Protein AF-A0A9E0N7Y4-F1 (afdb_monomer_lite)

Secondary structure (DSSP, 8-state):
----------------PPPP-----PPP-------PPP-----TT-PPPHHHHHHHHHHHHHT-EE-HHHHHHHHHHHHHHHHHHS---TTTHHHHHHHHHHHHHHHTT-SEEHHHHHHHHHHHHTTTTEEEEETT--S-TTS--PPPPP--SS-SEEEEEEETTEEEEEE-EES-TT-GGGGGHHHHHHTTTT-SEEEEEETT-EES--HHHHHHHHHHH-SS----EEEEE--TTHHHHHHHHHHH-TTT---HHHHHTTBPPTTS----PPPPPPSS-EEEEE-TT--THHHHHHHHHHHHS--EEEE---TT-TTTS--EEEEE-TTT-EEEEEE--EEEEPHHHHHHH--HHHHHHHHTT---TT--TT---S-PPP-HHHHHHHHHHHHHHH-TT-SPPGGGS--SPPS-TTSEE-GGGGSTTT-SSPEEEEEE-SS-HHHHHHHHTTSSS--EEEEEETTEEEEE-SSPPPHHHHHHHHTSTT-SEEEEEE------------

Sequence (510 aa):
MFVVGVAACAAWQPRRRGPSAAQLAPLPTIAIEAGPLGPLALEPGLALAPAEVSRSRNALLEGRYLDQARIDADLAVFEAVIATYLPAQPGDLQRHEQARAAVRDLHRLAPYSIASVTSGLRSAAADLDVCVMFAGTVAPCWGERPARPRASAASPFAVGQAGPGIGLLVVRDLRRADDPAWRDFATAAAALATAPGLVIDLREAIGADPRPLLSWVATLAGPGALAPLRAIERPAGADVDVAAYRAHFTDRGRDEAVWRGLVATASADLAVPAPPRPTRPIHVVVGPGCESACELVTRVLEAYAGALVTGGVGRLGRLGRDEPALRIAPHSQAGFYVFATRYLLDQAIEAATGPSDAWHVARAGDPDPRWPDGSDGDEAPADPHLAFAVRDVQQRIATPAGWPRCDQLSSVVPADEGRVRGTNFLAPGVCSDPTRTLVHADVPLSALRRFLSTCTVPVEVYPYGAGVFLVHAPRAPSAGLVAQIGASALIDRVEVECTHERGLDHTIGR

Radius of gyration: 30.34 Å; chains: 1; bounding box: 81×63×110 Å

pLDDT: mean 73.66, std 20.52, range [25.53, 97.88]

Structure (mmCIF, N/CA/C/O backbone):
data_AF-A0A9E0N7Y4-F1
#
_entry.id   AF-A0A9E0N7Y4-F1
#
loop_
_atom_site.group_PDB
_atom_site.id
_atom_site.type_symbol
_atom_site.label_atom_id
_atom_site.label_alt_id
_atom_site.label_comp_id
_atom_site.label_asym_id
_atom_site.label_entity_id
_atom_site.label_seq_id
_atom_site.pdbx_PDB_ins_code
_atom_site.Cartn_x
_atom_site.Cartn_y
_atom_site.Cartn_z
_atom_site.occupancy
_atom_site.B_iso_or_equiv
_atom_site.auth_seq_id
_atom_site.auth_comp_id
_atom_site.auth_asym_id
_atom_site.auth_atom_id
_atom_site.pdbx_PDB_model_num
ATOM 1 N N . MET A 1 1 ? 31.814 -32.611 -79.035 1.00 35.50 1 MET A N 1
ATOM 2 C CA . MET A 1 1 ? 31.213 -31.531 -79.851 1.00 35.50 1 MET A CA 1
ATOM 3 C C . MET A 1 1 ? 31.755 -30.223 -79.301 1.00 35.50 1 MET A C 1
ATOM 5 O O . MET A 1 1 ? 31.456 -29.915 -78.160 1.00 35.50 1 MET A O 1
ATOM 9 N N . PHE A 1 2 ? 32.864 -29.720 -79.857 1.00 25.53 2 PHE A N 1
ATOM 10 C CA . PHE A 1 2 ? 32.918 -28.658 -80.887 1.00 25.53 2 PHE A CA 1
ATOM 11 C C . PHE A 1 2 ? 32.149 -27.393 -80.436 1.00 25.53 2 PHE A C 1
ATOM 13 O O . PHE A 1 2 ? 30.938 -27.477 -80.299 1.00 25.53 2 PHE A O 1
ATOM 20 N N . VAL A 1 3 ? 32.774 -26.291 -79.982 1.00 26.45 3 VAL A N 1
ATOM 21 C CA . VAL A 1 3 ? 33.735 -25.336 -80.610 1.00 26.45 3 VAL A CA 1
ATOM 22 C C . VAL A 1 3 ? 33.024 -24.020 -80.999 1.00 26.45 3 VAL A C 1
ATOM 24 O O . VAL A 1 3 ? 32.214 -24.008 -81.911 1.00 26.45 3 VAL A O 1
ATOM 27 N N . VAL A 1 4 ? 33.429 -22.943 -80.298 1.00 26.08 4 VAL A N 1
ATOM 28 C CA . VAL A 1 4 ? 33.801 -21.583 -80.779 1.00 26.08 4 VAL A CA 1
ATOM 29 C C . VAL A 1 4 ? 32.744 -20.541 -81.203 1.00 26.08 4 VAL A C 1
ATOM 31 O O . VAL A 1 4 ? 31.865 -20.802 -82.012 1.00 26.08 4 VAL A O 1
ATOM 34 N N . GLY A 1 5 ? 33.000 -19.296 -80.749 1.00 26.98 5 GLY A N 1
ATOM 35 C CA . GLY A 1 5 ? 32.758 -18.027 -81.474 1.00 26.98 5 GLY A CA 1
ATOM 36 C C . GLY A 1 5 ? 32.220 -16.902 -80.568 1.00 26.98 5 GLY A C 1
ATOM 37 O O . GLY A 1 5 ? 31.030 -16.896 -80.302 1.00 26.98 5 GLY A O 1
ATOM 38 N N . VAL A 1 6 ? 33.005 -16.067 -79.865 1.00 27.34 6 VAL A N 1
ATOM 39 C CA . VAL A 1 6 ? 33.948 -14.982 -80.258 1.00 27.34 6 VAL A CA 1
ATOM 40 C C . VAL A 1 6 ? 33.283 -13.635 -80.635 1.00 27.34 6 VAL A C 1
ATOM 42 O O . VAL A 1 6 ? 32.517 -13.557 -81.583 1.00 27.34 6 VAL A O 1
ATOM 45 N N . ALA A 1 7 ? 33.746 -12.592 -79.920 1.00 28.20 7 ALA A N 1
ATOM 46 C CA . ALA A 1 7 ? 33.925 -11.166 -80.275 1.00 28.20 7 ALA A CA 1
ATOM 47 C C . ALA A 1 7 ? 32.776 -10.133 -80.154 1.00 28.20 7 ALA A C 1
ATOM 49 O O . ALA A 1 7 ? 31.946 -9.962 -81.034 1.00 28.20 7 ALA A O 1
ATOM 50 N N . ALA A 1 8 ? 32.858 -9.366 -79.056 1.00 28.19 8 ALA A N 1
ATOM 51 C CA . ALA A 1 8 ? 33.232 -7.939 -78.973 1.00 28.19 8 ALA A CA 1
ATOM 52 C C . ALA A 1 8 ? 32.686 -6.912 -79.993 1.00 28.19 8 ALA A C 1
ATOM 54 O O . ALA A 1 8 ? 32.990 -6.993 -81.176 1.00 28.19 8 ALA A O 1
ATOM 55 N N . CYS A 1 9 ? 32.110 -5.811 -79.479 1.00 26.73 9 CYS A N 1
ATOM 56 C CA . CYS A 1 9 ? 32.674 -4.461 -79.647 1.00 26.73 9 CYS A CA 1
ATOM 57 C C . CYS A 1 9 ? 32.045 -3.438 -78.678 1.00 26.73 9 CYS A C 1
ATOM 59 O O . CYS A 1 9 ? 31.015 -3.682 -78.058 1.00 26.73 9 CYS A O 1
ATOM 61 N N . ALA A 1 10 ? 32.756 -2.328 -78.505 1.00 27.34 10 ALA A N 1
ATOM 62 C CA . ALA A 1 10 ? 32.778 -1.444 -77.348 1.00 27.34 10 ALA A CA 1
ATOM 63 C C . ALA A 1 10 ? 31.827 -0.226 -77.390 1.00 27.34 10 ALA A C 1
ATOM 65 O O . ALA A 1 10 ? 31.310 0.147 -78.436 1.00 27.34 10 ALA A O 1
ATOM 66 N N . ALA A 1 11 ? 31.811 0.453 -76.232 1.00 28.23 11 ALA A N 1
ATOM 67 C CA . ALA A 1 11 ? 31.608 1.889 -75.996 1.00 28.23 11 ALA A CA 1
ATOM 68 C C . ALA A 1 11 ? 30.162 2.402 -75.864 1.00 28.23 11 ALA A C 1
ATOM 70 O O . ALA A 1 11 ? 29.445 2.533 -76.843 1.00 28.23 11 ALA A O 1
ATOM 71 N N . TRP A 1 12 ? 29.773 2.821 -74.650 1.00 26.08 12 TRP A N 1
ATOM 72 C CA . TRP A 1 12 ? 29.861 4.228 -74.210 1.00 26.08 12 TRP A CA 1
ATOM 73 C C . TRP A 1 12 ? 29.394 4.363 -72.742 1.00 26.08 12 TRP A C 1
ATOM 75 O O . TRP A 1 12 ? 28.307 3.919 -72.382 1.00 26.08 12 TRP A O 1
ATOM 85 N N . GLN A 1 13 ? 30.221 4.962 -71.877 1.00 33.50 13 GLN A N 1
ATOM 86 C CA . GLN A 1 13 ? 29.820 5.427 -70.539 1.00 33.50 13 GLN A CA 1
ATOM 87 C C . GLN A 1 13 ? 29.198 6.826 -70.650 1.00 33.50 13 GLN A C 1
ATOM 89 O O . GLN A 1 13 ? 29.687 7.646 -71.428 1.00 33.50 13 GLN A O 1
ATOM 94 N N . PRO A 1 14 ? 28.275 7.174 -69.738 1.00 35.16 14 PRO A N 1
ATOM 95 C CA . PRO A 1 14 ? 28.639 8.262 -68.839 1.00 35.16 14 PRO A CA 1
ATOM 96 C C . PRO A 1 14 ? 28.375 7.951 -67.362 1.00 35.16 14 PRO A C 1
ATOM 98 O O . PRO A 1 14 ? 27.324 7.478 -66.940 1.00 35.16 14 PRO A O 1
ATOM 101 N N . ARG A 1 15 ? 29.392 8.308 -66.575 1.00 32.78 15 ARG A N 1
ATOM 102 C CA . ARG A 1 15 ? 29.422 8.458 -65.119 1.00 32.78 15 ARG A CA 1
ATOM 103 C C . ARG A 1 15 ? 28.167 9.154 -64.572 1.00 32.78 15 ARG A C 1
ATOM 105 O O . ARG A 1 15 ? 27.934 10.304 -64.934 1.00 32.78 15 ARG A O 1
ATOM 112 N N . ARG A 1 16 ? 27.525 8.577 -63.549 1.00 32.50 16 ARG A N 1
ATOM 113 C CA . ARG A 1 16 ? 27.079 9.323 -62.355 1.00 32.50 16 ARG A CA 1
ATOM 114 C C . ARG A 1 16 ? 27.287 8.479 -61.098 1.00 32.50 16 ARG A C 1
ATOM 116 O O . ARG A 1 16 ? 27.072 7.276 -61.085 1.00 32.50 16 ARG A O 1
ATOM 123 N N . ARG A 1 17 ? 27.842 9.159 -60.100 1.00 32.22 17 ARG A N 1
ATOM 124 C CA . ARG A 1 17 ? 28.455 8.665 -58.867 1.00 32.22 17 ARG A CA 1
ATOM 125 C C . ARG A 1 17 ? 27.430 7.957 -57.977 1.00 32.22 17 ARG A C 1
ATOM 127 O O . ARG A 1 17 ? 26.432 8.568 -57.614 1.00 32.22 17 ARG A O 1
ATOM 134 N N . GLY A 1 18 ? 27.721 6.718 -57.586 1.00 33.94 18 GLY A N 1
ATOM 135 C CA . GLY A 1 18 ? 27.181 6.148 -56.353 1.00 33.94 18 GLY A CA 1
ATOM 136 C C . GLY A 1 18 ? 27.912 6.738 -55.137 1.00 33.94 18 GLY A C 1
ATOM 137 O O . GLY A 1 18 ? 29.070 7.149 -55.276 1.00 33.94 18 GLY A O 1
ATOM 138 N N . PRO A 1 19 ? 27.269 6.826 -53.962 1.00 32.56 19 PRO A N 1
ATOM 139 C CA . PRO A 1 19 ? 27.952 7.209 -52.733 1.00 32.56 19 PRO A CA 1
ATOM 140 C C . PRO A 1 19 ? 28.961 6.123 -52.329 1.00 32.56 19 PRO A C 1
ATOM 142 O O . PRO A 1 19 ? 28.652 4.933 -52.307 1.00 32.56 19 PRO A O 1
ATOM 145 N N . SER A 1 20 ? 30.197 6.545 -52.063 1.00 34.03 20 SER A N 1
ATOM 146 C CA . SER A 1 20 ? 31.327 5.690 -51.701 1.00 34.03 20 SER A CA 1
ATOM 147 C C . SER A 1 20 ? 31.263 5.223 -50.248 1.00 34.03 20 SER A C 1
ATOM 149 O O . SER A 1 20 ? 31.035 6.024 -49.342 1.00 34.03 20 SER A O 1
ATOM 151 N N . ALA A 1 21 ? 31.584 3.947 -50.040 1.00 40.38 21 ALA A N 1
ATOM 152 C CA . ALA A 1 21 ? 31.795 3.276 -48.761 1.00 40.38 21 ALA A CA 1
ATOM 153 C C . ALA A 1 21 ? 33.065 3.757 -48.021 1.00 40.38 21 ALA A C 1
ATOM 155 O O . ALA A 1 21 ? 34.011 2.997 -47.826 1.00 40.38 21 ALA A O 1
ATOM 156 N N . ALA A 1 22 ? 33.100 5.020 -47.597 1.00 34.03 22 ALA A N 1
ATOM 157 C CA . ALA A 1 22 ? 34.195 5.560 -46.796 1.00 34.03 22 ALA A CA 1
ATOM 158 C C . ALA A 1 22 ? 33.675 6.541 -45.740 1.00 34.03 22 ALA A C 1
ATOM 160 O O . ALA A 1 22 ? 33.643 7.741 -45.978 1.00 34.03 22 ALA A O 1
ATOM 161 N N . GLN A 1 23 ? 33.259 5.999 -44.591 1.00 35.47 23 GLN A N 1
ATOM 162 C CA . GLN A 1 23 ? 33.531 6.523 -43.240 1.00 35.47 23 GLN A CA 1
ATOM 163 C C . GLN A 1 23 ? 32.937 5.566 -42.189 1.00 35.47 23 GLN A C 1
ATOM 165 O O . GLN A 1 23 ? 32.120 5.916 -41.345 1.00 35.47 23 GLN A O 1
ATOM 170 N N . LEU A 1 24 ? 33.376 4.307 -42.261 1.00 35.53 24 LEU A N 1
ATOM 171 C CA . LEU A 1 24 ? 33.408 3.407 -41.114 1.00 35.53 24 LEU A CA 1
ATOM 172 C C . LEU A 1 24 ? 34.630 3.805 -40.282 1.00 35.53 24 LEU A C 1
ATOM 174 O O . LEU A 1 24 ? 35.739 3.352 -40.551 1.00 35.53 24 LEU A O 1
ATOM 178 N N . ALA A 1 25 ? 34.438 4.686 -39.308 1.00 30.95 25 ALA A N 1
ATOM 179 C CA . ALA A 1 25 ? 35.345 4.775 -38.174 1.00 30.95 25 ALA A CA 1
ATOM 180 C C . ALA A 1 25 ? 34.608 4.177 -36.967 1.00 30.95 25 ALA A C 1
ATOM 182 O O . ALA A 1 25 ? 33.477 4.598 -36.701 1.00 30.95 25 ALA A O 1
ATOM 183 N N . PRO A 1 26 ? 35.181 3.200 -36.239 1.00 34.59 26 PRO A N 1
ATOM 184 C CA . PRO A 1 26 ? 34.676 2.885 -34.912 1.00 34.59 26 PRO A CA 1
ATOM 185 C C . PRO A 1 26 ? 34.747 4.160 -34.064 1.00 34.59 26 PRO A C 1
ATOM 187 O O . PRO A 1 26 ? 35.722 4.911 -34.133 1.00 34.59 26 PRO A O 1
ATOM 190 N N . LEU A 1 27 ? 33.684 4.433 -33.307 1.00 32.78 27 LEU A N 1
ATOM 191 C CA . LEU A 1 27 ? 33.663 5.552 -32.370 1.00 32.78 27 LEU A CA 1
ATOM 192 C C . LEU A 1 27 ? 34.850 5.411 -31.403 1.00 32.78 27 LEU A C 1
ATOM 194 O O . LEU A 1 27 ? 35.105 4.296 -30.938 1.00 32.78 27 LEU A O 1
ATOM 198 N N . PRO A 1 28 ? 35.575 6.498 -31.083 1.00 28.34 28 PRO A N 1
ATOM 199 C CA . PRO A 1 28 ? 36.620 6.426 -30.079 1.00 28.34 28 PRO A CA 1
ATOM 200 C C . PRO A 1 28 ? 35.999 6.027 -28.738 1.00 28.34 28 PRO A C 1
ATOM 202 O O . PRO A 1 28 ? 35.043 6.650 -28.270 1.00 28.34 28 PRO A O 1
ATOM 205 N N . THR A 1 29 ? 36.560 4.998 -28.109 1.00 30.91 29 THR A N 1
ATOM 206 C CA . THR A 1 29 ? 36.339 4.719 -26.692 1.00 30.91 29 THR A CA 1
ATOM 207 C C . THR A 1 29 ? 36.895 5.906 -25.915 1.00 30.91 29 THR A C 1
ATOM 209 O O . THR A 1 29 ? 38.110 6.084 -25.842 1.00 30.91 29 THR A O 1
ATOM 212 N N . ILE A 1 30 ? 36.027 6.756 -25.367 1.00 33.28 30 ILE A N 1
ATOM 213 C CA . ILE A 1 30 ? 36.472 7.811 -24.457 1.00 33.28 30 ILE A CA 1
ATOM 214 C C . ILE A 1 30 ? 36.779 7.129 -23.124 1.00 33.28 30 ILE A C 1
ATOM 216 O O . ILE A 1 30 ? 35.874 6.801 -22.358 1.00 33.28 30 ILE A O 1
ATOM 220 N N . ALA A 1 31 ? 38.065 6.888 -22.873 1.00 27.14 31 ALA A N 1
ATOM 221 C CA . ALA A 1 31 ? 38.561 6.695 -21.523 1.00 27.14 31 ALA A CA 1
ATOM 222 C C . ALA A 1 31 ? 38.296 7.993 -20.751 1.00 27.14 31 ALA A C 1
ATOM 224 O O . ALA A 1 31 ? 38.681 9.076 -21.195 1.00 27.14 31 ALA A O 1
ATOM 225 N N . ILE A 1 32 ? 37.598 7.896 -19.620 1.00 35.19 32 ILE A N 1
ATOM 226 C CA . ILE A 1 32 ? 37.464 9.016 -18.689 1.00 35.19 32 ILE A CA 1
ATOM 227 C C . ILE A 1 32 ? 38.818 9.151 -17.986 1.00 35.19 32 ILE A C 1
ATOM 229 O O . ILE A 1 32 ? 39.021 8.614 -16.902 1.00 35.19 32 ILE A O 1
ATOM 233 N N . GLU A 1 33 ? 39.765 9.831 -18.625 1.00 27.16 33 GLU A N 1
ATOM 234 C CA . GLU A 1 33 ? 40.902 10.410 -17.922 1.00 27.16 33 GLU A CA 1
ATOM 235 C C . GLU A 1 33 ? 40.485 11.790 -17.418 1.00 27.16 33 GLU A C 1
ATOM 237 O O . GLU A 1 33 ? 40.140 12.690 -18.186 1.00 27.16 33 GLU A O 1
ATOM 242 N N . ALA A 1 34 ? 40.475 11.939 -16.095 1.00 40.66 34 ALA A N 1
ATOM 243 C CA . ALA A 1 34 ? 40.331 13.226 -15.439 1.00 40.66 34 ALA A CA 1
ATOM 244 C C . ALA A 1 34 ? 41.571 14.083 -15.758 1.00 40.66 34 ALA A C 1
ATOM 246 O O . ALA A 1 34 ? 42.614 13.941 -15.125 1.00 40.66 34 ALA A O 1
ATOM 247 N N . GLY A 1 35 ? 41.453 14.954 -16.761 1.00 26.30 35 GLY A N 1
ATOM 248 C CA . GLY A 1 35 ? 42.440 15.972 -17.130 1.00 26.30 35 GLY A CA 1
ATOM 249 C C . GLY A 1 35 ? 41.811 17.372 -17.152 1.00 26.30 35 GLY A C 1
ATOM 250 O O . GLY A 1 35 ? 40.608 17.491 -17.389 1.00 26.30 35 GLY A O 1
ATOM 251 N N . PRO A 1 36 ? 42.580 18.436 -16.855 1.00 32.22 36 PRO A N 1
ATOM 252 C CA . PRO A 1 36 ? 42.058 19.672 -16.287 1.00 32.22 36 PRO A CA 1
ATOM 253 C C . PRO A 1 36 ? 41.394 20.564 -17.340 1.00 32.22 36 PRO A C 1
ATOM 255 O O . PRO A 1 36 ? 41.983 20.896 -18.369 1.00 32.22 36 PRO A O 1
ATOM 258 N N . LEU A 1 37 ? 40.172 21.000 -17.043 1.00 32.84 37 LEU A N 1
ATOM 259 C CA . LEU A 1 37 ? 39.511 22.090 -17.754 1.00 32.84 37 LEU A CA 1
ATOM 260 C C . LEU A 1 37 ? 40.264 23.401 -17.471 1.00 32.84 37 LEU A C 1
ATOM 262 O O . LEU A 1 37 ? 40.497 23.758 -16.316 1.00 32.84 37 LEU A O 1
ATOM 266 N N . GLY A 1 38 ? 40.653 24.102 -18.538 1.00 26.34 38 GLY A N 1
ATOM 267 C CA . GLY A 1 38 ? 41.211 25.455 -18.477 1.00 26.34 38 GLY A CA 1
ATOM 268 C C . GLY A 1 38 ? 40.191 26.495 -17.981 1.00 26.34 38 GLY A C 1
ATOM 269 O O . GLY A 1 38 ? 38.988 26.226 -17.958 1.00 26.34 38 GLY A O 1
ATOM 270 N N . PRO A 1 39 ? 40.658 27.683 -17.560 1.00 31.70 39 PRO A N 1
ATOM 271 C CA . PRO A 1 39 ? 39.990 28.487 -16.552 1.00 31.70 39 PRO A CA 1
ATOM 272 C C . PRO A 1 39 ? 38.896 29.364 -17.164 1.00 31.70 39 PRO A C 1
ATOM 274 O O . PRO A 1 39 ? 39.163 30.425 -17.723 1.00 31.70 39 PRO A O 1
ATOM 277 N N . LEU A 1 40 ? 37.645 28.960 -16.977 1.00 27.66 40 LEU A N 1
ATOM 278 C CA . LEU A 1 40 ? 36.585 29.919 -16.698 1.00 27.66 40 LEU A CA 1
ATOM 279 C C . LEU A 1 40 ? 36.317 29.814 -15.203 1.00 27.66 40 LEU A C 1
ATOM 281 O O . LEU A 1 40 ? 35.935 28.758 -14.703 1.00 27.66 40 LEU A O 1
ATOM 285 N N . ALA A 1 41 ? 36.645 30.891 -14.494 1.00 33.00 41 ALA A N 1
ATOM 286 C CA . ALA A 1 41 ? 36.535 30.992 -13.051 1.00 33.00 41 ALA A CA 1
ATOM 287 C C . ALA A 1 41 ? 35.103 30.668 -12.602 1.00 33.00 41 ALA A C 1
ATOM 289 O O . ALA A 1 41 ? 34.182 31.452 -12.816 1.00 33.00 41 ALA A O 1
ATOM 290 N N . LEU A 1 42 ? 34.938 29.506 -11.976 1.00 28.64 42 LEU A N 1
ATOM 291 C CA . LEU A 1 42 ? 33.825 29.222 -11.085 1.00 28.64 42 LEU A CA 1
ATOM 292 C C . LEU A 1 42 ? 34.367 29.376 -9.669 1.00 28.64 42 LEU A C 1
ATOM 294 O O . LEU A 1 42 ? 35.339 28.720 -9.290 1.00 28.64 42 LEU A O 1
ATOM 298 N N . GLU A 1 43 ? 33.769 30.293 -8.916 1.00 26.27 43 GLU A N 1
ATOM 299 C CA . GLU A 1 43 ? 34.053 30.458 -7.498 1.00 26.27 43 GLU A CA 1
ATOM 300 C C . GLU A 1 43 ? 33.833 29.141 -6.729 1.00 26.27 43 GLU A C 1
ATOM 302 O O . GLU A 1 43 ? 32.941 28.353 -7.073 1.00 26.27 43 GLU A O 1
ATOM 307 N N . PRO A 1 44 ? 34.610 28.885 -5.662 1.00 25.77 44 PRO A N 1
ATOM 308 C CA . PRO A 1 44 ? 34.401 27.728 -4.806 1.00 25.77 44 PRO A CA 1
ATOM 309 C C . PRO A 1 44 ? 33.116 27.931 -3.990 1.00 25.77 44 PRO A C 1
ATOM 311 O O . PRO A 1 44 ? 33.115 28.621 -2.976 1.00 25.77 44 PRO A O 1
ATOM 314 N N . GLY A 1 45 ? 32.009 27.337 -4.442 1.00 28.61 45 GLY A N 1
ATOM 315 C CA . GLY A 1 45 ? 30.738 27.386 -3.708 1.00 28.61 45 GLY A CA 1
ATOM 316 C C . GLY A 1 45 ? 29.467 27.095 -4.507 1.00 28.61 45 GLY A C 1
ATOM 317 O O . GLY A 1 45 ? 28.422 26.868 -3.903 1.00 28.61 45 GLY A O 1
ATOM 318 N N . LEU A 1 46 ? 29.517 27.044 -5.840 1.00 26.11 46 LEU A N 1
ATOM 319 C CA . LEU A 1 46 ? 28.333 26.767 -6.661 1.00 26.11 46 LEU A CA 1
ATOM 320 C C . LEU A 1 46 ? 28.243 25.282 -7.028 1.00 26.11 46 LEU A C 1
ATOM 322 O O . LEU A 1 46 ? 28.876 24.804 -7.968 1.00 26.11 46 LEU A O 1
ATOM 326 N N . ALA A 1 47 ? 27.414 24.545 -6.289 1.00 32.41 47 ALA A N 1
ATOM 327 C CA . ALA A 1 47 ? 26.873 23.285 -6.777 1.00 32.41 47 ALA A CA 1
ATOM 328 C C . ALA A 1 47 ? 26.059 23.576 -8.049 1.00 32.41 47 ALA A C 1
ATOM 330 O O . ALA A 1 47 ? 25.060 24.293 -7.994 1.00 32.41 47 ALA A O 1
ATOM 331 N N . LEU A 1 48 ? 26.494 23.039 -9.193 1.00 31.42 48 LEU A N 1
ATOM 332 C CA . LEU A 1 48 ? 25.757 23.140 -10.453 1.00 31.42 48 LEU A CA 1
ATOM 333 C C . LEU A 1 48 ? 24.333 22.615 -10.245 1.00 31.42 48 LEU A C 1
ATOM 335 O O . LEU A 1 48 ? 24.123 21.438 -9.935 1.00 31.42 48 LEU A O 1
ATOM 339 N N . ALA A 1 49 ? 23.348 23.496 -10.406 1.00 38.91 49 ALA A N 1
ATOM 340 C CA . ALA A 1 49 ? 21.949 23.129 -10.296 1.00 38.91 49 ALA A CA 1
ATOM 341 C C . ALA A 1 49 ? 21.581 22.096 -11.391 1.00 38.91 49 ALA A C 1
ATOM 343 O O . ALA A 1 49 ? 22.072 22.191 -12.524 1.00 38.91 49 ALA A O 1
ATOM 344 N N . PRO A 1 50 ? 20.662 21.144 -11.125 1.00 50.03 50 PRO A N 1
ATOM 345 C CA . PRO A 1 50 ? 20.269 20.083 -12.070 1.00 50.03 50 PRO A CA 1
ATOM 346 C C . PRO A 1 50 ? 19.833 20.573 -13.468 1.00 50.03 50 PRO A C 1
ATOM 348 O O . PRO A 1 50 ? 19.914 19.839 -14.460 1.00 50.03 50 PRO A O 1
ATOM 351 N N . ALA A 1 51 ? 19.384 21.827 -13.562 1.00 40.38 51 ALA A N 1
ATOM 352 C CA . ALA A 1 51 ? 18.934 22.459 -14.797 1.00 40.38 51 ALA A CA 1
ATOM 353 C C . ALA A 1 51 ? 20.073 22.820 -15.777 1.00 40.38 51 ALA A C 1
ATOM 355 O O . ALA A 1 51 ? 19.838 22.851 -16.986 1.00 40.38 51 ALA A O 1
ATOM 356 N N . GLU A 1 52 ? 21.302 23.064 -15.308 1.00 35.91 52 GLU A N 1
ATOM 357 C CA . GLU A 1 52 ? 22.447 23.384 -16.182 1.00 35.91 52 GLU A CA 1
ATOM 358 C C . GLU A 1 52 ? 23.116 22.128 -16.752 1.00 35.91 52 GLU A C 1
ATOM 360 O O . GLU A 1 52 ? 23.538 22.125 -17.911 1.00 35.91 52 GLU A O 1
ATOM 365 N N . VAL A 1 53 ? 23.086 21.016 -16.006 1.00 47.47 53 VAL A N 1
ATOM 366 C CA . VAL A 1 53 ? 23.466 19.683 -16.509 1.00 47.47 53 VAL A CA 1
ATOM 367 C C . VAL A 1 53 ? 22.468 19.202 -17.566 1.00 47.47 53 VAL A C 1
ATOM 369 O O . VAL A 1 53 ? 22.874 18.664 -18.593 1.00 47.47 53 VAL A O 1
ATOM 372 N N . SER A 1 54 ? 21.167 19.454 -17.373 1.00 45.03 54 SER A N 1
ATOM 373 C CA . SER A 1 54 ? 20.137 19.118 -18.370 1.00 45.03 54 SER A CA 1
ATOM 374 C C . SER A 1 54 ? 20.245 19.970 -19.638 1.00 45.03 54 SER A C 1
ATOM 376 O O . SER A 1 54 ? 20.140 19.427 -20.735 1.00 45.03 54 SER A O 1
ATOM 378 N N . ARG A 1 55 ? 20.530 21.277 -19.524 1.00 41.97 55 ARG A N 1
ATOM 379 C CA . ARG A 1 55 ? 20.759 22.145 -20.696 1.00 41.97 55 ARG A CA 1
ATOM 380 C C . ARG A 1 55 ? 22.040 21.787 -21.451 1.00 41.97 55 ARG A C 1
ATOM 382 O O . ARG A 1 55 ? 22.001 21.681 -22.672 1.00 41.97 55 ARG A O 1
ATOM 389 N N . SER A 1 56 ? 23.134 21.505 -20.746 1.00 49.06 56 SER A N 1
ATOM 390 C CA . SER A 1 56 ? 24.400 21.081 -21.367 1.00 49.06 56 SER A CA 1
ATOM 391 C C . SER A 1 56 ? 24.290 19.703 -22.031 1.00 49.06 56 SER A C 1
ATOM 393 O O . SER A 1 56 ? 24.828 19.488 -23.116 1.00 49.06 56 SER A O 1
ATOM 395 N N . ARG A 1 57 ? 23.540 18.771 -21.425 1.00 50.59 57 ARG A N 1
ATOM 396 C CA . ARG A 1 57 ? 23.261 17.448 -22.001 1.00 50.59 57 ARG A CA 1
ATOM 397 C C . ARG A 1 57 ? 22.354 17.533 -23.229 1.00 50.59 57 ARG A C 1
ATOM 399 O O . ARG A 1 57 ? 22.642 16.863 -24.216 1.00 50.59 57 ARG A O 1
ATOM 406 N N . ASN A 1 58 ? 21.304 18.354 -23.194 1.00 44.94 58 ASN A N 1
ATOM 407 C CA . ASN A 1 58 ? 20.432 18.569 -24.350 1.00 44.94 58 ASN A CA 1
ATOM 408 C C . ASN A 1 58 ? 21.206 19.217 -25.509 1.00 44.94 58 ASN A C 1
ATOM 410 O O . ASN A 1 58 ? 21.157 18.689 -26.614 1.00 44.94 58 ASN A O 1
ATOM 414 N N . ALA A 1 59 ? 22.042 20.227 -25.245 1.00 44.22 59 ALA A N 1
ATOM 415 C CA . ALA A 1 59 ? 22.906 20.840 -26.260 1.00 44.22 59 ALA A CA 1
ATOM 416 C C . ALA A 1 59 ? 23.924 19.850 -26.880 1.00 44.22 59 ALA A C 1
ATOM 418 O O . ALA A 1 59 ? 24.187 19.890 -28.080 1.00 44.22 59 ALA A O 1
ATOM 419 N N . LEU A 1 60 ? 24.468 18.911 -26.091 1.00 50.59 60 LEU A N 1
ATOM 420 C CA . LEU A 1 60 ? 25.359 17.838 -26.575 1.00 50.59 60 LEU A CA 1
ATOM 421 C C . LEU A 1 60 ? 24.637 16.756 -27.403 1.00 50.59 60 LEU A C 1
ATOM 423 O O . LEU A 1 60 ? 25.271 16.091 -28.227 1.00 50.59 60 LEU A O 1
ATOM 427 N N . LEU A 1 61 ? 23.335 16.553 -27.180 1.00 53.41 61 LEU A N 1
ATOM 428 C CA . LEU A 1 61 ? 22.508 15.567 -27.888 1.00 53.41 61 LEU A CA 1
ATOM 429 C C . LEU A 1 61 ? 21.826 16.154 -29.134 1.00 53.41 61 LEU A C 1
ATOM 431 O O . LEU A 1 61 ? 21.619 15.424 -30.101 1.00 53.41 61 LEU A O 1
ATOM 435 N N . GLU A 1 62 ? 21.548 17.459 -29.153 1.00 52.38 62 GLU A N 1
ATOM 436 C CA . GLU A 1 62 ? 20.992 18.197 -30.300 1.00 52.38 62 GLU A CA 1
ATOM 437 C C . GLU A 1 62 ? 21.937 18.218 -31.519 1.00 52.38 62 GLU A C 1
ATOM 439 O O . GLU A 1 62 ? 21.484 18.348 -32.654 1.00 52.38 62 GLU A O 1
ATOM 444 N N . GLY A 1 63 ? 23.243 17.998 -31.317 1.00 52.03 63 GLY A N 1
ATOM 445 C CA . GLY A 1 63 ? 24.227 17.839 -32.396 1.00 52.03 63 GLY A CA 1
ATOM 446 C C . GLY A 1 63 ? 24.380 16.411 -32.941 1.00 52.03 63 GLY A C 1
ATOM 447 O O . GLY A 1 63 ? 25.125 16.203 -33.900 1.00 52.03 63 GLY A O 1
ATOM 448 N N . ARG A 1 64 ? 23.720 15.409 -32.340 1.00 68.50 64 ARG A N 1
ATOM 449 C CA . ARG A 1 64 ? 23.843 13.995 -32.732 1.00 68.50 64 ARG A CA 1
ATOM 450 C C . ARG A 1 64 ? 22.571 13.532 -33.432 1.00 68.50 64 ARG A C 1
ATOM 452 O O . ARG A 1 64 ? 21.511 13.443 -32.817 1.00 68.50 64 ARG A O 1
ATOM 459 N N . TYR A 1 65 ? 22.706 13.200 -34.711 1.00 77.69 65 TYR A N 1
ATOM 460 C CA . TYR A 1 65 ? 21.611 12.738 -35.558 1.00 77.69 65 TYR A CA 1
ATOM 461 C C . TYR A 1 65 ? 21.692 11.231 -35.787 1.00 77.69 65 TYR A C 1
ATOM 463 O O . TYR A 1 65 ? 22.785 10.661 -35.889 1.00 77.69 65 TYR A O 1
ATOM 471 N N . LEU A 1 66 ? 20.527 10.594 -35.872 1.00 77.25 66 LEU A N 1
ATOM 472 C CA . LEU A 1 66 ? 20.393 9.208 -36.300 1.00 77.25 66 LEU A CA 1
ATOM 473 C C . LEU A 1 66 ? 19.944 9.178 -37.763 1.00 77.25 66 LEU A C 1
ATOM 475 O O . LEU A 1 66 ? 19.009 9.881 -38.153 1.00 77.25 66 LEU A O 1
ATOM 479 N N . ASP A 1 67 ? 20.639 8.378 -38.570 1.00 83.12 67 ASP A N 1
ATOM 480 C CA . ASP A 1 67 ? 20.162 7.998 -39.896 1.00 83.12 67 ASP A CA 1
ATOM 481 C C . ASP A 1 67 ? 19.015 6.978 -39.785 1.00 83.12 67 ASP A C 1
ATOM 483 O O . ASP A 1 67 ? 18.722 6.460 -38.704 1.00 83.12 67 ASP A O 1
ATOM 487 N N . GLN A 1 68 ? 18.365 6.689 -40.914 1.00 82.81 68 GLN A N 1
ATOM 488 C CA . GLN A 1 68 ? 17.222 5.779 -40.955 1.00 82.81 68 GLN A CA 1
ATOM 489 C C . GLN A 1 68 ? 17.553 4.391 -40.388 1.00 82.81 68 GLN A C 1
ATOM 491 O O . GLN A 1 68 ? 16.786 3.870 -39.591 1.00 82.81 68 GLN A O 1
ATOM 496 N N . ALA A 1 69 ? 18.710 3.819 -40.734 1.00 86.56 69 ALA A N 1
ATOM 497 C CA . ALA A 1 69 ? 19.079 2.473 -40.297 1.00 86.56 69 ALA A CA 1
ATOM 498 C C . ALA A 1 69 ? 19.259 2.389 -38.771 1.00 86.56 69 ALA A C 1
ATOM 500 O O . ALA A 1 69 ? 18.891 1.395 -38.147 1.00 86.56 69 ALA A O 1
ATOM 501 N N . ARG A 1 70 ? 19.799 3.446 -38.154 1.00 86.62 70 ARG A N 1
ATOM 502 C CA . ARG A 1 70 ? 19.930 3.542 -36.693 1.00 86.62 70 ARG A CA 1
ATOM 503 C C . ARG A 1 70 ? 18.589 3.749 -36.000 1.00 86.62 70 ARG A C 1
ATOM 505 O O . ARG A 1 70 ? 18.382 3.195 -34.924 1.00 86.62 70 ARG A O 1
ATOM 512 N N . ILE A 1 71 ? 17.692 4.529 -36.606 1.00 83.00 71 ILE A N 1
ATOM 513 C CA . ILE A 1 71 ? 16.314 4.680 -36.123 1.00 83.00 71 ILE A CA 1
ATOM 514 C C . ILE A 1 71 ? 15.610 3.318 -36.165 1.00 83.00 71 ILE A C 1
ATOM 516 O O . ILE A 1 71 ? 15.052 2.906 -35.155 1.00 83.00 71 ILE A O 1
ATOM 520 N N . ASP A 1 72 ? 15.715 2.582 -37.273 1.00 85.88 72 ASP A N 1
ATOM 521 C CA . ASP A 1 72 ? 15.108 1.254 -37.425 1.00 85.88 72 ASP A CA 1
ATOM 522 C C . ASP A 1 72 ? 15.614 0.271 -36.354 1.00 85.88 72 ASP A C 1
ATOM 524 O O . ASP A 1 72 ? 14.829 -0.471 -35.766 1.00 85.88 72 ASP A O 1
ATOM 528 N N . ALA A 1 73 ? 16.915 0.297 -36.045 1.00 89.56 73 ALA A N 1
ATOM 529 C CA . ALA A 1 73 ? 17.501 -0.542 -35.001 1.00 89.56 73 ALA A CA 1
ATOM 530 C C . ALA A 1 73 ? 16.987 -0.195 -33.590 1.00 89.56 73 ALA A C 1
ATOM 532 O O . ALA A 1 73 ? 16.690 -1.097 -32.807 1.00 89.56 73 ALA A O 1
ATOM 533 N N . ASP A 1 74 ? 16.841 1.089 -33.259 1.00 89.06 74 ASP A N 1
ATOM 534 C CA . ASP A 1 74 ? 16.286 1.517 -31.969 1.00 89.06 74 ASP A CA 1
ATOM 535 C C . ASP A 1 74 ? 14.784 1.201 -31.852 1.00 89.06 74 ASP A C 1
ATOM 537 O O . ASP A 1 74 ? 14.312 0.787 -30.790 1.00 89.06 74 ASP A O 1
ATOM 541 N N . LEU A 1 75 ? 14.028 1.348 -32.944 1.00 87.12 75 LEU A N 1
ATOM 542 C CA . LEU A 1 75 ? 12.607 1.000 -32.997 1.00 87.12 75 LEU A CA 1
ATOM 543 C C . LEU A 1 75 ? 12.391 -0.511 -32.872 1.00 87.12 75 LEU A C 1
ATOM 545 O O . LEU A 1 75 ? 11.494 -0.931 -32.145 1.00 87.12 75 LEU A O 1
ATOM 549 N N . ALA A 1 76 ? 13.259 -1.332 -33.470 1.00 89.75 76 ALA A N 1
ATOM 550 C CA . ALA A 1 76 ? 13.232 -2.781 -33.281 1.00 89.75 76 ALA A CA 1
ATOM 551 C C . ALA A 1 76 ? 13.417 -3.177 -31.804 1.00 89.75 76 ALA A C 1
ATOM 553 O O . ALA A 1 76 ? 12.777 -4.117 -31.328 1.00 89.75 76 ALA A O 1
ATOM 554 N N . VAL A 1 77 ? 14.242 -2.442 -31.044 1.00 90.69 77 VAL A N 1
ATOM 555 C CA . VAL A 1 77 ? 14.366 -2.645 -29.590 1.00 90.69 77 VAL A CA 1
ATOM 556 C C . VAL A 1 77 ? 13.056 -2.312 -28.878 1.00 90.69 77 VAL A C 1
ATOM 558 O O . VAL A 1 77 ? 12.615 -3.102 -28.042 1.00 90.69 77 VAL A O 1
ATOM 561 N N . PHE A 1 78 ? 12.421 -1.186 -29.211 1.00 88.56 78 PHE A N 1
ATOM 562 C CA . PHE A 1 78 ? 11.134 -0.795 -28.630 1.00 88.56 78 PHE A CA 1
ATOM 563 C C . PHE A 1 78 ? 10.031 -1.823 -28.921 1.00 88.56 78 PHE A C 1
ATOM 565 O O . PHE A 1 78 ? 9.335 -2.261 -28.006 1.00 88.56 78 PHE A O 1
ATOM 572 N N . GLU A 1 79 ? 9.912 -2.281 -30.168 1.00 87.00 79 GLU A N 1
ATOM 573 C CA . GLU A 1 79 ? 8.949 -3.319 -30.549 1.00 87.00 79 GLU A CA 1
ATOM 574 C C . GLU A 1 79 ? 9.211 -4.643 -29.824 1.00 87.00 79 GLU A C 1
ATOM 576 O O . GLU A 1 79 ? 8.265 -5.290 -29.370 1.00 87.00 79 GLU A O 1
ATOM 581 N N . ALA A 1 80 ? 10.480 -5.025 -29.650 1.00 88.69 80 ALA A N 1
ATOM 582 C CA . ALA A 1 80 ? 10.847 -6.204 -28.874 1.00 88.69 80 ALA A CA 1
ATOM 583 C C . ALA A 1 80 ? 10.476 -6.057 -27.389 1.00 88.69 80 ALA A C 1
ATOM 585 O O . ALA A 1 80 ? 10.030 -7.025 -26.780 1.00 88.69 80 ALA A O 1
ATOM 586 N N . VAL A 1 81 ? 10.622 -4.864 -26.799 1.00 88.56 81 VAL A N 1
ATOM 587 C CA . VAL A 1 81 ? 10.171 -4.590 -25.423 1.00 88.56 81 VAL A CA 1
ATOM 588 C C . VAL A 1 81 ? 8.657 -4.778 -25.311 1.00 88.56 81 VAL A C 1
ATOM 590 O O . VAL A 1 81 ? 8.201 -5.514 -24.437 1.00 88.56 81 VAL A O 1
ATOM 593 N N . ILE A 1 82 ? 7.878 -4.191 -26.223 1.00 85.25 82 ILE A N 1
ATOM 594 C CA . ILE A 1 82 ? 6.419 -4.363 -26.242 1.00 85.25 82 ILE A CA 1
ATOM 595 C C . ILE A 1 82 ? 6.057 -5.847 -26.370 1.00 85.25 82 ILE A C 1
ATOM 597 O O . ILE A 1 82 ? 5.264 -6.355 -25.586 1.00 85.25 82 ILE A O 1
ATOM 601 N N . ALA A 1 83 ? 6.657 -6.561 -27.325 1.00 84.31 83 ALA A N 1
ATOM 602 C CA . ALA A 1 83 ? 6.337 -7.962 -27.578 1.00 84.31 83 ALA A CA 1
ATOM 603 C C . ALA A 1 83 ? 6.667 -8.887 -26.391 1.00 84.31 83 ALA A C 1
ATOM 605 O O . ALA A 1 83 ? 5.932 -9.841 -26.145 1.00 84.31 83 ALA A O 1
ATOM 606 N N . THR A 1 84 ? 7.759 -8.622 -25.665 1.00 85.62 84 THR A N 1
ATOM 607 C CA . THR A 1 84 ? 8.191 -9.447 -24.525 1.00 85.62 84 THR A CA 1
ATOM 608 C C . THR A 1 84 ? 7.378 -9.175 -23.260 1.00 85.62 84 THR A C 1
ATOM 610 O O . THR A 1 84 ? 7.006 -10.120 -22.567 1.00 85.62 84 THR A O 1
ATOM 613 N N . TYR A 1 85 ? 7.131 -7.904 -22.937 1.00 82.38 85 TYR A N 1
ATOM 614 C CA . TYR A 1 85 ? 6.617 -7.505 -21.620 1.00 82.38 85 TYR A CA 1
ATOM 615 C C . TYR A 1 85 ? 5.132 -7.165 -21.613 1.00 82.38 85 TYR A C 1
ATOM 617 O O . TYR A 1 85 ? 4.491 -7.251 -20.571 1.00 82.38 85 TYR A O 1
ATOM 625 N N . LEU A 1 86 ? 4.580 -6.821 -22.773 1.00 77.06 86 LEU A N 1
ATOM 626 C CA . LEU A 1 86 ? 3.184 -6.447 -22.945 1.00 77.06 86 LEU A CA 1
ATOM 627 C C . LEU A 1 86 ? 2.555 -7.368 -24.003 1.00 77.06 86 LEU A C 1
ATOM 629 O O . LEU A 1 86 ? 2.257 -6.938 -25.113 1.00 77.06 86 LEU A O 1
ATOM 633 N N . PRO A 1 87 ? 2.396 -8.677 -23.746 1.00 68.25 87 PRO A N 1
ATOM 634 C CA . PRO A 1 87 ? 1.722 -9.540 -24.708 1.00 68.25 87 PRO A CA 1
ATOM 635 C C . PRO A 1 87 ? 0.294 -9.025 -24.922 1.00 68.25 87 PRO A C 1
ATOM 637 O O . PRO A 1 87 ? -0.450 -8.850 -23.960 1.00 68.25 87 PRO A O 1
ATOM 640 N N . ALA A 1 88 ? -0.074 -8.769 -26.181 1.00 64.06 88 ALA A N 1
ATOM 641 C CA . ALA A 1 88 ? -1.328 -8.108 -26.527 1.00 64.06 88 ALA A CA 1
ATOM 642 C C . ALA A 1 88 ? -2.539 -8.874 -25.971 1.00 64.06 88 ALA A C 1
ATOM 644 O O . ALA A 1 88 ? -2.896 -9.944 -26.466 1.00 64.06 88 ALA A O 1
ATOM 645 N N . GLN A 1 89 ? -3.176 -8.309 -24.947 1.00 73.06 89 GLN A N 1
ATOM 646 C CA . GLN A 1 89 ? -4.477 -8.758 -24.467 1.00 73.06 89 GLN A CA 1
ATOM 647 C C . GLN A 1 89 ? -5.581 -8.078 -25.288 1.00 73.06 89 GLN A C 1
ATOM 649 O O . GLN A 1 89 ? -5.360 -6.985 -25.815 1.00 73.06 89 GLN A O 1
ATOM 654 N N . PRO A 1 90 ? -6.793 -8.658 -25.381 1.00 69.81 90 PRO A N 1
ATOM 655 C CA . PRO A 1 90 ? -7.901 -8.052 -26.123 1.00 69.81 90 PRO A CA 1
ATOM 656 C C . PRO A 1 90 ? -8.198 -6.591 -25.737 1.00 69.81 90 PRO A C 1
ATOM 658 O O . PRO A 1 90 ? -8.573 -5.804 -26.600 1.00 69.81 90 PRO A O 1
ATOM 661 N N . GLY A 1 91 ? -7.983 -6.212 -24.470 1.00 63.66 91 GLY A N 1
ATOM 662 C CA . GLY A 1 91 ? -8.156 -4.836 -23.978 1.00 63.66 91 GLY A CA 1
ATOM 663 C C . GLY A 1 91 ? -7.027 -3.860 -24.339 1.00 63.66 91 GLY A C 1
ATOM 664 O O . GLY A 1 91 ? -7.205 -2.652 -24.202 1.00 63.66 91 GLY A O 1
ATOM 665 N N . ASP A 1 92 ? -5.892 -4.356 -24.836 1.00 70.38 92 ASP A N 1
ATOM 666 C CA . ASP A 1 92 ? -4.671 -3.567 -25.055 1.00 70.38 92 ASP A CA 1
ATOM 667 C C . ASP A 1 92 ? -4.341 -3.371 -26.537 1.00 70.38 92 ASP A C 1
ATOM 669 O O . ASP A 1 92 ? -3.476 -2.566 -26.882 1.00 70.38 92 ASP A O 1
ATOM 673 N N . LEU A 1 93 ? -5.057 -4.059 -27.434 1.00 75.50 93 LEU A N 1
ATOM 674 C CA . LEU A 1 93 ? -4.821 -4.016 -28.881 1.00 75.50 93 LEU A CA 1
ATOM 675 C C . LEU A 1 93 ? -4.824 -2.587 -29.434 1.00 75.50 93 LEU A C 1
ATOM 677 O O . LEU A 1 93 ? -3.917 -2.218 -30.175 1.00 75.50 93 LEU A O 1
ATOM 681 N N . GLN A 1 94 ? -5.782 -1.759 -29.011 1.00 79.62 94 GLN A N 1
ATOM 682 C CA . GLN A 1 94 ? -5.873 -0.365 -29.445 1.00 79.62 94 GLN A CA 1
ATOM 683 C C . GLN A 1 94 ? -4.649 0.459 -29.009 1.00 79.62 94 GLN A C 1
ATOM 685 O O . GLN A 1 94 ? -4.110 1.225 -29.807 1.00 79.62 94 GLN A O 1
ATOM 690 N N . ARG A 1 95 ? -4.168 0.268 -27.772 1.00 76.88 95 ARG A N 1
ATOM 691 C CA . ARG A 1 95 ? -2.980 0.960 -27.239 1.00 76.88 95 ARG A CA 1
ATOM 692 C C . ARG A 1 95 ? -1.715 0.535 -27.986 1.00 76.88 95 ARG A C 1
ATOM 694 O O . ARG A 1 95 ? -0.895 1.363 -28.373 1.00 76.88 95 ARG A O 1
ATOM 701 N N . HIS A 1 96 ? -1.599 -0.759 -28.279 1.00 75.88 96 HIS A N 1
ATOM 702 C CA . HIS A 1 96 ? -0.512 -1.320 -29.082 1.00 75.88 96 HIS A CA 1
ATOM 703 C C . HIS A 1 96 ? -0.512 -0.788 -30.522 1.00 75.88 96 HIS A C 1
ATOM 705 O O . HIS A 1 96 ? 0.546 -0.499 -31.083 1.00 75.88 96 HIS A O 1
ATOM 711 N N . GLU A 1 97 ? -1.686 -0.653 -31.139 1.00 80.38 97 GLU A N 1
ATOM 712 C CA . GLU A 1 97 ? -1.834 -0.093 -32.483 1.00 80.38 97 GLU A CA 1
ATOM 713 C C . GLU A 1 97 ? -1.476 1.394 -32.538 1.00 80.38 97 GLU A C 1
ATOM 715 O O . GLU A 1 97 ? -0.778 1.808 -33.468 1.00 80.38 97 GLU A O 1
ATOM 720 N N . GLN A 1 98 ? -1.893 2.175 -31.537 1.00 80.81 98 GLN A N 1
ATOM 721 C CA . GLN A 1 98 ? -1.540 3.590 -31.394 1.00 80.81 98 GLN A CA 1
ATOM 722 C C . GLN A 1 98 ? -0.030 3.778 -31.226 1.00 80.81 98 GLN A C 1
ATOM 724 O O . GLN A 1 98 ? 0.573 4.554 -31.971 1.00 80.81 98 GLN A O 1
ATOM 729 N N . ALA A 1 99 ? 0.604 3.004 -30.340 1.00 78.25 99 ALA A N 1
ATOM 730 C CA . ALA A 1 99 ? 2.054 3.030 -30.155 1.00 78.25 99 ALA A CA 1
ATOM 731 C C . ALA A 1 99 ? 2.798 2.708 -31.462 1.00 78.25 99 ALA A C 1
ATOM 733 O O . ALA A 1 99 ? 3.713 3.428 -31.865 1.00 78.25 99 ALA A O 1
ATOM 734 N N . ARG A 1 100 ? 2.360 1.672 -32.192 1.00 78.00 100 ARG A N 1
ATOM 735 C CA . ARG A 1 100 ? 2.923 1.320 -33.508 1.00 78.00 100 ARG A CA 1
ATOM 736 C C . ARG A 1 100 ? 2.688 2.402 -34.562 1.00 78.00 100 ARG A C 1
ATOM 738 O O . ARG A 1 100 ? 3.536 2.595 -35.428 1.00 78.00 100 ARG A O 1
ATOM 745 N N . ALA A 1 101 ? 1.550 3.094 -34.537 1.00 79.75 101 ALA A N 1
ATOM 746 C CA . ALA A 1 101 ? 1.286 4.207 -35.446 1.00 79.75 101 ALA A CA 1
ATOM 747 C C . ALA A 1 101 ? 2.241 5.380 -35.186 1.00 79.75 101 ALA A C 1
ATOM 749 O O . ALA A 1 101 ? 2.880 5.843 -36.128 1.00 79.75 101 ALA A O 1
ATOM 750 N N . ALA A 1 102 ? 2.429 5.765 -33.921 1.00 75.50 102 ALA A N 1
ATOM 751 C CA . ALA A 1 102 ? 3.387 6.798 -33.529 1.00 75.50 102 ALA A CA 1
ATOM 752 C C . ALA A 1 102 ? 4.830 6.438 -33.936 1.00 75.50 102 ALA A C 1
ATOM 754 O O . ALA A 1 102 ? 5.565 7.278 -34.454 1.00 75.50 102 ALA A O 1
ATOM 755 N N . VAL A 1 103 ? 5.219 5.165 -33.786 1.00 72.19 103 VAL A N 1
ATOM 756 C CA . VAL A 1 103 ? 6.507 4.640 -34.273 1.00 72.19 103 VAL A CA 1
ATOM 757 C C . VAL A 1 103 ? 6.640 4.764 -35.796 1.00 72.19 103 VAL A C 1
ATOM 759 O O . VAL A 1 103 ? 7.672 5.216 -36.293 1.00 72.19 103 VAL A O 1
ATOM 762 N N . ARG A 1 104 ? 5.595 4.421 -36.561 1.00 74.69 104 ARG A N 1
ATOM 763 C CA . ARG A 1 104 ? 5.590 4.573 -38.029 1.00 74.69 104 ARG A CA 1
ATOM 764 C C . ARG A 1 104 ? 5.711 6.025 -38.480 1.00 74.69 104 ARG A C 1
ATOM 766 O O . ARG A 1 104 ? 6.325 6.276 -39.514 1.00 74.69 104 ARG A O 1
ATOM 773 N N . ASP A 1 105 ? 5.158 6.967 -37.729 1.00 73.56 105 ASP A N 1
ATOM 774 C CA . ASP A 1 105 ? 5.286 8.387 -38.052 1.00 73.56 105 ASP A CA 1
ATOM 775 C C . ASP A 1 105 ? 6.717 8.899 -37.813 1.00 73.56 105 ASP A C 1
ATOM 777 O O . ASP A 1 105 ? 7.218 9.685 -38.619 1.00 73.56 105 ASP A O 1
ATOM 781 N N . LEU A 1 106 ? 7.437 8.366 -36.813 1.00 67.69 106 LEU A N 1
ATOM 782 C CA . LEU A 1 106 ? 8.870 8.646 -36.621 1.00 67.69 106 LEU A CA 1
ATOM 783 C C . LEU A 1 106 ? 9.728 8.175 -37.806 1.00 67.69 106 LEU A C 1
ATOM 785 O O . LEU A 1 106 ? 10.665 8.876 -38.189 1.00 67.69 106 LEU A O 1
ATOM 789 N N . HIS A 1 107 ? 9.393 7.039 -38.431 1.00 66.56 107 HIS A N 1
ATOM 790 C CA . HIS A 1 107 ? 10.100 6.551 -39.626 1.00 66.56 107 HIS A CA 1
ATOM 791 C C . HIS A 1 107 ? 9.992 7.502 -40.827 1.00 66.56 107 HIS A C 1
ATOM 793 O O . HIS A 1 107 ? 10.887 7.534 -41.666 1.00 66.56 107 HIS A O 1
ATOM 799 N N . ARG A 1 108 ? 8.898 8.261 -40.955 1.00 67.50 108 ARG A N 1
ATOM 800 C CA . ARG A 1 108 ? 8.614 9.059 -42.165 1.00 67.50 108 ARG A CA 1
ATOM 801 C C . ARG A 1 108 ? 9.360 10.387 -42.227 1.00 67.50 108 ARG A C 1
ATOM 803 O O . ARG A 1 108 ? 9.261 11.084 -43.233 1.00 67.50 108 ARG A O 1
ATOM 810 N N . LEU A 1 109 ? 10.063 10.751 -41.162 1.00 55.19 109 LEU A N 1
ATOM 811 C CA . LEU A 1 109 ? 10.531 12.115 -40.950 1.00 55.19 109 LEU A CA 1
ATOM 812 C C . LEU A 1 109 ? 12.034 12.196 -40.597 1.00 55.19 109 LEU A C 1
ATOM 814 O O . LEU A 1 109 ? 12.512 13.249 -40.181 1.00 55.19 109 LEU A O 1
ATOM 818 N N . ALA A 1 110 ? 12.795 11.111 -40.792 1.00 57.31 110 ALA A N 1
ATOM 819 C CA . ALA A 1 110 ? 14.251 11.109 -40.633 1.00 57.31 110 ALA A CA 1
ATOM 820 C C . ALA A 1 110 ? 14.952 12.072 -41.622 1.00 57.31 110 ALA A C 1
ATOM 822 O O . ALA A 1 110 ? 14.492 12.222 -42.760 1.00 57.31 110 ALA A O 1
ATOM 823 N N . PRO A 1 111 ? 16.102 12.677 -41.252 1.00 61.88 111 PRO A N 1
ATOM 824 C CA . PRO A 1 111 ? 16.887 12.457 -40.029 1.00 61.88 111 PRO A CA 1
ATOM 825 C C . PRO A 1 111 ? 16.385 13.242 -38.804 1.00 61.88 111 PRO A C 1
ATOM 827 O O . PRO A 1 111 ? 15.951 14.386 -38.915 1.00 61.88 111 PRO A O 1
ATOM 830 N N . TYR A 1 112 ? 16.549 12.652 -37.616 1.00 70.62 112 TYR A N 1
ATOM 831 C CA . TYR A 1 112 ? 16.199 13.262 -36.329 1.00 70.62 112 TYR A CA 1
ATOM 832 C C . TYR A 1 112 ? 17.379 13.304 -35.364 1.00 70.62 112 TYR A C 1
ATOM 834 O O . TYR A 1 112 ? 18.260 12.442 -35.392 1.00 70.62 112 TYR A O 1
ATOM 842 N N . SER A 1 113 ? 17.367 14.292 -34.467 1.00 78.31 113 SER A N 1
ATOM 843 C CA . SER A 1 113 ? 18.268 14.291 -33.317 1.00 78.31 113 SER A CA 1
ATOM 844 C C . SER A 1 113 ? 17.932 13.122 -32.384 1.00 78.31 113 SER A C 1
ATOM 846 O O . SER A 1 113 ? 16.780 12.682 -32.296 1.00 78.31 113 SER A O 1
ATOM 848 N N . ILE A 1 114 ? 18.922 12.642 -31.629 1.00 78.62 114 ILE A N 1
ATOM 849 C CA . ILE A 1 114 ? 18.717 11.625 -30.584 1.00 78.62 114 ILE A CA 1
ATOM 850 C C . ILE A 1 114 ? 17.608 12.047 -29.597 1.00 78.62 114 ILE A C 1
ATOM 852 O O . ILE A 1 114 ? 16.823 11.210 -29.142 1.00 78.62 114 ILE A O 1
ATOM 856 N N . ALA A 1 115 ? 17.506 13.345 -29.292 1.00 75.75 115 ALA A N 1
ATOM 857 C CA . ALA A 1 115 ? 16.471 13.883 -28.417 1.00 75.75 115 ALA A CA 1
ATOM 858 C C . ALA A 1 115 ? 15.064 13.756 -29.019 1.00 75.75 115 ALA A C 1
ATOM 860 O O . ALA A 1 115 ? 14.145 13.320 -28.324 1.00 75.75 115 ALA A O 1
ATOM 861 N N . SER A 1 116 ? 14.901 14.061 -30.309 1.00 77.75 116 SER A N 1
ATOM 862 C CA . SER A 1 116 ? 13.626 13.901 -31.016 1.00 77.75 116 SER A CA 1
ATOM 863 C C . SER A 1 116 ? 13.186 12.438 -31.066 1.00 77.75 116 SER A C 1
ATOM 865 O O . SER A 1 116 ? 12.031 12.151 -30.765 1.00 77.75 116 SER A O 1
ATOM 867 N N . VAL A 1 117 ? 14.104 11.505 -31.351 1.00 78.12 117 VAL A N 1
ATOM 868 C CA . VAL A 1 117 ? 13.803 10.060 -31.354 1.00 78.12 117 VAL A CA 1
ATOM 869 C C . VAL A 1 117 ? 13.398 9.576 -29.960 1.00 78.12 117 VAL A C 1
ATOM 871 O O . VAL A 1 117 ? 12.379 8.907 -29.813 1.00 78.12 117 VAL A O 1
ATOM 874 N N . THR A 1 118 ? 14.132 9.974 -28.917 1.00 81.81 118 THR A N 1
ATOM 875 C CA . THR A 1 118 ? 13.808 9.608 -27.525 1.00 81.81 118 THR A CA 1
ATOM 876 C C . THR A 1 118 ? 12.455 10.185 -27.091 1.00 81.81 118 THR A C 1
ATOM 878 O O . THR A 1 118 ? 11.683 9.508 -26.415 1.00 81.81 118 THR A O 1
ATOM 881 N N . SER A 1 119 ? 12.139 11.419 -27.497 1.00 79.94 119 SER A N 1
ATOM 882 C CA . SER A 1 119 ? 10.842 12.059 -27.235 1.00 79.94 119 SER A CA 1
ATOM 883 C C . SER A 1 119 ? 9.697 11.364 -27.979 1.00 79.94 119 SER A C 1
ATOM 885 O O . SER A 1 119 ? 8.629 11.135 -27.411 1.00 79.94 119 SER A O 1
ATOM 887 N N . GLY A 1 120 ? 9.932 10.970 -29.232 1.00 79.19 120 GLY A N 1
ATOM 888 C CA . GLY A 1 120 ? 8.991 10.192 -30.029 1.00 79.19 120 GLY A CA 1
ATOM 889 C C . GLY A 1 120 ? 8.691 8.833 -29.406 1.00 79.19 120 GLY A C 1
ATOM 890 O O . GLY A 1 120 ? 7.529 8.492 -29.213 1.00 79.19 120 GLY A O 1
ATOM 891 N N . LEU A 1 121 ? 9.734 8.097 -29.012 1.00 84.56 121 LEU A N 1
ATOM 892 C CA . LEU A 1 121 ? 9.609 6.827 -28.296 1.00 84.56 121 LEU A CA 1
ATOM 893 C C . LEU A 1 121 ? 8.857 6.989 -26.972 1.00 84.56 121 LEU A C 1
ATOM 895 O O . LEU A 1 121 ? 7.987 6.183 -26.662 1.00 84.56 121 LEU A O 1
ATOM 899 N N . ARG A 1 122 ? 9.142 8.050 -26.208 1.00 83.81 122 ARG A N 1
ATOM 900 C CA . ARG A 1 122 ? 8.393 8.370 -24.986 1.00 83.81 122 ARG A CA 1
ATOM 901 C C . ARG A 1 122 ? 6.917 8.622 -25.273 1.00 83.81 122 ARG A C 1
ATOM 903 O O . ARG A 1 122 ? 6.079 8.138 -24.528 1.00 83.81 122 ARG A O 1
ATOM 910 N N . SER A 1 123 ? 6.609 9.355 -26.338 1.00 79.56 123 SER A N 1
ATOM 911 C CA . SER A 1 123 ? 5.226 9.644 -26.730 1.00 79.56 123 SER A CA 1
ATOM 912 C C . SER A 1 123 ? 4.497 8.371 -27.166 1.00 79.56 123 SER A C 1
ATOM 914 O O . SER A 1 123 ? 3.373 8.142 -26.744 1.00 79.56 123 SER A O 1
ATOM 916 N N . ALA A 1 124 ? 5.160 7.501 -27.935 1.00 81.69 124 ALA A N 1
ATOM 917 C CA . ALA A 1 124 ? 4.622 6.200 -28.335 1.00 81.69 124 ALA A CA 1
ATOM 918 C C . ALA A 1 124 ? 4.408 5.251 -27.143 1.00 81.69 124 ALA A C 1
ATOM 920 O O . ALA A 1 124 ? 3.548 4.377 -27.193 1.00 81.69 124 ALA A O 1
ATOM 921 N N . ALA A 1 125 ? 5.200 5.414 -26.085 1.00 82.12 125 ALA A N 1
ATOM 922 C CA . ALA A 1 125 ? 5.126 4.616 -24.873 1.00 82.12 125 ALA A CA 1
ATOM 923 C C . ALA A 1 125 ? 4.177 5.186 -23.807 1.00 82.12 125 ALA A C 1
ATOM 925 O O . ALA A 1 125 ? 3.925 4.493 -22.836 1.00 82.12 125 ALA A O 1
ATOM 926 N N . ALA A 1 126 ? 3.656 6.410 -23.959 1.00 73.44 126 ALA A N 1
ATOM 927 C CA . ALA A 1 126 ? 2.925 7.112 -22.898 1.00 73.44 126 ALA A CA 1
ATOM 928 C C . ALA A 1 126 ? 1.660 6.376 -22.420 1.00 73.44 126 ALA A C 1
ATOM 930 O O . ALA A 1 126 ? 1.336 6.425 -21.236 1.00 73.44 126 ALA A O 1
ATOM 931 N N . ASP A 1 127 ? 0.987 5.671 -23.331 1.00 69.06 127 ASP A N 1
ATOM 932 C CA . ASP A 1 127 ? -0.218 4.883 -23.037 1.00 69.06 127 ASP A CA 1
ATOM 933 C C . ASP A 1 127 ? 0.092 3.408 -22.717 1.00 69.06 127 ASP A C 1
ATOM 935 O O . ASP A 1 127 ? -0.808 2.603 -22.446 1.00 69.06 127 ASP A O 1
ATOM 939 N N . LEU A 1 128 ? 1.374 3.043 -22.762 1.00 72.88 128 LEU A N 1
ATOM 940 C CA . LEU A 1 128 ? 1.892 1.737 -22.389 1.00 72.88 128 LEU A CA 1
ATOM 941 C C . LEU A 1 128 ? 2.545 1.844 -21.006 1.00 72.88 128 LEU A C 1
ATOM 943 O O . LEU A 1 128 ? 3.102 2.876 -20.645 1.00 72.88 128 LEU A O 1
ATOM 947 N N . ASP A 1 129 ? 2.579 0.756 -20.240 1.00 73.50 129 ASP A N 1
ATOM 948 C CA . ASP A 1 129 ? 3.340 0.698 -18.981 1.00 73.50 129 ASP A CA 1
ATOM 949 C C . ASP A 1 129 ? 4.871 0.604 -19.235 1.00 73.50 129 ASP A C 1
ATOM 951 O O . ASP A 1 129 ? 5.597 -0.144 -18.578 1.00 73.50 129 ASP A O 1
ATOM 955 N N . VAL A 1 130 ? 5.383 1.353 -20.221 1.00 80.88 130 VAL A N 1
ATOM 956 C CA . VAL A 1 130 ? 6.795 1.437 -20.616 1.00 80.88 130 VAL A CA 1
ATOM 957 C C . VAL A 1 130 ? 7.282 2.861 -20.403 1.00 80.88 130 VAL A C 1
ATOM 959 O O . VAL A 1 130 ? 6.825 3.796 -21.053 1.00 80.88 130 VAL A O 1
ATOM 962 N N . CYS A 1 131 ? 8.286 3.041 -19.552 1.00 83.12 131 CYS A N 1
ATOM 963 C CA . CYS A 1 131 ? 8.933 4.339 -19.431 1.00 83.12 131 CYS A CA 1
ATOM 964 C C . CYS A 1 131 ? 10.143 4.445 -20.362 1.00 83.12 131 CYS A C 1
ATOM 966 O O . CYS A 1 131 ? 11.011 3.571 -20.376 1.00 83.12 131 CYS A O 1
ATOM 968 N N . VAL A 1 132 ? 10.245 5.564 -21.086 1.00 83.62 132 VAL A N 1
ATOM 969 C CA . VAL A 1 132 ? 11.381 5.867 -21.967 1.00 83.62 132 VAL A CA 1
ATOM 970 C C . VAL A 1 132 ? 12.115 7.119 -21.502 1.00 83.62 132 VAL A C 1
ATOM 972 O O . VAL A 1 132 ? 11.570 8.233 -21.475 1.00 83.62 132 VAL A O 1
ATOM 975 N N . MET A 1 133 ? 13.398 6.959 -21.184 1.00 80.62 133 MET A N 1
ATOM 976 C CA . MET A 1 133 ? 14.287 8.066 -20.823 1.00 80.62 133 MET A CA 1
ATOM 977 C C . MET A 1 133 ? 15.672 7.874 -21.416 1.00 80.62 133 MET A C 1
ATOM 979 O O . MET A 1 133 ? 15.983 6.817 -21.941 1.00 80.62 133 MET A O 1
ATOM 983 N N . PHE A 1 134 ? 16.543 8.873 -21.315 1.00 75.31 134 PHE A N 1
ATOM 984 C CA . PHE A 1 134 ? 17.940 8.654 -21.672 1.00 75.31 134 PHE A CA 1
ATOM 985 C C . PHE A 1 134 ? 18.605 7.702 -20.670 1.00 75.31 134 PHE A C 1
ATOM 987 O O . PHE A 1 134 ? 18.378 7.809 -19.459 1.00 75.31 134 PHE A O 1
ATOM 994 N N . ALA A 1 135 ? 19.476 6.816 -21.149 1.00 63.44 135 ALA A N 1
ATOM 995 C CA . ALA A 1 135 ? 20.280 5.953 -20.292 1.00 63.44 135 ALA A CA 1
ATOM 996 C C . ALA A 1 135 ? 21.026 6.784 -19.228 1.00 63.44 135 ALA A C 1
ATOM 998 O O . ALA A 1 135 ? 21.504 7.898 -19.489 1.00 63.44 135 ALA A O 1
ATOM 999 N N . GLY A 1 136 ? 21.058 6.281 -17.993 1.00 57.38 136 GLY A N 1
ATOM 1000 C CA . GLY A 1 136 ? 21.656 6.976 -16.850 1.00 57.38 136 GLY A CA 1
ATOM 1001 C C . GLY A 1 136 ? 20.795 8.075 -16.220 1.00 57.38 136 GLY A C 1
ATOM 1002 O O . GLY A 1 136 ? 21.215 8.673 -15.234 1.00 57.38 136 GLY A O 1
ATOM 1003 N N . THR A 1 137 ? 19.598 8.365 -16.743 1.00 60.53 137 THR A N 1
ATOM 1004 C CA . THR A 1 137 ? 18.610 9.180 -16.013 1.00 60.53 137 THR A CA 1
ATOM 1005 C C . THR A 1 137 ? 17.606 8.275 -15.329 1.00 60.53 137 THR A C 1
ATOM 1007 O O . THR A 1 137 ? 17.180 7.285 -15.914 1.00 60.53 137 THR A O 1
ATOM 1010 N N . VAL A 1 138 ? 17.221 8.628 -14.098 1.00 52.94 138 VAL A N 1
ATOM 1011 C CA . VAL A 1 138 ? 16.022 8.096 -13.435 1.00 52.94 138 VAL A CA 1
ATOM 1012 C C . VAL A 1 138 ? 15.185 9.240 -12.897 1.00 52.94 138 VAL A C 1
ATOM 1014 O O . VAL A 1 138 ? 14.997 9.368 -11.684 1.00 52.94 138 VAL A O 1
ATOM 1017 N N . ALA A 1 139 ? 14.704 10.093 -13.804 1.00 54.09 139 ALA A N 1
ATOM 1018 C CA . ALA A 1 139 ? 13.514 10.876 -13.494 1.00 54.09 139 ALA A CA 1
ATOM 1019 C C . ALA A 1 139 ? 12.371 9.894 -13.138 1.00 54.09 139 ALA A C 1
ATOM 1021 O O . ALA A 1 139 ? 12.479 8.702 -13.453 1.00 54.09 139 ALA A O 1
ATOM 1022 N N . PRO A 1 140 ? 11.334 10.313 -12.395 1.00 54.62 140 PRO A N 1
ATOM 1023 C CA . PRO A 1 140 ? 10.286 9.402 -11.953 1.00 54.62 140 PRO A CA 1
ATOM 1024 C C . PRO A 1 140 ? 9.508 8.897 -13.171 1.00 54.62 140 PRO A C 1
ATOM 1026 O O . PRO A 1 140 ? 8.565 9.528 -13.632 1.00 54.62 140 PRO A O 1
ATOM 1029 N N . CYS A 1 141 ? 9.933 7.740 -13.675 1.00 54.81 141 CYS A N 1
ATOM 1030 C CA . CYS A 1 141 ? 9.377 7.034 -14.824 1.00 54.81 141 CYS A CA 1
ATOM 1031 C C . CYS A 1 141 ? 7.884 6.712 -14.710 1.00 54.81 141 CYS A C 1
ATOM 1033 O O . CYS A 1 141 ? 7.274 6.311 -15.689 1.00 54.81 141 CYS A O 1
ATOM 1035 N N . TRP A 1 142 ? 7.310 6.905 -13.527 1.00 59.16 142 TRP A N 1
ATOM 1036 C CA . TRP A 1 142 ? 5.934 6.576 -13.198 1.00 59.16 142 TRP A CA 1
ATOM 1037 C C . TRP A 1 142 ? 5.333 7.596 -12.225 1.00 59.16 142 TRP A C 1
ATOM 1039 O O . TRP A 1 142 ? 4.597 7.226 -11.331 1.00 59.16 142 TRP A O 1
ATOM 1049 N N . GLY A 1 143 ? 5.690 8.882 -12.336 1.00 47.94 143 GLY A N 1
ATOM 1050 C CA . GLY A 1 143 ? 4.907 9.973 -11.732 1.00 47.94 143 GLY A CA 1
ATOM 1051 C C . GLY A 1 143 ? 4.694 9.983 -10.208 1.00 47.94 143 GLY A C 1
ATOM 1052 O O . GLY A 1 143 ? 3.985 10.855 -9.738 1.00 47.94 143 GLY A O 1
ATOM 1053 N N . GLU A 1 144 ? 5.291 9.093 -9.416 1.00 42.44 144 GLU A N 1
ATOM 1054 C CA . GLU A 1 144 ? 5.096 9.059 -7.960 1.00 42.44 144 GLU A CA 1
ATOM 1055 C C . GLU A 1 144 ? 6.408 8.693 -7.268 1.00 42.44 144 GLU A C 1
ATOM 1057 O O . GLU A 1 144 ? 6.627 7.583 -6.794 1.00 42.44 144 GLU A O 1
ATOM 1062 N N . ARG A 1 145 ? 7.339 9.643 -7.212 1.00 45.69 145 ARG A N 1
ATOM 1063 C CA . ARG A 1 145 ? 8.287 9.639 -6.100 1.00 45.69 145 ARG A CA 1
ATOM 1064 C C . ARG A 1 145 ? 7.856 10.761 -5.175 1.00 45.69 145 ARG A C 1
ATOM 1066 O O . ARG A 1 145 ? 8.195 11.903 -5.490 1.00 45.69 145 ARG A O 1
ATOM 1073 N N . PRO A 1 146 ? 7.168 10.486 -4.048 1.00 41.59 146 PRO A N 1
ATOM 1074 C CA . PRO A 1 146 ? 7.332 11.382 -2.911 1.00 41.59 146 PRO A CA 1
ATOM 1075 C C . PRO A 1 146 ? 8.839 11.605 -2.753 1.00 41.59 146 PRO A C 1
ATOM 1077 O O . PRO A 1 146 ? 9.629 10.659 -2.918 1.00 41.59 146 PRO A O 1
ATOM 1080 N N . ALA A 1 147 ? 9.264 12.861 -2.586 1.00 40.50 147 ALA A N 1
ATOM 1081 C CA . ALA A 1 147 ? 10.690 13.117 -2.489 1.00 40.50 147 ALA A CA 1
ATOM 1082 C C . ALA A 1 147 ? 11.224 12.241 -1.357 1.00 40.50 147 ALA A C 1
ATOM 1084 O O . ALA A 1 147 ? 10.598 12.110 -0.305 1.00 40.50 147 ALA A O 1
ATOM 1085 N N . ARG A 1 148 ? 12.335 11.547 -1.626 1.00 44.41 148 ARG A N 1
ATOM 1086 C CA . ARG A 1 148 ? 12.940 10.653 -0.641 1.00 44.41 148 ARG A CA 1
ATOM 1087 C C . ARG A 1 148 ? 13.068 11.457 0.653 1.00 44.41 148 ARG A C 1
ATOM 1089 O O . ARG A 1 148 ? 13.723 12.505 0.596 1.00 44.41 148 ARG A O 1
ATOM 1096 N N . PRO A 1 149 ? 12.502 11.000 1.785 1.00 42.72 149 PRO A N 1
ATOM 1097 C CA . PRO A 1 149 ? 12.933 11.523 3.066 1.00 42.72 149 PRO A CA 1
ATOM 1098 C C . PRO A 1 149 ? 14.456 11.457 3.035 1.00 42.72 149 PRO A C 1
ATOM 1100 O O . PRO A 1 149 ? 15.023 10.428 2.637 1.00 42.72 149 PRO A O 1
ATOM 1103 N N . ARG A 1 150 ? 15.132 12.579 3.317 1.00 44.00 150 ARG A N 1
ATOM 1104 C CA . ARG A 1 150 ? 16.590 12.555 3.468 1.00 44.00 150 ARG A CA 1
ATOM 1105 C C . ARG A 1 150 ? 16.877 11.389 4.400 1.00 44.00 150 ARG A C 1
ATOM 1107 O O . ARG A 1 150 ? 16.245 11.320 5.450 1.00 44.00 150 ARG A O 1
ATOM 1114 N N . ALA A 1 151 ? 17.750 10.467 3.984 1.00 43.62 151 ALA A N 1
ATOM 1115 C CA . ALA A 1 151 ? 18.224 9.411 4.864 1.00 43.62 151 ALA A CA 1
ATOM 1116 C C . ALA A 1 151 ? 18.723 10.119 6.122 1.00 43.62 151 ALA A C 1
ATOM 1118 O O . ALA A 1 151 ? 19.751 10.799 6.085 1.00 43.62 151 ALA A O 1
ATOM 1119 N N . SER A 1 152 ? 17.917 10.100 7.179 1.00 47.06 152 SER A N 1
ATOM 1120 C CA . SER A 1 152 ? 18.324 10.699 8.428 1.00 47.06 152 SER A CA 1
ATOM 1121 C C . SER A 1 152 ? 19.441 9.808 8.948 1.00 47.06 152 SER A C 1
ATOM 1123 O O . SER A 1 152 ? 19.455 8.602 8.702 1.00 47.06 152 SER A O 1
ATOM 1125 N N . ALA A 1 153 ? 20.396 10.378 9.671 1.00 52.75 153 ALA A N 1
ATOM 1126 C CA . ALA A 1 153 ? 21.410 9.604 10.383 1.00 52.75 153 ALA A CA 1
ATOM 1127 C C . ALA A 1 153 ? 20.807 8.712 11.502 1.00 52.75 153 ALA A C 1
ATOM 1129 O O . ALA A 1 153 ? 21.522 8.292 12.407 1.00 52.75 153 ALA A O 1
ATOM 1130 N N . ALA A 1 154 ? 19.490 8.474 11.487 1.00 64.25 154 ALA A N 1
ATOM 1131 C CA . ALA A 1 154 ? 18.769 7.680 12.458 1.00 64.25 154 ALA A CA 1
ATOM 1132 C C . ALA A 1 154 ? 18.853 6.188 12.117 1.00 64.25 154 ALA A C 1
ATOM 1134 O O . ALA A 1 154 ? 18.929 5.788 10.957 1.00 64.25 154 ALA A O 1
ATOM 1135 N N . SER A 1 155 ? 18.793 5.374 13.168 1.00 84.06 155 SER A N 1
ATOM 1136 C CA . SER A 1 155 ? 18.680 3.917 13.099 1.00 84.06 155 SER A CA 1
ATOM 1137 C C . SER A 1 155 ? 17.580 3.466 12.109 1.00 84.06 155 SER A C 1
ATOM 1139 O O . SER A 1 155 ? 16.525 4.111 12.049 1.00 84.06 155 SER A O 1
ATOM 1141 N N . PRO A 1 156 ? 17.766 2.347 11.372 1.00 90.25 156 PRO A N 1
ATOM 1142 C CA . PRO A 1 156 ? 16.785 1.818 10.414 1.00 90.25 156 PRO A CA 1
ATOM 1143 C C . PRO A 1 156 ? 15.444 1.435 11.056 1.00 90.25 156 PRO A C 1
ATOM 1145 O O . PRO A 1 156 ? 14.431 1.334 10.361 1.00 90.25 156 PRO A O 1
ATOM 1148 N N . PHE A 1 157 ? 15.420 1.258 12.378 1.00 93.50 157 PHE A N 1
ATOM 1149 C CA . PHE A 1 157 ? 14.209 1.098 13.174 1.00 93.50 157 PHE A CA 1
ATOM 1150 C C . PHE A 1 157 ? 14.358 1.740 14.562 1.00 93.50 157 PHE A C 1
ATOM 1152 O O . PHE A 1 157 ? 15.466 2.012 15.033 1.00 93.50 157 PHE A O 1
ATOM 1159 N N . ALA A 1 158 ? 13.232 1.944 15.241 1.00 93.44 158 ALA A N 1
ATOM 1160 C CA . ALA A 1 158 ? 13.168 2.323 16.648 1.00 93.44 158 ALA A CA 1
ATOM 1161 C C . ALA A 1 158 ? 12.037 1.568 17.356 1.00 93.44 158 ALA A C 1
ATOM 1163 O O . ALA A 1 158 ? 10.995 1.296 16.761 1.00 93.44 158 ALA A O 1
ATOM 1164 N N . VAL A 1 159 ? 12.235 1.252 18.635 1.00 95.00 159 VAL A N 1
ATOM 1165 C CA . VAL A 1 159 ? 11.237 0.602 19.492 1.00 95.00 159 VAL A CA 1
ATOM 1166 C C . VAL A 1 159 ? 10.924 1.512 20.675 1.00 95.00 159 VAL A C 1
ATOM 1168 O O . VAL A 1 159 ? 11.830 2.114 21.248 1.00 95.00 159 VAL A O 1
ATOM 1171 N N . GLY A 1 160 ? 9.652 1.612 21.052 1.00 95.06 160 GLY A N 1
ATOM 1172 C CA . GLY A 1 160 ? 9.217 2.436 22.176 1.00 95.06 160 GLY A CA 1
ATOM 1173 C C . GLY A 1 160 ? 7.796 2.124 22.634 1.00 95.06 160 GLY A C 1
ATOM 1174 O O . GLY A 1 160 ? 7.290 1.017 22.441 1.00 95.06 160 GLY A O 1
ATOM 1175 N N . GLN A 1 161 ? 7.147 3.119 23.236 1.00 94.75 161 GLN A N 1
ATOM 1176 C CA . GLN A 1 161 ? 5.738 3.071 23.622 1.00 94.75 161 GLN A CA 1
ATOM 1177 C C . GLN A 1 161 ? 4.972 4.188 22.914 1.00 94.75 161 GLN A C 1
ATOM 1179 O O . GLN A 1 161 ? 5.417 5.333 22.920 1.00 94.75 161 GLN A O 1
ATOM 1184 N N . ALA A 1 162 ? 3.821 3.859 22.326 1.00 92.69 162 ALA A N 1
ATOM 1185 C CA . ALA A 1 162 ? 2.916 4.848 21.727 1.00 92.69 162 ALA A CA 1
ATOM 1186 C C . ALA A 1 162 ? 1.832 5.324 22.713 1.00 92.69 162 ALA A C 1
ATOM 1188 O O . ALA A 1 162 ? 1.165 6.326 22.483 1.00 92.69 162 ALA A O 1
ATOM 1189 N N . GLY A 1 163 ? 1.654 4.598 23.819 1.00 91.00 163 GLY A N 1
ATOM 1190 C CA . GLY A 1 163 ? 0.713 4.906 24.889 1.00 91.00 163 GLY A CA 1
ATOM 1191 C C . GLY A 1 163 ? 0.769 3.844 25.994 1.00 91.00 163 GLY A C 1
ATOM 1192 O O . GLY A 1 163 ? 1.515 2.866 25.866 1.00 91.00 163 GLY A O 1
ATOM 1193 N N . PRO A 1 164 ? -0.011 3.996 27.079 1.00 90.69 164 PRO A N 1
ATOM 1194 C CA . PRO A 1 164 ? -0.036 3.028 28.173 1.00 90.69 164 PRO A CA 1
ATOM 1195 C C . PRO A 1 164 ? -0.378 1.618 27.672 1.00 90.69 164 PRO A C 1
ATOM 1197 O O . PRO A 1 164 ? -1.453 1.393 27.123 1.00 90.69 164 PRO A O 1
ATOM 1200 N N . GLY A 1 165 ? 0.550 0.669 27.837 1.00 92.44 165 GLY A N 1
ATOM 1201 C CA . GLY A 1 165 ? 0.372 -0.717 27.385 1.00 92.44 165 GLY A CA 1
ATOM 1202 C C . GLY A 1 165 ? 0.420 -0.922 25.863 1.00 92.44 165 GLY A C 1
ATOM 1203 O O . GLY A 1 165 ? 0.073 -2.002 25.387 1.00 92.44 165 GLY A O 1
ATOM 1204 N N . ILE A 1 166 ? 0.849 0.081 25.089 1.00 97.38 166 ILE A N 1
ATOM 1205 C CA . ILE A 1 166 ? 0.935 -0.008 23.627 1.00 97.38 166 ILE A CA 1
ATOM 1206 C C . ILE A 1 166 ? 2.387 0.127 23.197 1.00 97.38 166 ILE A C 1
ATOM 1208 O O . ILE A 1 166 ? 2.991 1.198 23.298 1.00 97.38 166 ILE A O 1
ATOM 1212 N N . GLY A 1 167 ? 2.934 -0.976 22.696 1.00 97.50 167 GLY A N 1
ATOM 1213 C CA . GLY A 1 167 ? 4.259 -0.998 22.097 1.00 97.50 167 GLY A CA 1
ATOM 1214 C C . GLY A 1 167 ? 4.264 -0.285 20.746 1.00 97.50 167 GLY A C 1
ATOM 1215 O O . GLY A 1 167 ? 3.284 -0.350 20.004 1.00 97.50 167 GLY A O 1
ATOM 1216 N N . LEU A 1 168 ? 5.373 0.375 20.426 1.00 97.25 168 LEU A N 1
ATOM 1217 C CA . LEU A 1 168 ? 5.602 1.047 19.150 1.00 97.25 168 LEU A CA 1
ATOM 1218 C C . LEU A 1 168 ? 6.829 0.457 18.461 1.00 97.25 168 LEU A C 1
ATOM 1220 O O . LEU A 1 168 ? 7.914 0.458 19.042 1.00 97.25 168 LEU A O 1
ATOM 1224 N N . LEU A 1 169 ? 6.668 0.017 17.216 1.00 97.06 169 LEU A N 1
ATOM 1225 C CA . LEU A 1 169 ? 7.772 -0.232 16.293 1.00 97.06 169 LEU A CA 1
ATOM 1226 C C . LEU A 1 169 ? 7.723 0.812 15.178 1.00 97.06 169 LEU A C 1
ATOM 1228 O O . LEU A 1 169 ? 6.734 0.873 14.461 1.00 97.06 169 LEU A O 1
ATOM 1232 N N . VAL A 1 170 ? 8.788 1.586 14.997 1.00 94.94 170 VAL A N 1
ATOM 1233 C CA . VAL A 1 170 ? 8.965 2.463 13.832 1.00 94.94 170 VAL A CA 1
ATOM 1234 C C . VAL A 1 170 ? 10.006 1.835 12.919 1.00 94.94 170 VAL A C 1
ATOM 1236 O O . VAL A 1 170 ? 11.125 1.584 13.363 1.00 94.94 170 VAL A O 1
ATOM 1239 N N . VAL A 1 171 ? 9.671 1.606 11.652 1.00 93.81 171 VAL A N 1
ATOM 1240 C CA . VAL A 1 171 ? 10.609 1.122 10.630 1.00 93.81 171 VAL A CA 1
ATOM 1241 C C . VAL A 1 171 ? 10.831 2.219 9.601 1.00 93.81 171 VAL A C 1
ATOM 1243 O O . VAL A 1 171 ? 9.881 2.802 9.083 1.00 93.81 171 VAL A O 1
ATOM 1246 N N . ARG A 1 172 ? 12.099 2.485 9.292 1.00 88.44 172 ARG A N 1
ATOM 1247 C CA . ARG A 1 172 ? 12.518 3.541 8.366 1.00 88.44 172 ARG A CA 1
ATOM 1248 C C . ARG A 1 172 ? 13.259 2.989 7.151 1.00 88.44 172 ARG A C 1
ATOM 1250 O O . ARG A 1 172 ? 13.088 3.513 6.059 1.00 88.44 172 ARG A O 1
ATOM 1257 N N . ASP A 1 173 ? 14.054 1.925 7.295 1.00 87.38 173 ASP A N 1
ATOM 1258 C CA . ASP A 1 173 ? 14.938 1.486 6.204 1.00 87.38 173 ASP A CA 1
ATOM 1259 C C . ASP A 1 173 ? 15.077 -0.037 6.051 1.00 87.38 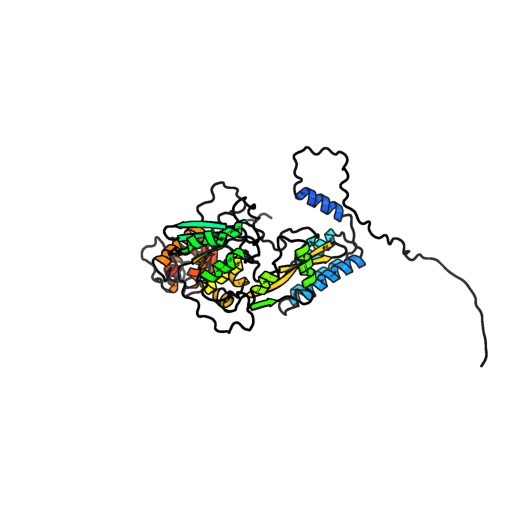173 ASP A C 1
ATOM 1261 O O . ASP A 1 173 ? 15.766 -0.703 6.813 1.00 87.38 173 ASP A O 1
ATOM 1265 N N . LEU A 1 174 ? 14.482 -0.568 4.985 1.00 87.81 174 LEU A N 1
ATOM 1266 C CA . LEU A 1 174 ? 14.509 -1.958 4.521 1.00 87.81 174 LEU A CA 1
ATOM 1267 C C . LEU A 1 174 ? 15.366 -2.134 3.250 1.00 87.81 174 LEU A C 1
ATOM 1269 O O . LEU A 1 174 ? 15.115 -3.026 2.436 1.00 87.81 174 LEU A O 1
ATOM 1273 N N . ARG A 1 175 ? 16.338 -1.248 2.989 1.00 83.19 175 ARG A N 1
ATOM 1274 C CA . ARG A 1 175 ? 17.207 -1.351 1.800 1.00 83.19 175 ARG A CA 1
ATOM 1275 C C . ARG A 1 175 ? 18.325 -2.376 1.961 1.00 83.19 175 ARG A C 1
ATOM 1277 O O . ARG A 1 175 ? 18.758 -2.939 0.960 1.00 83.19 175 ARG A O 1
ATOM 1284 N N . ARG A 1 176 ? 18.822 -2.574 3.185 1.00 80.69 176 ARG A N 1
ATOM 1285 C CA . ARG A 1 176 ? 19.999 -3.405 3.487 1.00 80.69 176 ARG A CA 1
ATOM 1286 C C . ARG A 1 176 ? 19.761 -4.243 4.733 1.00 80.69 176 ARG A C 1
ATOM 1288 O O . ARG A 1 176 ? 19.861 -3.733 5.845 1.00 80.69 176 ARG A O 1
ATOM 1295 N N . ALA A 1 177 ? 19.449 -5.525 4.562 1.00 83.19 177 ALA A N 1
ATOM 1296 C CA . ALA A 1 177 ? 19.275 -6.417 5.709 1.00 83.19 177 ALA A CA 1
ATOM 1297 C C . ALA A 1 177 ? 20.577 -6.749 6.447 1.00 83.19 177 ALA A C 1
ATOM 1299 O O . ALA A 1 177 ? 20.540 -7.192 7.590 1.00 83.19 177 ALA A O 1
ATOM 1300 N N . ASP A 1 178 ? 21.718 -6.554 5.791 1.00 82.94 178 ASP A N 1
ATOM 1301 C CA . ASP A 1 178 ? 23.057 -6.744 6.336 1.00 82.94 178 ASP A CA 1
ATOM 1302 C C . ASP A 1 178 ? 23.587 -5.516 7.090 1.00 82.94 178 ASP A C 1
ATOM 1304 O O . ASP A 1 178 ? 24.689 -5.577 7.643 1.00 82.94 178 ASP A O 1
ATOM 1308 N N . ASP A 1 179 ? 22.814 -4.421 7.152 1.00 85.81 179 ASP A N 1
ATOM 1309 C CA . ASP A 1 179 ? 23.159 -3.267 7.978 1.00 85.81 179 ASP A CA 1
ATOM 1310 C C . ASP A 1 179 ? 23.367 -3.729 9.436 1.00 85.81 179 ASP A C 1
ATOM 1312 O O . ASP A 1 179 ? 22.459 -4.328 10.026 1.00 85.81 179 ASP A O 1
ATOM 1316 N N . PRO A 1 180 ? 24.544 -3.480 10.044 1.00 87.62 180 PRO A N 1
ATOM 1317 C CA . PRO A 1 180 ? 24.822 -3.876 11.419 1.00 87.62 180 PRO A CA 1
ATOM 1318 C C . PRO A 1 180 ? 23.779 -3.391 12.426 1.00 87.62 180 PRO A C 1
ATOM 1320 O O . PRO A 1 180 ? 23.594 -4.055 13.444 1.00 87.62 180 PRO A O 1
ATOM 1323 N N . ALA A 1 181 ? 23.076 -2.291 12.144 1.00 86.50 181 ALA A N 1
ATOM 1324 C CA . ALA A 1 181 ? 22.015 -1.789 13.003 1.00 86.50 181 ALA A CA 1
ATOM 1325 C C . ALA A 1 181 ? 20.836 -2.772 13.141 1.00 86.50 181 ALA A C 1
ATOM 1327 O O . ALA A 1 181 ? 20.186 -2.792 14.182 1.00 86.50 181 ALA A O 1
ATOM 1328 N N . TRP A 1 182 ? 20.596 -3.652 12.159 1.00 91.56 182 TRP A N 1
ATOM 1329 C CA . TRP A 1 182 ? 19.568 -4.699 12.240 1.00 91.56 182 TRP A CA 1
ATOM 1330 C C . TRP A 1 182 ? 19.925 -5.858 13.182 1.00 91.56 182 TRP A C 1
ATOM 1332 O O . TRP A 1 182 ? 19.036 -6.626 13.552 1.00 91.56 182 TRP A O 1
ATOM 1342 N N . ARG A 1 183 ? 21.185 -5.987 13.630 1.00 89.00 183 ARG A N 1
ATOM 1343 C CA . ARG A 1 183 ? 21.611 -7.080 14.531 1.00 89.00 183 ARG A CA 1
ATOM 1344 C C . ARG A 1 183 ? 20.878 -7.064 15.869 1.00 89.00 183 ARG A C 1
ATOM 1346 O O . ARG A 1 183 ? 20.548 -8.125 16.392 1.00 89.00 183 ARG A O 1
ATOM 1353 N N . ASP A 1 184 ? 20.575 -5.875 16.380 1.00 87.50 184 ASP A N 1
ATOM 1354 C CA . ASP A 1 184 ? 19.930 -5.705 17.684 1.00 87.50 184 ASP A CA 1
ATOM 1355 C C . ASP A 1 184 ? 18.396 -5.714 17.600 1.00 87.50 184 ASP A C 1
ATOM 1357 O O . ASP A 1 184 ? 17.715 -5.608 18.623 1.00 87.50 184 ASP A O 1
ATOM 1361 N N . PHE A 1 185 ? 17.825 -5.878 16.399 1.00 93.06 185 PHE A N 1
ATOM 1362 C CA . PHE A 1 185 ? 16.379 -5.822 16.190 1.00 93.06 185 PHE A CA 1
ATOM 1363 C C . PHE A 1 185 ? 15.621 -6.861 17.010 1.00 93.06 185 PHE A C 1
ATOM 1365 O O . PHE A 1 185 ? 14.641 -6.513 17.660 1.00 93.06 185 PHE A O 1
ATOM 1372 N N . ALA A 1 186 ? 16.079 -8.116 17.036 1.00 89.56 186 ALA A N 1
ATOM 1373 C CA . ALA A 1 186 ? 15.410 -9.170 17.799 1.00 89.56 186 ALA A CA 1
ATOM 1374 C C . ALA A 1 186 ? 15.344 -8.832 19.300 1.00 89.56 186 ALA A C 1
ATOM 1376 O O . ALA A 1 186 ? 14.296 -8.988 19.927 1.00 89.56 186 ALA A O 1
ATOM 1377 N N . THR A 1 187 ? 16.439 -8.307 19.856 1.00 89.69 187 THR A N 1
ATOM 1378 C CA . THR A 1 187 ? 16.518 -7.870 21.256 1.00 89.69 187 THR A CA 1
ATOM 1379 C C . THR A 1 187 ? 15.605 -6.675 21.516 1.00 89.69 187 THR A C 1
ATOM 1381 O O . THR A 1 187 ? 14.843 -6.683 22.481 1.00 89.69 187 THR A O 1
ATOM 1384 N N . ALA A 1 188 ? 15.624 -5.666 20.642 1.00 90.19 188 ALA A N 1
ATOM 1385 C CA . ALA A 1 188 ? 14.761 -4.496 20.768 1.00 90.19 188 ALA A CA 1
ATOM 1386 C C . ALA A 1 188 ? 13.273 -4.875 20.660 1.00 90.19 188 ALA A C 1
ATOM 1388 O O . ALA A 1 188 ? 12.455 -4.460 21.478 1.00 90.19 188 ALA A O 1
ATOM 1389 N N . ALA A 1 189 ? 12.918 -5.718 19.691 1.00 91.25 189 ALA A N 1
ATOM 1390 C CA . ALA A 1 189 ? 11.553 -6.161 19.444 1.00 91.25 189 ALA A CA 1
ATOM 1391 C C . ALA A 1 189 ? 11.024 -7.119 20.527 1.00 91.25 189 ALA A C 1
ATOM 1393 O O . ALA A 1 189 ? 9.808 -7.208 20.713 1.00 91.25 189 ALA A O 1
ATOM 1394 N N . ALA A 1 190 ? 11.895 -7.791 21.289 1.00 89.06 190 ALA A N 1
ATOM 1395 C CA . ALA A 1 190 ? 11.486 -8.607 22.434 1.00 89.06 190 ALA A CA 1
ATOM 1396 C C . ALA A 1 190 ? 10.773 -7.773 23.514 1.00 89.06 190 ALA A C 1
ATOM 1398 O O . ALA A 1 190 ? 9.826 -8.259 24.133 1.00 89.06 190 ALA A O 1
ATOM 1399 N N . ALA A 1 191 ? 11.140 -6.496 23.679 1.00 88.31 191 ALA A N 1
ATOM 1400 C CA . ALA A 1 191 ? 10.451 -5.581 24.592 1.00 88.31 191 ALA A CA 1
ATOM 1401 C C . ALA A 1 191 ? 8.985 -5.328 24.190 1.00 88.31 191 ALA A C 1
ATOM 1403 O O . ALA A 1 191 ? 8.153 -5.008 25.035 1.00 88.31 191 ALA A O 1
ATOM 1404 N N . LEU A 1 192 ? 8.648 -5.509 22.909 1.00 92.69 192 LEU A N 1
ATOM 1405 C CA . LEU A 1 192 ? 7.283 -5.365 22.410 1.00 92.69 192 LEU A CA 1
ATOM 1406 C C . LEU A 1 192 ? 6.430 -6.601 22.683 1.00 92.69 192 LEU A C 1
ATOM 1408 O O . LEU A 1 192 ? 5.212 -6.499 22.609 1.00 92.69 192 LEU A O 1
ATOM 1412 N N . ALA A 1 193 ? 7.014 -7.768 22.969 1.00 86.31 193 ALA A N 1
ATOM 1413 C CA . ALA A 1 193 ? 6.274 -9.026 23.102 1.00 86.31 193 ALA A CA 1
ATOM 1414 C C . ALA A 1 193 ? 5.256 -9.012 24.256 1.00 86.31 193 ALA A C 1
ATOM 1416 O O . ALA A 1 193 ? 4.212 -9.650 24.157 1.00 86.31 193 ALA A O 1
ATOM 1417 N N . THR A 1 194 ? 5.526 -8.249 25.316 1.00 87.50 194 THR A N 1
ATOM 1418 C CA . THR A 1 194 ? 4.669 -8.159 26.508 1.00 87.50 194 THR A CA 1
ATOM 1419 C C . THR A 1 194 ? 3.588 -7.085 26.409 1.00 87.50 194 THR A C 1
ATOM 1421 O O . THR A 1 194 ? 2.722 -7.020 27.279 1.00 87.50 194 THR A O 1
ATOM 1424 N N . ALA A 1 195 ? 3.613 -6.239 25.373 1.00 93.62 195 ALA A N 1
ATOM 1425 C CA . ALA A 1 195 ? 2.647 -5.159 25.225 1.00 93.62 195 ALA A CA 1
ATOM 1426 C C . ALA A 1 195 ? 1.240 -5.706 24.890 1.00 93.62 195 ALA A C 1
ATOM 1428 O O . ALA A 1 195 ? 1.111 -6.458 23.911 1.00 93.62 195 ALA A O 1
ATOM 1429 N N . PRO A 1 196 ? 0.193 -5.305 25.648 1.00 94.94 196 PRO A N 1
ATOM 1430 C CA . PRO A 1 196 ? -1.206 -5.631 25.357 1.00 94.94 196 PRO A CA 1
ATOM 1431 C C . PRO A 1 196 ? -1.677 -5.262 23.950 1.00 94.94 196 PRO A C 1
ATOM 1433 O O . PRO A 1 196 ? -2.569 -5.915 23.421 1.00 94.94 196 PRO A O 1
ATOM 1436 N N . GLY A 1 197 ? -1.091 -4.232 23.342 1.00 96.50 197 GLY A N 1
ATOM 1437 C CA . GLY A 1 197 ? -1.345 -3.848 21.958 1.00 96.50 197 GLY A CA 1
ATOM 1438 C C . GLY A 1 197 ? -0.084 -3.342 21.270 1.00 96.50 197 GLY A C 1
ATOM 1439 O O . GLY A 1 197 ? 0.919 -3.034 21.919 1.00 96.50 197 GLY A O 1
ATOM 1440 N N . LEU A 1 198 ? -0.132 -3.273 19.943 1.00 97.50 198 LEU A N 1
ATOM 1441 C CA . LEU A 1 198 ? 1.021 -2.927 19.122 1.00 97.50 198 LEU A CA 1
ATOM 1442 C C . LEU A 1 198 ? 0.642 -1.946 18.014 1.00 97.50 198 LEU A C 1
ATOM 1444 O O . LEU A 1 198 ? -0.314 -2.174 17.273 1.00 97.50 198 LEU A O 1
ATOM 1448 N N . VAL A 1 199 ? 1.450 -0.902 17.865 1.00 97.88 199 VAL A N 1
ATOM 1449 C CA . VAL A 1 199 ? 1.448 -0.018 16.700 1.00 97.88 199 VAL A CA 1
ATOM 1450 C C . VAL A 1 199 ? 2.757 -0.202 15.936 1.00 97.88 199 VAL A C 1
ATOM 1452 O O . VAL A 1 199 ? 3.837 -0.218 16.530 1.00 97.88 199 VAL A O 1
ATOM 1455 N N . ILE A 1 200 ? 2.659 -0.361 14.620 1.00 97.62 200 ILE A N 1
ATOM 1456 C CA . ILE A 1 200 ? 3.789 -0.502 13.702 1.00 97.62 200 ILE A CA 1
ATOM 1457 C C . ILE A 1 200 ? 3.727 0.659 12.712 1.00 97.62 200 ILE A C 1
ATOM 1459 O O . ILE A 1 200 ? 2.859 0.689 11.847 1.00 97.62 200 ILE A O 1
ATOM 1463 N N . ASP A 1 201 ? 4.633 1.618 12.836 1.00 95.25 201 ASP A N 1
ATOM 1464 C CA . ASP A 1 201 ? 4.756 2.751 11.925 1.00 95.25 201 ASP A CA 1
ATOM 1465 C C . ASP A 1 201 ? 5.753 2.413 10.809 1.00 95.25 201 ASP A C 1
ATOM 1467 O O . ASP A 1 201 ? 6.960 2.311 11.036 1.00 95.25 201 ASP A O 1
ATOM 1471 N N . LEU A 1 202 ? 5.232 2.214 9.600 1.00 93.69 202 LEU A N 1
ATOM 1472 C CA . LEU A 1 202 ? 5.988 1.930 8.381 1.00 93.69 202 LEU A CA 1
ATOM 1473 C C . LEU A 1 202 ? 5.947 3.102 7.396 1.00 93.69 202 LEU A C 1
ATOM 1475 O O . LEU A 1 202 ? 6.262 2.937 6.217 1.00 93.69 202 LEU A O 1
ATOM 1479 N N . ARG A 1 203 ? 5.530 4.294 7.823 1.00 88.69 203 ARG A N 1
ATOM 1480 C CA . ARG A 1 203 ? 5.256 5.377 6.872 1.00 88.69 203 ARG A CA 1
ATOM 1481 C C . ARG A 1 203 ? 6.486 5.931 6.183 1.00 88.69 203 ARG A C 1
ATOM 1483 O O . ARG A 1 203 ? 6.389 6.465 5.084 1.00 88.69 203 ARG A O 1
ATOM 1490 N N . GLU A 1 204 ? 7.629 5.821 6.843 1.00 83.69 204 GLU A N 1
ATOM 1491 C CA . GLU A 1 204 ? 8.929 6.178 6.280 1.00 83.69 204 GLU A CA 1
ATOM 1492 C C . GLU A 1 204 ? 9.691 4.964 5.749 1.00 83.69 204 GLU A C 1
ATOM 1494 O O . GLU A 1 204 ? 10.792 5.136 5.235 1.00 83.69 204 GLU A O 1
ATOM 1499 N N . ALA A 1 205 ? 9.140 3.750 5.873 1.00 86.88 205 ALA A N 1
ATOM 1500 C CA . ALA A 1 205 ? 9.841 2.533 5.503 1.00 86.88 205 ALA A CA 1
ATOM 1501 C C . ALA A 1 205 ? 10.101 2.501 3.993 1.00 86.88 205 ALA A C 1
ATOM 1503 O O . ALA A 1 205 ? 9.178 2.386 3.188 1.00 86.88 205 ALA A O 1
ATOM 1504 N N . ILE A 1 206 ? 11.377 2.553 3.614 1.00 82.12 206 ILE A N 1
ATOM 1505 C CA . ILE A 1 206 ? 11.826 2.434 2.224 1.00 82.12 206 ILE A CA 1
ATOM 1506 C C . ILE A 1 206 ? 12.635 1.160 2.020 1.00 82.12 206 ILE A C 1
ATOM 1508 O O . ILE A 1 206 ? 13.406 0.771 2.884 1.00 82.12 206 ILE A O 1
ATOM 1512 N N . GLY A 1 207 ? 12.535 0.538 0.848 1.00 80.81 207 GLY A N 1
ATOM 1513 C CA . GLY A 1 207 ? 13.383 -0.597 0.474 1.00 80.81 207 GLY A CA 1
ATOM 1514 C C . GLY A 1 207 ? 12.606 -1.846 0.080 1.00 80.81 207 GLY A C 1
ATOM 1515 O O . GLY A 1 207 ? 11.376 -1.882 0.080 1.00 80.81 207 GLY A O 1
ATOM 1516 N N . ALA A 1 208 ? 13.350 -2.865 -0.336 1.00 83.75 208 ALA A N 1
ATOM 1517 C CA . ALA A 1 208 ? 12.801 -4.068 -0.953 1.00 83.75 208 ALA A CA 1
ATOM 1518 C C . ALA A 1 208 ? 13.281 -5.363 -0.284 1.00 83.75 208 ALA A C 1
ATOM 1520 O O . ALA A 1 208 ? 12.997 -6.441 -0.801 1.00 83.75 208 ALA A O 1
ATOM 1521 N N . ASP A 1 209 ? 13.988 -5.278 0.845 1.00 88.25 209 ASP A N 1
ATOM 1522 C CA . ASP A 1 209 ? 14.483 -6.439 1.575 1.00 88.25 209 ASP A CA 1
ATOM 1523 C C . ASP A 1 209 ? 13.646 -6.690 2.841 1.00 88.25 209 ASP A C 1
ATOM 1525 O O . ASP A 1 209 ? 13.782 -5.965 3.828 1.00 88.25 209 ASP A O 1
ATOM 1529 N N . PRO A 1 210 ? 12.755 -7.698 2.844 1.00 90.88 210 PRO A N 1
ATOM 1530 C CA . PRO A 1 210 ? 11.903 -7.971 3.995 1.00 90.88 210 PRO A CA 1
ATOM 1531 C C . PRO A 1 210 ? 12.635 -8.711 5.123 1.00 90.88 210 PRO A C 1
ATOM 1533 O O . PRO A 1 210 ? 12.097 -8.775 6.231 1.00 90.88 210 PRO A O 1
ATOM 1536 N N . ARG A 1 211 ? 13.838 -9.270 4.878 1.00 91.19 211 ARG A N 1
ATOM 1537 C CA . ARG A 1 211 ? 14.549 -10.155 5.822 1.00 91.19 211 ARG A CA 1
ATOM 1538 C C . ARG A 1 211 ? 14.607 -9.645 7.260 1.00 91.19 211 ARG A C 1
ATOM 1540 O O . ARG A 1 211 ? 14.373 -10.473 8.142 1.00 91.19 211 ARG A O 1
ATOM 1547 N N . PRO A 1 212 ? 14.867 -8.350 7.532 1.00 91.50 212 PRO A N 1
ATOM 1548 C CA . PRO A 1 212 ? 15.014 -7.895 8.909 1.00 91.50 212 PRO A CA 1
ATOM 1549 C C . PRO A 1 212 ? 13.751 -8.071 9.750 1.00 91.50 212 PRO A C 1
ATOM 1551 O O . PRO A 1 212 ? 13.837 -8.220 10.964 1.00 91.50 212 PRO A O 1
ATOM 1554 N N . LEU A 1 213 ? 12.578 -8.095 9.109 1.00 92.50 213 LEU A N 1
ATOM 1555 C CA . LEU A 1 213 ? 11.291 -8.196 9.789 1.00 92.50 213 LEU A CA 1
ATOM 1556 C C . LEU A 1 213 ? 10.697 -9.609 9.756 1.00 92.50 213 LEU A C 1
ATOM 1558 O O . LEU A 1 213 ? 9.849 -9.908 10.592 1.00 92.50 213 LEU A O 1
ATOM 1562 N N . LEU A 1 214 ? 11.113 -10.484 8.830 1.00 88.88 214 LEU A N 1
ATOM 1563 C CA . LEU A 1 214 ? 10.431 -11.763 8.569 1.00 88.88 214 LEU A CA 1
ATOM 1564 C C . LEU A 1 214 ? 10.274 -12.649 9.811 1.00 88.88 214 LEU A C 1
ATOM 1566 O O . LEU A 1 214 ? 9.189 -13.172 10.047 1.00 88.88 214 LEU A O 1
ATOM 1570 N N . SER A 1 215 ? 11.327 -12.814 10.614 1.00 86.62 215 SER A N 1
ATOM 1571 C CA . SER A 1 215 ? 11.286 -13.673 11.810 1.00 86.62 215 SER A CA 1
ATOM 1572 C C . SER A 1 215 ? 10.315 -13.145 12.870 1.00 86.62 215 SER A C 1
ATOM 1574 O O . SER A 1 215 ? 9.567 -13.902 13.494 1.00 86.62 215 SER A O 1
ATOM 1576 N N . TRP A 1 216 ? 10.282 -11.828 13.048 1.00 90.12 216 TRP A N 1
ATOM 1577 C CA . TRP A 1 216 ? 9.369 -11.177 13.975 1.00 90.12 216 TRP A CA 1
ATOM 1578 C C . TRP A 1 216 ? 7.927 -11.189 13.458 1.00 90.12 216 TRP A C 1
ATOM 1580 O O . TRP A 1 216 ? 7.015 -11.530 14.207 1.00 90.12 216 TRP A O 1
ATOM 1590 N N . VAL A 1 217 ? 7.715 -10.928 12.164 1.00 90.75 217 VAL A N 1
ATOM 1591 C CA . VAL A 1 217 ? 6.398 -11.051 11.519 1.00 90.75 217 VAL A CA 1
ATOM 1592 C C . VAL A 1 217 ? 5.871 -12.480 11.638 1.00 90.75 217 VAL A C 1
ATOM 1594 O O . VAL A 1 217 ? 4.698 -12.649 11.947 1.00 90.75 217 VAL A O 1
ATOM 1597 N N . ALA A 1 218 ? 6.721 -13.503 11.492 1.00 86.94 218 ALA A N 1
ATOM 1598 C CA . ALA A 1 218 ? 6.321 -14.901 11.682 1.00 86.94 218 ALA A CA 1
ATOM 1599 C C . ALA A 1 218 ? 5.824 -15.153 13.111 1.00 86.94 218 ALA A C 1
ATOM 1601 O O . ALA A 1 218 ? 4.831 -15.841 13.320 1.00 86.94 218 ALA A O 1
ATOM 1602 N N . THR A 1 219 ? 6.459 -14.520 14.099 1.00 86.69 219 THR A N 1
ATOM 1603 C CA . THR A 1 219 ? 6.043 -14.625 15.504 1.00 86.69 219 THR A CA 1
ATOM 1604 C C . THR A 1 219 ? 4.663 -13.997 15.737 1.00 86.69 219 THR A C 1
ATOM 1606 O O . THR A 1 219 ? 3.879 -14.513 16.529 1.00 86.69 219 THR A O 1
ATOM 1609 N N . LEU A 1 220 ? 4.343 -12.900 15.041 1.00 88.56 220 LEU A N 1
ATOM 1610 C CA . LEU A 1 220 ? 3.035 -12.235 15.127 1.00 88.56 220 LEU A CA 1
ATOM 1611 C C . LEU A 1 220 ? 1.939 -12.958 14.336 1.00 88.56 220 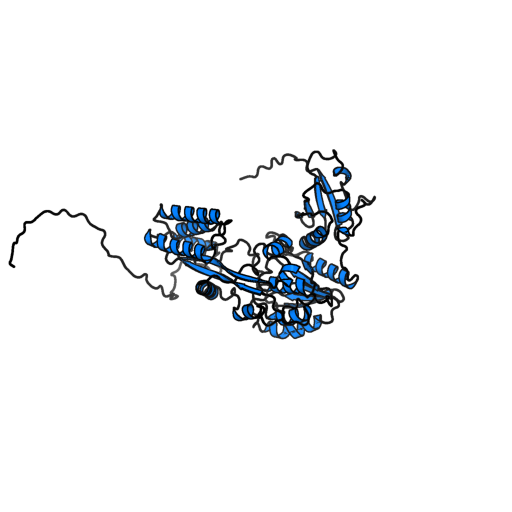LEU A C 1
ATOM 1613 O O . LEU A 1 220 ? 0.793 -12.991 14.775 1.00 88.56 220 LEU A O 1
ATOM 1617 N N . ALA A 1 221 ? 2.289 -13.506 13.173 1.00 83.19 221 ALA A N 1
ATOM 1618 C CA . ALA A 1 221 ? 1.379 -14.192 12.261 1.00 83.19 221 ALA A CA 1
ATOM 1619 C C . ALA A 1 221 ? 1.018 -15.618 12.715 1.00 83.19 221 ALA A C 1
ATOM 1621 O O . ALA A 1 221 ? 0.057 -16.184 12.206 1.00 83.19 221 ALA A O 1
ATOM 1622 N N . GLY A 1 222 ? 1.751 -16.191 13.676 1.00 74.56 222 GLY A N 1
ATOM 1623 C CA . GLY A 1 222 ? 1.448 -17.487 14.286 1.00 74.56 222 GLY A CA 1
ATOM 1624 C C . GLY A 1 222 ? 2.357 -18.638 13.828 1.00 74.56 222 GLY A C 1
ATOM 1625 O O . GLY A 1 222 ? 3.251 -18.451 13.004 1.00 74.56 222 GLY A O 1
ATOM 1626 N N . PRO A 1 223 ? 2.170 -19.847 14.397 1.00 54.53 223 PRO A N 1
ATOM 1627 C CA . PRO A 1 223 ? 3.031 -20.999 14.147 1.00 54.53 223 PRO A CA 1
ATOM 1628 C C . PRO A 1 223 ? 2.824 -21.532 12.723 1.00 54.53 223 PRO A C 1
ATOM 1630 O O . PRO A 1 223 ? 1.939 -22.340 12.462 1.00 54.53 223 PRO A O 1
ATOM 1633 N N . GLY A 1 224 ? 3.654 -21.070 11.795 1.00 63.59 224 GLY A N 1
ATOM 1634 C CA . GLY A 1 224 ? 3.700 -21.53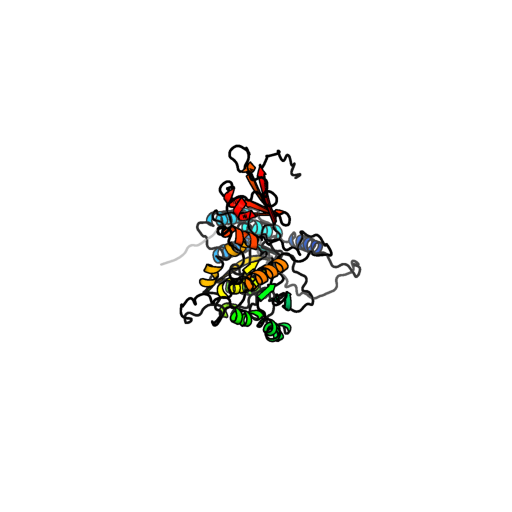4 10.415 1.00 63.59 224 GLY A CA 1
ATOM 1635 C C . GLY A 1 224 ? 4.901 -20.930 9.698 1.00 63.59 224 GLY A C 1
ATOM 1636 O O . GLY A 1 224 ? 5.350 -19.833 10.033 1.00 63.59 224 GLY A O 1
ATOM 1637 N N . ALA A 1 225 ? 5.454 -21.645 8.719 1.00 64.06 225 ALA A N 1
ATOM 1638 C CA . ALA A 1 225 ? 6.436 -21.043 7.829 1.00 64.06 225 ALA A CA 1
ATOM 1639 C C . ALA A 1 225 ? 5.736 -19.945 7.013 1.00 64.06 225 ALA A C 1
ATOM 1641 O O . ALA A 1 225 ? 4.750 -20.215 6.328 1.00 64.06 225 ALA A O 1
ATOM 1642 N N . LEU A 1 226 ? 6.228 -18.706 7.093 1.00 74.25 226 LEU A N 1
ATOM 1643 C CA . LEU A 1 226 ? 5.722 -17.621 6.256 1.00 74.25 226 LEU A CA 1
ATOM 1644 C C . LEU A 1 226 ? 6.094 -17.892 4.795 1.00 74.25 226 LEU A C 1
ATOM 1646 O O . LEU A 1 226 ? 7.235 -17.675 4.393 1.00 74.25 226 LEU A O 1
ATOM 1650 N N . ALA A 1 227 ? 5.110 -18.306 4.004 1.00 84.69 227 ALA A N 1
ATOM 1651 C CA . ALA A 1 227 ? 5.195 -18.388 2.551 1.00 84.69 227 ALA A CA 1
ATOM 1652 C C . ALA A 1 227 ? 4.215 -17.379 1.930 1.00 84.69 227 ALA A C 1
ATOM 1654 O O . ALA A 1 227 ? 3.124 -17.750 1.504 1.00 84.69 227 ALA A O 1
ATOM 1655 N N . PRO A 1 228 ? 4.534 -16.073 1.952 1.00 88.38 228 PRO A N 1
ATOM 1656 C CA . PRO A 1 228 ? 3.577 -15.038 1.577 1.00 88.38 228 PRO A CA 1
ATOM 1657 C C . PRO A 1 228 ? 3.375 -14.902 0.061 1.00 88.38 228 PRO A C 1
ATOM 1659 O O . PRO A 1 228 ? 2.549 -14.094 -0.363 1.00 88.38 228 PRO A O 1
ATOM 1662 N N . LEU A 1 229 ? 4.120 -15.653 -0.756 1.00 90.50 229 LEU A N 1
ATOM 1663 C CA . LEU A 1 229 ? 4.000 -15.666 -2.211 1.00 90.50 229 LEU A CA 1
ATOM 1664 C C . LEU A 1 229 ? 3.623 -17.063 -2.704 1.00 90.50 229 LEU A C 1
ATOM 1666 O O . LEU A 1 229 ? 4.201 -18.057 -2.273 1.00 90.50 229 LEU A O 1
ATOM 1670 N N . ARG A 1 230 ? 2.716 -17.140 -3.679 1.00 89.75 230 ARG A N 1
ATOM 1671 C CA . ARG A 1 230 ? 2.406 -18.393 -4.387 1.00 89.75 230 ARG A CA 1
ATOM 1672 C C . ARG A 1 230 ? 3.296 -18.616 -5.606 1.00 89.75 230 ARG A C 1
ATOM 1674 O O . ARG A 1 230 ? 3.557 -19.753 -5.976 1.00 89.75 230 ARG A O 1
ATOM 1681 N N . ALA A 1 231 ? 3.737 -17.534 -6.248 1.00 88.94 231 ALA A N 1
ATOM 1682 C CA . ALA A 1 231 ? 4.576 -17.596 -7.437 1.00 88.94 231 ALA A CA 1
ATOM 1683 C C . ALA A 1 231 ? 5.305 -16.271 -7.684 1.00 88.94 231 ALA A C 1
ATOM 1685 O O . ALA A 1 231 ? 4.850 -15.197 -7.282 1.00 88.94 231 ALA A O 1
ATOM 1686 N N . ILE A 1 232 ? 6.422 -16.365 -8.401 1.00 88.25 232 ILE A N 1
ATOM 1687 C CA . ILE A 1 232 ? 7.104 -15.231 -9.019 1.00 88.25 232 ILE A CA 1
ATOM 1688 C C . ILE A 1 232 ? 7.128 -15.516 -10.517 1.00 88.25 232 ILE A C 1
ATOM 1690 O O . ILE A 1 232 ? 7.773 -16.468 -10.954 1.00 88.25 232 ILE A O 1
ATOM 1694 N N . GLU A 1 233 ? 6.401 -14.717 -11.289 1.00 87.31 233 GLU A N 1
ATOM 1695 C CA . GLU A 1 233 ? 6.263 -14.893 -12.732 1.00 87.31 233 GLU A CA 1
ATOM 1696 C C . GLU A 1 233 ? 7.115 -13.871 -13.476 1.00 87.31 233 GLU A C 1
ATOM 1698 O O . GLU A 1 233 ? 7.139 -12.687 -13.132 1.00 87.31 233 GLU A O 1
ATOM 1703 N N . ARG A 1 234 ? 7.804 -14.332 -14.518 1.00 85.56 234 ARG A N 1
ATOM 1704 C CA . ARG A 1 234 ? 8.676 -13.513 -15.358 1.00 85.56 234 ARG A CA 1
ATOM 1705 C C . ARG A 1 234 ? 8.580 -13.989 -16.814 1.00 85.56 234 ARG A C 1
ATOM 1707 O O . ARG A 1 234 ? 8.630 -15.202 -17.035 1.00 85.56 234 ARG A O 1
ATOM 1714 N N . PRO A 1 235 ? 8.460 -13.087 -17.807 1.00 84.56 235 PRO A N 1
ATOM 1715 C CA . PRO A 1 235 ? 8.511 -13.461 -19.216 1.00 84.56 235 PRO A CA 1
ATOM 1716 C C . PRO A 1 235 ? 9.841 -14.125 -19.590 1.00 84.56 235 PRO A C 1
ATOM 1718 O O . PRO A 1 235 ? 10.903 -13.769 -19.072 1.00 84.56 235 PRO A O 1
ATOM 1721 N N . ALA A 1 236 ? 9.803 -15.064 -20.537 1.00 83.06 236 ALA A N 1
ATOM 1722 C CA . ALA A 1 236 ? 11.014 -15.692 -21.055 1.00 83.06 236 ALA A CA 1
ATOM 1723 C C . ALA A 1 236 ? 11.959 -14.639 -21.667 1.00 83.06 236 ALA A C 1
ATOM 1725 O O . ALA A 1 236 ? 11.536 -13.796 -22.457 1.00 83.06 236 ALA A O 1
ATOM 1726 N N . GLY A 1 237 ? 13.244 -14.694 -21.303 1.00 79.69 237 GLY A N 1
ATOM 1727 C CA . GLY A 1 237 ? 14.267 -13.759 -21.788 1.00 79.69 237 GLY A CA 1
ATOM 1728 C C . GLY A 1 237 ? 14.398 -12.456 -20.990 1.00 79.69 237 GLY A C 1
ATOM 1729 O O . GLY A 1 237 ? 15.325 -11.692 -21.251 1.00 79.69 237 GLY A O 1
ATOM 1730 N N . ALA A 1 238 ? 13.545 -12.217 -19.987 1.00 86.75 238 ALA A N 1
ATOM 1731 C CA . ALA A 1 238 ? 13.619 -11.002 -19.176 1.00 86.75 238 ALA A CA 1
ATOM 1732 C C . ALA A 1 238 ? 14.809 -10.960 -18.200 1.00 86.75 238 ALA A C 1
ATOM 1734 O O . ALA A 1 238 ? 15.183 -9.883 -17.743 1.00 86.75 238 ALA A O 1
ATOM 1735 N N . ASP A 1 239 ? 15.435 -12.103 -17.895 1.00 85.44 239 ASP A N 1
ATOM 1736 C CA . ASP A 1 239 ? 16.556 -12.185 -16.945 1.00 85.44 239 ASP A CA 1
ATOM 1737 C C . ASP A 1 239 ? 17.723 -11.267 -17.323 1.00 85.44 239 ASP A C 1
ATOM 1739 O O . ASP A 1 239 ? 18.326 -10.642 -16.451 1.00 85.44 239 ASP A O 1
ATOM 1743 N N . VAL A 1 240 ? 18.014 -11.141 -18.623 1.00 85.75 240 VAL A N 1
ATOM 1744 C CA . VAL A 1 240 ? 19.094 -10.276 -19.121 1.00 85.75 240 VAL A CA 1
ATOM 1745 C C . VAL A 1 240 ? 18.777 -8.804 -18.859 1.00 85.75 240 VAL A C 1
ATOM 1747 O O . VAL A 1 240 ? 19.641 -8.070 -18.381 1.00 85.75 240 VAL A O 1
ATOM 1750 N N . ASP A 1 241 ? 17.541 -8.371 -19.109 1.00 87.81 241 ASP A N 1
ATOM 1751 C CA . ASP A 1 241 ? 17.145 -6.975 -18.904 1.00 87.81 241 ASP A CA 1
ATOM 1752 C C . ASP A 1 241 ? 16.963 -6.646 -17.407 1.00 87.81 241 ASP A C 1
ATOM 1754 O O . ASP A 1 241 ? 17.250 -5.529 -16.970 1.00 87.81 241 ASP A O 1
ATOM 1758 N N . VAL A 1 242 ? 16.529 -7.613 -16.589 1.00 84.44 242 VAL A N 1
ATOM 1759 C CA . VAL A 1 242 ? 16.488 -7.489 -15.120 1.00 84.44 242 VAL A CA 1
ATOM 1760 C C . VAL A 1 242 ? 17.902 -7.371 -14.550 1.00 84.44 242 VAL A C 1
ATOM 1762 O O . VAL A 1 242 ? 18.171 -6.495 -13.724 1.00 84.44 242 VAL A O 1
ATOM 1765 N N . ALA A 1 243 ? 18.836 -8.208 -15.008 1.00 83.06 243 ALA A N 1
ATOM 1766 C CA . ALA A 1 243 ? 20.240 -8.112 -14.623 1.00 83.06 243 ALA A CA 1
ATOM 1767 C C . ALA A 1 243 ? 20.850 -6.770 -15.057 1.00 83.06 243 ALA A C 1
ATOM 1769 O O . ALA A 1 243 ? 21.564 -6.145 -14.271 1.00 83.06 243 ALA A O 1
ATOM 1770 N N . ALA A 1 244 ? 20.513 -6.284 -16.257 1.00 83.44 244 ALA A N 1
ATOM 1771 C CA . ALA A 1 244 ? 20.920 -4.965 -16.731 1.00 83.44 244 ALA A CA 1
ATOM 1772 C C . ALA A 1 244 ? 20.382 -3.842 -15.828 1.00 83.44 244 ALA A C 1
ATOM 1774 O O . ALA A 1 244 ? 21.139 -2.943 -15.458 1.00 83.44 244 ALA A O 1
ATOM 1775 N N . TYR A 1 245 ? 19.115 -3.915 -15.402 1.00 81.25 245 TYR A N 1
ATOM 1776 C CA . TYR A 1 245 ? 18.562 -2.957 -14.443 1.00 81.25 245 TYR A CA 1
ATOM 1777 C C . TYR A 1 245 ? 19.305 -3.009 -13.104 1.00 81.25 245 TYR A C 1
ATOM 1779 O O . TYR A 1 245 ? 19.714 -1.968 -12.594 1.00 81.25 245 TYR A O 1
ATOM 1787 N N . ARG A 1 246 ? 19.521 -4.202 -12.534 1.00 77.31 246 ARG A N 1
ATOM 1788 C CA . ARG A 1 246 ? 20.238 -4.379 -11.256 1.00 77.31 246 ARG A CA 1
ATOM 1789 C C . ARG A 1 246 ? 21.665 -3.841 -11.314 1.00 77.31 246 ARG A C 1
ATOM 1791 O O . ARG A 1 246 ? 22.083 -3.151 -10.390 1.00 77.31 246 ARG A O 1
ATOM 1798 N N . ALA A 1 247 ? 22.393 -4.117 -12.396 1.00 77.81 247 ALA A N 1
ATOM 1799 C CA . ALA A 1 247 ? 23.743 -3.600 -12.605 1.00 77.81 247 ALA A CA 1
ATOM 1800 C C . ALA A 1 247 ? 23.763 -2.065 -12.671 1.00 77.81 247 ALA A C 1
ATOM 1802 O O . ALA A 1 247 ? 24.701 -1.435 -12.190 1.00 77.81 247 ALA A O 1
ATOM 1803 N N . HIS A 1 248 ? 22.711 -1.463 -13.231 1.00 71.44 248 HIS A N 1
ATOM 1804 C CA . HIS A 1 248 ? 22.583 -0.014 -13.350 1.00 71.44 248 HIS A CA 1
ATOM 1805 C C . HIS A 1 248 ? 22.056 0.657 -12.061 1.00 71.44 248 HIS A C 1
ATOM 1807 O O . HIS A 1 248 ? 22.386 1.811 -11.792 1.00 71.44 248 HIS A O 1
ATOM 1813 N N . PHE A 1 249 ? 21.263 -0.053 -11.245 1.00 69.56 249 PHE A N 1
ATOM 1814 C CA . PHE A 1 249 ? 20.606 0.449 -10.026 1.00 69.56 249 PHE A CA 1
ATOM 1815 C C . PHE A 1 249 ? 20.733 -0.524 -8.851 1.00 69.56 249 PHE A C 1
ATOM 1817 O O . PHE A 1 249 ? 19.738 -1.034 -8.323 1.00 69.56 249 PHE A O 1
ATOM 1824 N N . THR A 1 250 ? 21.969 -0.763 -8.426 1.00 60.91 250 THR A N 1
ATOM 1825 C CA . THR A 1 250 ? 22.314 -1.738 -7.382 1.00 60.91 250 THR A CA 1
ATOM 1826 C C . THR A 1 250 ? 21.601 -1.498 -6.046 1.00 60.91 250 THR A C 1
ATOM 1828 O O . THR A 1 250 ? 21.354 -2.451 -5.316 1.00 60.91 250 THR A O 1
ATOM 1831 N N . ASP A 1 251 ? 21.187 -0.262 -5.739 1.00 57.50 251 ASP A N 1
ATOM 1832 C CA . ASP A 1 251 ? 20.452 0.109 -4.520 1.00 57.50 251 ASP A CA 1
ATOM 1833 C C . ASP A 1 251 ? 18.929 -0.138 -4.586 1.00 57.50 251 ASP A C 1
ATOM 1835 O O . ASP A 1 251 ? 18.220 0.179 -3.629 1.00 57.50 251 ASP A O 1
ATOM 1839 N N . ARG A 1 252 ? 18.398 -0.642 -5.713 1.00 62.66 252 ARG A N 1
ATOM 1840 C CA . ARG A 1 252 ? 16.940 -0.681 -5.988 1.00 62.66 252 ARG A CA 1
ATOM 1841 C C . ARG A 1 252 ? 16.391 -2.047 -6.384 1.00 62.66 252 ARG A C 1
ATOM 1843 O O . ARG A 1 252 ? 15.170 -2.176 -6.513 1.00 62.66 252 ARG A O 1
ATOM 1850 N N . GLY A 1 253 ? 17.272 -3.009 -6.645 1.00 63.81 253 GLY A N 1
ATOM 1851 C CA . GLY A 1 253 ? 16.908 -4.372 -7.022 1.00 63.81 253 GLY A CA 1
ATOM 1852 C C . GLY A 1 253 ? 16.417 -5.192 -5.830 1.00 63.81 253 GLY A C 1
ATOM 1853 O O . GLY A 1 253 ? 16.743 -4.897 -4.682 1.00 63.81 253 GLY A O 1
ATOM 1854 N N . ARG A 1 254 ? 15.630 -6.232 -6.109 1.00 77.81 254 ARG A N 1
ATOM 1855 C CA . ARG A 1 254 ? 15.278 -7.257 -5.121 1.00 77.81 254 ARG A CA 1
ATOM 1856 C C . ARG A 1 254 ? 16.359 -8.329 -5.135 1.00 77.81 254 ARG A C 1
ATOM 1858 O O . ARG A 1 254 ? 16.809 -8.720 -6.211 1.00 77.81 254 ARG A O 1
ATOM 1865 N N . ASP A 1 255 ? 16.747 -8.827 -3.967 1.00 80.44 255 ASP A N 1
ATOM 1866 C CA . ASP A 1 255 ? 17.581 -10.027 -3.889 1.00 80.44 255 ASP A CA 1
ATOM 1867 C C . ASP A 1 255 ? 16.744 -11.246 -4.318 1.00 80.44 255 ASP A C 1
ATOM 1869 O O . ASP A 1 255 ? 15.778 -11.634 -3.658 1.00 80.44 255 ASP A O 1
ATOM 1873 N N . GLU A 1 256 ? 17.094 -11.833 -5.460 1.00 80.38 256 GLU A N 1
ATOM 1874 C CA . GLU A 1 256 ? 16.367 -12.949 -6.065 1.00 80.38 256 GLU A CA 1
ATOM 1875 C C . GLU A 1 256 ? 16.245 -14.155 -5.134 1.00 80.38 256 GLU A C 1
ATOM 1877 O O . GLU A 1 256 ? 15.188 -14.783 -5.076 1.00 80.38 256 GLU A O 1
ATOM 1882 N N . ALA A 1 257 ? 17.315 -14.473 -4.399 1.00 85.06 257 ALA A N 1
ATOM 1883 C CA . ALA A 1 257 ? 17.349 -15.631 -3.518 1.00 85.06 257 ALA A CA 1
ATOM 1884 C C . ALA A 1 257 ? 16.404 -15.432 -2.330 1.00 85.06 257 ALA A C 1
ATOM 1886 O O . ALA A 1 257 ? 15.657 -16.343 -1.974 1.00 85.06 257 ALA A O 1
ATOM 1887 N N . VAL A 1 258 ? 16.382 -14.217 -1.773 1.00 86.75 258 VAL A N 1
ATOM 1888 C CA . VAL A 1 258 ? 15.473 -13.842 -0.682 1.00 86.75 258 VAL A CA 1
ATOM 1889 C C . VAL A 1 258 ? 14.026 -13.990 -1.117 1.00 86.75 258 VAL A C 1
ATOM 1891 O O . VAL A 1 258 ? 13.253 -14.675 -0.457 1.00 86.75 258 VAL A O 1
ATOM 1894 N N . TRP A 1 259 ? 13.656 -13.379 -2.241 1.00 87.81 259 TRP A N 1
ATOM 1895 C CA . TRP A 1 259 ? 12.266 -13.363 -2.684 1.00 87.81 259 TRP A CA 1
ATOM 1896 C C . TRP A 1 259 ? 11.786 -14.733 -3.172 1.00 87.81 259 TRP A C 1
ATOM 1898 O O . TRP A 1 259 ? 10.649 -15.103 -2.888 1.00 87.81 259 TRP A O 1
ATOM 1908 N N . ARG A 1 260 ? 12.639 -15.531 -3.830 1.00 88.06 260 ARG A N 1
ATOM 1909 C CA . ARG A 1 260 ? 12.311 -16.932 -4.151 1.00 88.06 260 ARG A CA 1
ATOM 1910 C C . ARG A 1 260 ? 12.083 -17.777 -2.901 1.00 88.06 260 ARG A C 1
ATOM 1912 O O . ARG A 1 260 ? 11.210 -18.636 -2.922 1.00 88.06 260 ARG A O 1
ATOM 1919 N N . GLY A 1 261 ? 12.813 -17.510 -1.818 1.00 88.00 261 GLY A N 1
ATOM 1920 C CA . GLY A 1 261 ? 12.613 -18.176 -0.529 1.00 88.00 261 GLY A CA 1
ATOM 1921 C C . GLY A 1 261 ? 11.258 -17.889 0.130 1.00 88.00 261 GLY A C 1
ATOM 1922 O O . GLY A 1 261 ? 10.877 -18.606 1.047 1.00 88.00 261 GLY A O 1
ATOM 1923 N N . LEU A 1 262 ? 10.523 -16.873 -0.337 1.00 89.31 262 LEU A N 1
ATOM 1924 C CA . LEU A 1 262 ? 9.182 -16.519 0.148 1.00 89.31 262 LEU A CA 1
ATOM 1925 C C . LEU A 1 262 ? 8.052 -17.214 -0.627 1.00 89.31 262 LEU A C 1
ATOM 1927 O O . LEU A 1 262 ? 6.882 -17.032 -0.285 1.00 89.31 262 LEU A O 1
ATOM 1931 N N . VAL A 1 263 ? 8.385 -17.974 -1.676 1.00 89.81 263 VAL A N 1
ATOM 1932 C CA . VAL A 1 263 ? 7.414 -18.724 -2.477 1.00 89.81 263 VAL A CA 1
ATOM 1933 C C . VAL A 1 263 ? 7.072 -20.039 -1.782 1.00 89.81 263 VAL A C 1
ATOM 1935 O O . VAL A 1 263 ? 7.968 -20.794 -1.401 1.00 89.81 263 VAL A O 1
ATOM 1938 N N . ALA A 1 264 ? 5.779 -20.332 -1.639 1.00 78.75 264 ALA A N 1
ATOM 1939 C CA . ALA A 1 264 ? 5.302 -21.601 -1.108 1.00 78.75 264 ALA A CA 1
ATOM 1940 C C . ALA A 1 264 ? 5.878 -22.775 -1.916 1.00 78.75 264 ALA A C 1
ATOM 1942 O O . ALA A 1 264 ? 5.747 -22.839 -3.138 1.00 78.75 264 ALA A O 1
ATOM 1943 N N . THR A 1 265 ? 6.528 -23.719 -1.233 1.00 67.25 265 THR A N 1
ATOM 1944 C CA . THR A 1 265 ? 6.967 -24.969 -1.863 1.00 67.25 265 THR A CA 1
ATOM 1945 C C . THR A 1 265 ? 5.823 -25.977 -1.813 1.00 67.25 265 THR A C 1
ATOM 1947 O O . THR A 1 265 ? 5.116 -26.068 -0.814 1.00 67.25 265 THR A O 1
ATOM 1950 N N . ALA A 1 266 ? 5.637 -26.750 -2.887 1.00 52.44 266 ALA A N 1
ATOM 1951 C CA . ALA A 1 266 ? 4.499 -27.659 -3.085 1.00 52.44 266 ALA A CA 1
ATOM 1952 C C . ALA A 1 266 ? 4.328 -28.768 -2.016 1.00 52.44 266 ALA A C 1
ATOM 1954 O O . ALA A 1 266 ? 3.363 -29.522 -2.078 1.00 52.44 266 ALA A O 1
ATOM 1955 N N . SER A 1 267 ? 5.247 -28.879 -1.050 1.00 44.72 267 SER A N 1
ATOM 1956 C CA . SER A 1 267 ? 5.170 -29.801 0.093 1.00 44.72 267 SER A CA 1
ATOM 1957 C C . SER A 1 267 ? 4.661 -29.160 1.390 1.00 44.72 267 SER A C 1
ATOM 1959 O O . SER A 1 267 ? 4.578 -29.850 2.401 1.00 44.72 267 SER A O 1
ATOM 1961 N N . ALA A 1 268 ? 4.322 -27.868 1.395 1.00 49.31 268 ALA A N 1
ATOM 1962 C CA . ALA A 1 268 ? 3.552 -27.276 2.482 1.00 49.31 268 ALA A CA 1
ATOM 1963 C C . ALA A 1 268 ? 2.071 -27.595 2.235 1.00 49.31 268 ALA A C 1
ATOM 1965 O O . ALA A 1 268 ? 1.434 -26.979 1.381 1.00 49.31 268 ALA A O 1
ATOM 1966 N N . ASP A 1 269 ? 1.565 -28.620 2.921 1.00 39.19 269 ASP A N 1
ATOM 1967 C CA . ASP A 1 269 ? 0.186 -29.088 2.814 1.00 39.19 269 ASP A CA 1
ATOM 1968 C C . ASP A 1 269 ? -0.824 -27.930 2.809 1.00 39.19 269 ASP A C 1
ATOM 1970 O O . ASP A 1 269 ? -0.820 -27.061 3.681 1.00 39.19 269 ASP A O 1
ATOM 1974 N N . LEU A 1 270 ? -1.716 -27.981 1.815 1.00 40.62 270 LEU A N 1
ATOM 1975 C CA . LEU A 1 270 ? -2.842 -27.089 1.502 1.00 40.62 270 LEU A CA 1
ATOM 1976 C C . LEU A 1 270 ? -3.939 -27.047 2.586 1.00 40.62 270 LEU A C 1
ATOM 1978 O O . LEU A 1 270 ? -5.122 -26.886 2.287 1.00 40.62 270 LEU A O 1
ATOM 1982 N N . ALA A 1 271 ? -3.588 -27.191 3.858 1.00 42.44 271 ALA A N 1
ATOM 1983 C CA . ALA A 1 271 ? -4.474 -26.784 4.928 1.00 42.44 271 ALA A CA 1
ATOM 1984 C C . ALA A 1 271 ? -4.301 -25.275 5.092 1.00 42.44 271 ALA A C 1
ATOM 1986 O O . ALA A 1 271 ? -3.345 -24.844 5.724 1.00 42.44 271 ALA A O 1
ATOM 1987 N N . VAL A 1 272 ? -5.219 -24.482 4.523 1.00 46.00 272 VAL A N 1
ATOM 1988 C CA . VAL A 1 272 ? -5.406 -23.077 4.915 1.00 46.00 272 VAL A CA 1
ATOM 1989 C C . VAL A 1 272 ? -5.575 -23.093 6.435 1.00 46.00 272 VAL A C 1
ATOM 1991 O O . VAL A 1 272 ? -6.622 -23.555 6.906 1.00 46.00 272 VAL A O 1
ATOM 1994 N N . PRO A 1 273 ? -4.573 -22.684 7.236 1.00 48.38 273 PRO A N 1
ATOM 1995 C CA . PRO A 1 273 ? -4.773 -22.625 8.667 1.00 48.38 273 PRO A CA 1
ATOM 1996 C C . PRO A 1 273 ? -5.883 -21.601 8.866 1.00 48.38 273 PRO A C 1
ATOM 1998 O O . PRO A 1 273 ? -5.834 -20.516 8.280 1.00 48.38 273 PRO A O 1
ATOM 2001 N N . ALA A 1 274 ? -6.909 -21.947 9.646 1.00 47.53 274 ALA A N 1
ATOM 2002 C CA . ALA A 1 274 ? -7.867 -20.944 10.088 1.00 47.53 274 ALA A CA 1
ATOM 2003 C C . ALA A 1 274 ? -7.057 -19.747 10.618 1.00 47.53 274 ALA A C 1
ATOM 2005 O O . ALA A 1 274 ? -6.108 -19.992 11.375 1.00 47.53 274 ALA A O 1
ATOM 2006 N N . PRO A 1 275 ? -7.363 -18.502 10.199 1.00 52.97 275 PRO A N 1
ATOM 2007 C CA . PRO A 1 275 ? -6.566 -17.347 10.582 1.00 52.97 275 PRO A CA 1
ATOM 2008 C C . PRO A 1 275 ? -6.408 -17.381 12.102 1.00 52.97 275 PRO A C 1
ATOM 2010 O O . PRO A 1 275 ? -7.425 -17.494 12.807 1.00 52.97 275 PRO A O 1
ATOM 2013 N N . PRO A 1 276 ? -5.169 -17.400 12.627 1.00 52.84 276 PRO A N 1
ATOM 2014 C CA . PRO A 1 276 ? -4.983 -17.466 14.059 1.00 52.84 276 PRO A CA 1
ATOM 2015 C C . PRO A 1 276 ? -5.716 -16.278 14.669 1.00 52.84 276 PRO A C 1
ATOM 2017 O O . PRO A 1 276 ? -5.676 -15.160 14.153 1.00 52.84 276 PRO A O 1
ATOM 2020 N N . ARG A 1 277 ? -6.458 -16.526 15.753 1.00 55.06 277 ARG A N 1
ATOM 2021 C CA . ARG A 1 277 ? -7.097 -15.425 16.472 1.00 55.06 277 ARG A CA 1
ATOM 2022 C C . ARG A 1 277 ? -5.987 -14.460 16.895 1.00 55.06 277 ARG A C 1
ATOM 2024 O O . ARG A 1 277 ? -5.033 -14.931 17.521 1.00 55.06 277 ARG A O 1
ATOM 2031 N N . PRO A 1 278 ? -6.096 -13.157 16.578 1.00 60.06 278 PRO A N 1
ATOM 2032 C CA . PRO A 1 278 ? -5.093 -12.191 16.986 1.00 60.06 278 PRO A CA 1
ATOM 2033 C C . PRO A 1 278 ? -4.897 -12.310 18.494 1.00 60.06 278 PRO A C 1
ATOM 2035 O O . PRO A 1 278 ? -5.852 -12.181 19.261 1.00 60.06 278 PRO A O 1
ATOM 2038 N N . THR A 1 279 ? -3.670 -12.588 18.927 1.00 73.06 279 THR A N 1
ATOM 2039 C CA . THR A 1 279 ? -3.341 -12.686 20.358 1.00 73.06 279 THR A CA 1
ATOM 2040 C C . THR A 1 279 ? -3.368 -11.317 21.035 1.00 73.06 279 THR A C 1
ATOM 2042 O O . THR A 1 279 ? -3.490 -11.231 22.254 1.00 73.06 279 THR A O 1
ATOM 2045 N N . ARG A 1 280 ? -3.287 -10.247 20.235 1.00 89.75 280 ARG A N 1
ATOM 2046 C CA . ARG A 1 280 ? -3.368 -8.844 20.639 1.00 89.75 280 ARG A CA 1
ATOM 2047 C C . ARG A 1 280 ? -3.777 -7.955 19.462 1.00 89.75 280 ARG A C 1
ATOM 2049 O O . ARG A 1 280 ? -3.499 -8.313 18.317 1.00 89.75 280 ARG A O 1
ATOM 2056 N N . PRO A 1 281 ? -4.385 -6.786 19.705 1.00 94.88 281 PRO A N 1
ATOM 2057 C CA . PRO A 1 281 ? -4.635 -5.805 18.659 1.00 94.88 281 PRO A CA 1
ATOM 2058 C C . PRO A 1 281 ? -3.333 -5.230 18.094 1.00 94.88 281 PRO A C 1
ATOM 2060 O O . PRO A 1 281 ? -2.481 -4.725 18.828 1.00 94.88 281 PRO A O 1
ATOM 2063 N N . ILE A 1 282 ? -3.218 -5.287 16.766 1.00 95.94 282 ILE A N 1
ATOM 2064 C CA . ILE A 1 282 ? -2.112 -4.715 15.993 1.00 95.94 282 ILE A CA 1
ATOM 2065 C C . ILE A 1 282 ? -2.671 -3.667 15.034 1.00 95.94 282 ILE A C 1
ATOM 2067 O O . ILE A 1 282 ? -3.697 -3.895 14.380 1.00 95.94 282 ILE A O 1
ATOM 2071 N N . HIS A 1 283 ? -2.009 -2.519 14.949 1.00 96.88 283 HIS A N 1
ATOM 2072 C CA . HIS A 1 283 ? -2.295 -1.477 13.971 1.00 96.88 283 HIS A CA 1
ATOM 2073 C C . HIS A 1 283 ? -1.017 -1.120 13.210 1.00 96.88 283 HIS A C 1
ATOM 2075 O O . HIS A 1 283 ? 0.016 -0.866 13.823 1.00 96.88 283 HIS A O 1
ATOM 2081 N N . VAL A 1 284 ? -1.078 -1.120 11.884 1.00 96.81 284 VAL A N 1
ATOM 2082 C CA . VAL A 1 284 ? 0.017 -0.766 10.985 1.00 96.81 284 VAL A CA 1
ATOM 2083 C C . VAL A 1 284 ? -0.313 0.564 10.327 1.00 96.81 284 VAL A C 1
ATOM 2085 O O . VAL A 1 284 ? -1.388 0.730 9.755 1.00 96.81 284 VAL A O 1
ATOM 2088 N N . VAL A 1 285 ? 0.617 1.504 10.391 1.00 94.81 285 VAL A N 1
ATOM 2089 C CA . VAL A 1 285 ? 0.494 2.798 9.735 1.00 94.81 285 VAL A CA 1
ATOM 2090 C C . VAL A 1 285 ? 1.420 2.819 8.526 1.00 94.81 285 VAL A C 1
ATOM 2092 O O . VAL A 1 285 ? 2.616 2.570 8.666 1.00 94.81 285 VAL A O 1
ATOM 2095 N N . VAL A 1 286 ? 0.883 3.095 7.340 1.00 92.25 286 VAL A N 1
ATOM 2096 C CA . VAL A 1 286 ? 1.625 3.100 6.071 1.00 92.25 286 VAL A CA 1
ATOM 2097 C C . VAL A 1 286 ? 1.615 4.475 5.418 1.00 92.25 286 VAL A C 1
ATOM 2099 O O . VAL A 1 286 ? 0.713 5.282 5.626 1.00 92.25 286 VAL A O 1
ATOM 2102 N N . GLY A 1 287 ? 2.688 4.767 4.694 1.00 86.00 287 GLY A N 1
ATOM 2103 C CA . GLY A 1 287 ? 2.936 6.055 4.054 1.00 86.00 287 GLY A CA 1
ATOM 2104 C C . GLY A 1 287 ? 3.186 5.867 2.564 1.00 86.00 287 GLY A C 1
ATOM 2105 O O . GLY A 1 287 ? 3.293 4.726 2.101 1.00 86.00 287 GLY A O 1
ATOM 2106 N N . PRO A 1 288 ? 3.282 6.961 1.790 1.00 77.31 288 PRO A N 1
ATOM 2107 C CA . PRO A 1 288 ? 3.230 6.895 0.331 1.00 77.31 288 PRO A CA 1
ATOM 2108 C C . PRO A 1 288 ? 4.394 6.096 -0.270 1.00 77.31 288 PRO A C 1
ATOM 2110 O O . PRO A 1 288 ? 4.261 5.551 -1.359 1.00 77.31 288 PRO A O 1
ATOM 2113 N N . GLY A 1 289 ? 5.509 5.976 0.461 1.00 75.56 289 GLY A N 1
ATOM 2114 C CA . GLY A 1 289 ? 6.657 5.140 0.099 1.00 75.56 289 GLY A CA 1
ATOM 2115 C C . GLY A 1 289 ? 6.565 3.669 0.527 1.00 75.56 289 GLY A C 1
ATOM 2116 O O . GLY A 1 289 ? 7.529 2.933 0.313 1.00 75.56 289 GLY A O 1
ATOM 2117 N N . CYS A 1 290 ? 5.455 3.229 1.131 1.00 84.06 290 CYS A N 1
ATOM 2118 C CA . CYS A 1 290 ? 5.265 1.847 1.563 1.00 84.06 290 CYS A CA 1
ATOM 2119 C C . CYS A 1 290 ? 5.049 0.922 0.361 1.00 84.06 290 CYS A C 1
ATOM 2121 O O . CYS A 1 290 ? 3.935 0.602 -0.046 1.00 84.06 290 CYS A O 1
ATOM 2123 N N . GLU A 1 291 ? 6.165 0.484 -0.202 1.00 81.44 291 GLU A N 1
ATOM 2124 C CA . GLU A 1 291 ? 6.244 -0.335 -1.401 1.00 81.44 291 GLU A CA 1
ATOM 2125 C C . GLU A 1 291 ? 7.012 -1.632 -1.114 1.00 81.44 291 GLU A C 1
ATOM 2127 O O . GLU A 1 291 ? 7.720 -1.749 -0.111 1.00 81.44 291 GLU A O 1
ATOM 2132 N N . SER A 1 292 ? 6.948 -2.602 -2.033 1.00 85.38 292 SER A N 1
ATOM 2133 C CA . SER A 1 292 ? 7.787 -3.813 -2.011 1.00 85.38 292 SER A CA 1
ATOM 2134 C C . SER A 1 292 ? 7.767 -4.543 -0.653 1.00 85.38 292 SER A C 1
ATOM 2136 O O . SER A 1 292 ? 6.773 -5.188 -0.329 1.00 85.38 292 SER A O 1
ATOM 2138 N N . ALA A 1 293 ? 8.839 -4.455 0.148 1.00 89.44 293 ALA A N 1
ATOM 2139 C CA . ALA A 1 293 ? 8.929 -5.131 1.442 1.00 89.44 293 ALA A CA 1
ATOM 2140 C C . ALA A 1 293 ? 7.946 -4.559 2.476 1.00 89.44 293 ALA A C 1
ATOM 2142 O O . ALA A 1 293 ? 7.365 -5.329 3.238 1.00 89.44 293 ALA A O 1
ATOM 2143 N N . CYS A 1 294 ? 7.718 -3.239 2.472 1.00 91.31 294 CYS A N 1
ATOM 2144 C CA . CYS A 1 294 ? 6.743 -2.605 3.360 1.00 91.31 294 CYS A CA 1
ATOM 2145 C C . CYS A 1 294 ? 5.321 -3.097 3.063 1.00 91.31 294 CYS A C 1
ATOM 2147 O O . CYS A 1 294 ? 4.607 -3.524 3.974 1.00 91.31 294 CYS A O 1
ATOM 2149 N N . GLU A 1 295 ? 4.935 -3.113 1.782 1.00 91.62 295 GLU A N 1
ATOM 2150 C CA . GLU A 1 295 ? 3.632 -3.627 1.349 1.00 91.62 295 GLU A CA 1
ATOM 2151 C C . GLU A 1 295 ? 3.483 -5.114 1.714 1.00 91.62 295 GLU A C 1
ATOM 2153 O O . GLU A 1 295 ? 2.468 -5.503 2.288 1.00 91.62 295 GLU A O 1
ATOM 2158 N N . LEU A 1 296 ? 4.509 -5.939 1.460 1.00 92.50 296 LEU A N 1
ATOM 2159 C CA . LEU A 1 296 ? 4.473 -7.370 1.775 1.00 92.50 296 LEU A CA 1
ATOM 2160 C C . LEU A 1 296 ? 4.247 -7.614 3.270 1.00 92.50 296 LEU A C 1
ATOM 2162 O O . LEU A 1 296 ? 3.338 -8.352 3.640 1.00 92.50 296 LEU A O 1
ATOM 2166 N N . VAL A 1 297 ? 5.048 -6.975 4.129 1.00 94.12 297 VAL A N 1
ATOM 2167 C CA . VAL A 1 297 ? 4.937 -7.110 5.589 1.00 94.12 297 VAL A CA 1
ATOM 2168 C C . VAL A 1 297 ? 3.564 -6.653 6.074 1.00 94.12 297 VAL A C 1
ATOM 2170 O O . VAL A 1 297 ? 2.928 -7.353 6.861 1.00 94.12 297 VAL A O 1
ATOM 2173 N N . THR A 1 298 ? 3.081 -5.520 5.566 1.00 94.69 298 THR A N 1
ATOM 2174 C CA . THR A 1 298 ? 1.766 -4.980 5.926 1.00 94.69 298 THR A CA 1
ATOM 2175 C C . THR A 1 298 ? 0.652 -5.969 5.598 1.00 94.69 298 THR A C 1
ATOM 2177 O O . THR A 1 298 ? -0.175 -6.271 6.455 1.00 94.69 298 THR A O 1
ATOM 2180 N N . ARG A 1 299 ? 0.651 -6.521 4.381 1.00 93.12 299 ARG A N 1
ATOM 2181 C CA . ARG A 1 299 ? -0.406 -7.430 3.923 1.00 93.12 299 ARG A CA 1
ATOM 2182 C C . ARG A 1 299 ? -0.359 -8.786 4.621 1.00 93.12 299 ARG A C 1
ATOM 2184 O O . ARG A 1 299 ? -1.408 -9.345 4.921 1.00 93.12 299 ARG A O 1
ATOM 2191 N N . VAL A 1 300 ? 0.835 -9.281 4.949 1.00 93.19 300 VAL A N 1
ATOM 2192 C CA . VAL A 1 300 ? 1.012 -10.482 5.784 1.00 93.19 300 VAL A CA 1
ATOM 2193 C C . VAL A 1 300 ? 0.416 -10.274 7.178 1.00 93.19 300 VAL A C 1
ATOM 2195 O O . VAL A 1 300 ? -0.312 -11.134 7.669 1.00 93.19 300 VAL A O 1
ATOM 2198 N N . LEU A 1 301 ? 0.686 -9.130 7.814 1.00 93.50 301 LEU A N 1
ATOM 2199 C CA . LEU A 1 301 ? 0.141 -8.813 9.137 1.00 93.50 301 LEU A CA 1
ATOM 2200 C C . LEU A 1 301 ? -1.377 -8.598 9.104 1.00 93.50 301 LEU A C 1
ATOM 2202 O O . LEU A 1 301 ? -2.075 -9.038 10.017 1.00 93.50 301 LEU A O 1
ATOM 2206 N N . GLU A 1 302 ? -1.896 -7.953 8.061 1.00 92.00 302 GLU A N 1
ATOM 2207 C CA . GLU A 1 302 ? -3.337 -7.775 7.858 1.00 92.00 302 GLU A CA 1
ATOM 2208 C C . GLU A 1 302 ? -4.046 -9.131 7.722 1.00 92.00 302 GLU A C 1
ATOM 2210 O O . GLU A 1 302 ? -5.042 -9.377 8.401 1.00 92.00 302 GLU A O 1
ATOM 2215 N N . ALA A 1 303 ? -3.488 -10.043 6.919 1.00 90.31 303 ALA A N 1
ATOM 2216 C CA . ALA A 1 303 ? -4.082 -11.350 6.653 1.00 90.31 303 ALA A CA 1
ATOM 2217 C C . ALA A 1 303 ? -3.967 -12.332 7.829 1.00 90.31 303 ALA A C 1
ATOM 2219 O O . ALA A 1 303 ? -4.944 -12.995 8.177 1.00 90.31 303 ALA A O 1
ATOM 2220 N N . TYR A 1 304 ? -2.785 -12.444 8.439 1.00 88.06 304 TYR A N 1
ATOM 2221 C CA . TYR A 1 304 ? -2.504 -13.507 9.411 1.00 88.06 304 TYR A CA 1
ATOM 2222 C C . TYR A 1 304 ? -2.493 -13.041 10.860 1.00 88.06 304 TYR A C 1
ATOM 2224 O O . TYR A 1 304 ? -2.800 -13.830 11.745 1.00 88.06 304 TYR A O 1
ATOM 2232 N N . ALA A 1 305 ? -2.181 -11.773 11.122 1.00 88.94 305 ALA A N 1
ATOM 2233 C CA . ALA A 1 305 ? -2.164 -11.232 12.481 1.00 88.94 305 ALA A CA 1
ATOM 2234 C C . ALA A 1 305 ? -3.408 -10.380 12.801 1.00 88.94 305 ALA A C 1
ATOM 2236 O O . ALA A 1 305 ? -3.493 -9.796 13.882 1.00 88.94 305 ALA A O 1
ATOM 2237 N N . GLY A 1 306 ? -4.366 -10.277 11.867 1.00 88.19 306 GLY A N 1
ATOM 2238 C CA . GLY A 1 306 ? -5.570 -9.451 12.004 1.00 88.19 306 GLY A CA 1
ATOM 2239 C C . GLY A 1 306 ? -5.259 -7.970 12.230 1.00 88.19 306 GLY A C 1
ATOM 2240 O O . GLY A 1 306 ? -6.007 -7.268 12.924 1.00 88.19 306 GLY A O 1
ATOM 2241 N N . ALA A 1 307 ? -4.121 -7.504 11.711 1.00 93.44 307 ALA A N 1
ATOM 2242 C CA . ALA A 1 307 ? -3.715 -6.121 11.856 1.00 93.44 307 ALA A CA 1
ATOM 2243 C C . ALA A 1 307 ? -4.664 -5.196 11.086 1.00 93.44 307 ALA A C 1
ATOM 2245 O O . ALA A 1 307 ? -5.123 -5.517 9.992 1.00 93.44 307 ALA A O 1
ATOM 2246 N N . LEU A 1 308 ? -4.936 -4.022 11.652 1.00 93.38 308 LEU A N 1
ATOM 2247 C CA . LEU A 1 308 ? -5.600 -2.948 10.915 1.00 93.38 308 LEU A CA 1
ATOM 2248 C C . LEU A 1 308 ? -4.556 -2.069 10.263 1.00 93.38 308 LEU A C 1
ATOM 2250 O O . LEU A 1 308 ? -3.521 -1.820 10.867 1.00 93.38 308 LEU A O 1
ATOM 2254 N N . VAL A 1 309 ? -4.834 -1.611 9.049 1.00 93.19 309 VAL A N 1
ATOM 2255 C CA . VAL A 1 309 ? -3.898 -0.804 8.272 1.00 93.19 309 VAL A CA 1
ATOM 2256 C C . VAL A 1 309 ? -4.531 0.548 7.981 1.00 93.19 309 VAL A C 1
ATOM 2258 O O . VAL A 1 309 ? -5.639 0.592 7.440 1.00 93.19 309 VAL A O 1
ATOM 2261 N N . THR A 1 310 ? -3.827 1.634 8.292 1.00 91.62 310 THR A N 1
ATOM 2262 C CA . THR A 1 310 ? -4.224 2.989 7.886 1.00 91.62 310 THR A CA 1
ATOM 2263 C C . THR A 1 310 ? -3.102 3.768 7.235 1.00 91.62 310 THR A C 1
ATOM 2265 O O . THR A 1 310 ? -1.929 3.476 7.456 1.00 91.62 310 THR A O 1
ATOM 2268 N N . GLY A 1 311 ? -3.479 4.798 6.483 1.00 86.94 311 GLY A N 1
ATOM 2269 C CA . GLY A 1 311 ? -2.559 5.702 5.815 1.00 86.94 311 GLY A CA 1
ATOM 2270 C C . GLY A 1 311 ? -2.509 5.491 4.308 1.00 86.94 311 GLY A C 1
ATOM 2271 O O . GLY A 1 311 ? -3.186 4.625 3.750 1.00 86.94 311 GLY A O 1
ATOM 2272 N N . GLY A 1 312 ? -1.716 6.336 3.654 1.00 80.69 312 GLY A N 1
ATOM 2273 C CA . GLY A 1 312 ? -1.705 6.472 2.203 1.00 80.69 312 GLY A CA 1
ATOM 2274 C C . GLY A 1 312 ? -0.590 5.683 1.556 1.00 80.69 312 GLY A C 1
ATOM 2275 O O . GLY A 1 312 ? 0.553 5.878 1.929 1.00 80.69 312 GLY A O 1
ATOM 2276 N N . VAL A 1 313 ? -0.888 4.849 0.562 1.00 79.06 313 VAL A N 1
ATOM 2277 C CA . VAL A 1 313 ? 0.130 4.233 -0.310 1.00 79.06 313 VAL A CA 1
ATOM 2278 C C . VAL A 1 313 ? 0.087 4.867 -1.697 1.00 79.06 313 VAL A C 1
ATOM 2280 O O . VAL A 1 313 ? -0.963 5.361 -2.118 1.00 79.06 313 VAL A O 1
ATOM 2283 N N . GLY A 1 314 ? 1.218 4.856 -2.407 1.00 71.56 314 GLY A N 1
ATOM 2284 C CA . GLY A 1 314 ? 1.254 5.244 -3.818 1.00 71.56 314 GLY A CA 1
ATOM 2285 C C . GLY A 1 314 ? 0.288 4.397 -4.651 1.00 71.56 314 GLY A C 1
ATOM 2286 O O . GLY A 1 314 ? 0.108 3.203 -4.390 1.00 71.56 314 GLY A O 1
ATOM 2287 N N . ARG A 1 315 ? -0.342 5.002 -5.664 1.00 65.19 315 ARG A N 1
ATOM 2288 C CA . ARG A 1 315 ? -1.335 4.319 -6.520 1.00 65.19 315 ARG A CA 1
ATOM 2289 C C . ARG A 1 315 ? -0.719 3.201 -7.352 1.00 65.19 315 ARG A C 1
ATOM 2291 O O . ARG A 1 315 ? -1.433 2.329 -7.831 1.00 65.19 315 ARG A O 1
ATOM 2298 N N . LEU A 1 316 ? 0.593 3.260 -7.545 1.00 60.44 316 LEU A N 1
ATOM 2299 C CA . LEU A 1 316 ? 1.351 2.376 -8.421 1.00 60.44 316 LEU A CA 1
ATOM 2300 C C . LEU A 1 316 ? 2.158 1.326 -7.648 1.00 60.44 316 LEU A C 1
ATOM 2302 O O . LEU A 1 316 ? 3.119 0.794 -8.200 1.00 60.44 316 LEU A O 1
ATOM 2306 N N . GLY A 1 317 ? 1.822 1.085 -6.373 1.00 64.19 317 GLY A N 1
ATOM 2307 C CA . GLY A 1 317 ? 2.675 0.390 -5.409 1.00 64.19 317 GLY A CA 1
ATOM 2308 C C . GLY A 1 317 ? 3.328 -0.897 -5.927 1.00 64.19 317 GLY A C 1
ATOM 2309 O O . GLY A 1 317 ? 2.818 -1.617 -6.785 1.00 64.19 317 GLY A O 1
ATOM 2310 N N . ARG A 1 318 ? 4.526 -1.183 -5.414 1.00 68.75 318 ARG A N 1
ATOM 2311 C CA . ARG A 1 318 ? 5.467 -2.055 -6.128 1.00 68.75 318 ARG A CA 1
ATOM 2312 C C . ARG A 1 318 ? 5.380 -3.544 -5.810 1.00 68.75 318 ARG A C 1
ATOM 2314 O O . ARG A 1 318 ? 6.164 -4.309 -6.355 1.00 68.75 318 ARG A O 1
ATOM 2321 N N . LEU A 1 319 ? 4.534 -4.031 -4.901 1.00 71.75 319 LEU A N 1
ATOM 2322 C CA . LEU A 1 319 ? 4.594 -5.469 -4.588 1.00 71.75 319 LEU A CA 1
ATOM 2323 C C . LEU A 1 319 ? 4.126 -6.333 -5.763 1.00 71.75 319 LEU A C 1
ATOM 2325 O O . LEU A 1 319 ? 4.893 -7.170 -6.236 1.00 71.75 319 LEU A O 1
ATOM 2329 N N . GLY A 1 320 ? 2.907 -6.082 -6.255 1.00 55.38 320 GLY A N 1
ATOM 2330 C CA . GLY A 1 320 ? 2.359 -6.732 -7.454 1.00 55.38 320 GLY A CA 1
ATOM 2331 C C . GLY A 1 320 ? 3.018 -6.251 -8.752 1.00 55.38 320 GLY A C 1
ATOM 2332 O O . GLY A 1 320 ? 2.951 -6.945 -9.767 1.00 55.38 320 GLY A O 1
ATOM 2333 N N . ARG A 1 321 ? 3.692 -5.095 -8.667 1.00 60.34 321 ARG A N 1
ATOM 2334 C CA . ARG A 1 321 ? 4.451 -4.398 -9.703 1.00 60.34 321 ARG A CA 1
ATOM 2335 C C . ARG A 1 321 ? 5.933 -4.254 -9.288 1.00 60.34 321 ARG A C 1
ATOM 2337 O O . ARG A 1 321 ? 6.383 -3.210 -8.826 1.00 60.34 321 ARG A O 1
ATOM 2344 N N . ASP A 1 322 ? 6.707 -5.327 -9.483 1.00 62.53 322 ASP A N 1
ATOM 2345 C CA . ASP A 1 322 ? 8.062 -5.239 -10.064 1.00 62.53 322 ASP A CA 1
ATOM 2346 C C . ASP A 1 322 ? 9.343 -5.498 -9.285 1.00 62.53 322 ASP A C 1
ATOM 2348 O O . ASP A 1 322 ? 9.738 -4.822 -8.330 1.00 62.53 322 ASP A O 1
ATOM 2352 N N . GLU A 1 323 ? 10.123 -6.355 -9.944 1.00 71.88 323 GLU A N 1
ATOM 2353 C CA . GLU A 1 323 ? 11.515 -6.092 -10.267 1.00 71.88 323 GLU A CA 1
ATOM 2354 C C . GLU A 1 323 ? 11.600 -5.526 -11.705 1.00 71.88 323 GLU A C 1
ATOM 2356 O O . GLU A 1 323 ? 11.261 -6.241 -12.654 1.00 71.88 323 GLU A O 1
ATOM 2361 N N . PRO A 1 324 ? 11.986 -4.247 -11.877 1.00 77.38 324 PRO A N 1
ATOM 2362 C CA . PRO A 1 324 ? 12.036 -3.608 -13.188 1.00 77.38 324 PRO A CA 1
ATOM 2363 C C . PRO A 1 324 ? 13.170 -4.173 -14.050 1.00 77.38 324 PRO A C 1
ATOM 2365 O O . PRO A 1 324 ? 14.224 -4.575 -13.554 1.00 77.38 324 PRO A O 1
ATOM 2368 N N . ALA A 1 325 ? 12.947 -4.151 -15.355 1.00 83.38 325 ALA A N 1
ATOM 2369 C CA . ALA A 1 325 ? 13.909 -4.477 -16.389 1.00 83.38 325 ALA A CA 1
ATOM 2370 C C . ALA A 1 325 ? 14.334 -3.211 -17.136 1.00 83.38 325 ALA A C 1
ATOM 2372 O O . ALA A 1 325 ? 13.579 -2.240 -17.241 1.00 83.38 325 ALA A O 1
ATOM 2373 N N . LEU A 1 326 ? 15.559 -3.232 -17.654 1.00 87.06 326 LEU A N 1
ATOM 2374 C CA . LEU A 1 326 ? 16.130 -2.164 -18.458 1.00 87.06 326 LEU A CA 1
ATOM 2375 C C . LEU A 1 326 ? 16.643 -2.747 -19.766 1.00 87.06 326 LEU A C 1
ATOM 2377 O O . LEU A 1 326 ? 17.559 -3.568 -19.761 1.00 87.06 326 LEU A O 1
ATOM 2381 N N . ARG A 1 327 ? 16.127 -2.234 -20.879 1.00 90.56 327 ARG A N 1
ATOM 2382 C CA . ARG A 1 327 ? 16.729 -2.436 -22.197 1.00 90.56 327 ARG A CA 1
ATOM 2383 C C . ARG A 1 327 ? 17.197 -1.100 -22.754 1.00 90.56 327 ARG A C 1
ATOM 2385 O O . ARG A 1 327 ? 16.481 -0.110 -22.651 1.00 90.56 327 ARG A O 1
ATOM 2392 N N . ILE A 1 328 ? 18.401 -1.048 -23.319 1.00 89.75 328 ILE A N 1
ATOM 2393 C CA . ILE A 1 328 ? 18.988 0.193 -23.845 1.00 89.75 328 ILE A CA 1
ATOM 2394 C C . ILE A 1 328 ? 19.045 0.117 -25.370 1.00 89.75 328 ILE A C 1
ATOM 2396 O O . ILE A 1 328 ? 19.583 -0.839 -25.927 1.00 89.75 328 ILE A O 1
ATOM 2400 N N . ALA A 1 329 ? 18.503 1.134 -26.036 1.00 89.50 329 ALA A N 1
ATOM 2401 C CA . ALA A 1 329 ? 18.594 1.297 -27.478 1.00 89.50 329 ALA A CA 1
ATOM 2402 C C . ALA A 1 329 ? 20.060 1.527 -27.903 1.00 89.50 329 ALA A C 1
ATOM 2404 O O . ALA A 1 329 ? 20.739 2.370 -27.304 1.00 89.50 329 ALA A O 1
ATOM 2405 N N . PRO A 1 330 ? 20.575 0.825 -28.925 1.00 88.56 330 PRO A N 1
ATOM 2406 C CA . PRO A 1 330 ? 21.991 0.870 -29.280 1.00 88.56 330 PRO A CA 1
ATOM 2407 C C . PRO A 1 330 ? 22.470 2.256 -29.734 1.00 88.56 330 PRO A C 1
ATOM 2409 O O . PRO A 1 330 ? 23.621 2.609 -29.459 1.00 88.56 330 PRO A O 1
ATOM 2412 N N . HIS A 1 331 ? 21.629 3.062 -30.391 1.00 87.31 331 HIS A N 1
ATOM 2413 C CA . HIS A 1 331 ? 22.082 4.302 -31.029 1.00 87.31 331 HIS A CA 1
ATOM 2414 C C . HIS A 1 331 ? 21.656 5.572 -30.289 1.00 87.31 331 HIS A C 1
ATOM 2416 O O . HIS A 1 331 ? 22.506 6.414 -29.994 1.00 87.31 331 HIS A O 1
ATOM 2422 N N . SER A 1 332 ? 20.375 5.712 -29.946 1.00 83.75 332 SER A N 1
ATOM 2423 C CA . SER A 1 332 ? 19.876 6.833 -29.133 1.00 83.75 332 SER A CA 1
ATOM 2424 C C . SER A 1 332 ? 20.300 6.737 -27.673 1.00 83.75 332 SER A C 1
ATOM 2426 O O . SER A 1 332 ? 20.268 7.748 -26.969 1.00 83.75 332 SER A O 1
ATOM 2428 N N . GLN A 1 333 ? 20.683 5.540 -27.208 1.00 87.06 333 GLN A N 1
ATOM 2429 C CA . GLN A 1 333 ? 20.884 5.252 -25.788 1.00 87.06 333 GLN A CA 1
ATOM 2430 C C . GLN A 1 333 ? 19.620 5.555 -24.964 1.00 87.06 333 GLN A C 1
ATOM 2432 O O . GLN A 1 333 ? 19.707 5.912 -23.788 1.00 87.06 333 GLN A O 1
ATOM 2437 N N . ALA A 1 334 ? 18.432 5.440 -25.567 1.00 86.00 334 ALA A N 1
ATOM 2438 C CA . ALA A 1 334 ? 17.176 5.456 -24.833 1.00 86.00 334 ALA A CA 1
ATOM 2439 C C . ALA A 1 334 ? 17.079 4.190 -23.964 1.00 86.00 334 ALA A C 1
ATOM 2441 O O . ALA A 1 334 ? 17.215 3.073 -24.455 1.00 86.00 334 ALA A O 1
ATOM 2442 N N . GLY A 1 335 ? 16.882 4.364 -22.662 1.00 87.56 335 GLY A N 1
ATOM 2443 C CA . GLY A 1 335 ? 16.535 3.303 -21.728 1.00 87.56 335 GLY A CA 1
ATOM 2444 C C . GLY A 1 335 ? 15.026 3.086 -21.713 1.00 87.56 335 GLY A C 1
ATOM 2445 O O . GLY A 1 335 ? 14.270 4.011 -21.403 1.00 87.56 335 GLY A O 1
ATOM 2446 N N . PHE A 1 336 ? 14.619 1.862 -22.027 1.00 87.94 336 PHE A N 1
ATOM 2447 C CA . PHE A 1 336 ? 13.269 1.344 -21.867 1.00 87.94 336 PHE A CA 1
ATOM 2448 C C . PHE A 1 336 ? 13.178 0.649 -20.513 1.00 87.94 336 PHE A C 1
ATOM 2450 O O . PHE A 1 336 ? 13.804 -0.391 -20.296 1.00 87.94 336 PHE A O 1
ATOM 2457 N N . TYR A 1 337 ? 12.419 1.249 -19.606 1.00 84.25 337 TYR A N 1
ATOM 2458 C CA . TYR A 1 337 ? 12.163 0.724 -18.276 1.00 84.25 337 TYR A CA 1
ATOM 2459 C C . TYR A 1 337 ? 10.789 0.082 -18.272 1.00 84.25 337 TYR A C 1
ATOM 2461 O O . TYR A 1 337 ? 9.788 0.745 -18.550 1.00 84.25 337 TYR A O 1
ATOM 2469 N N . VAL A 1 338 ? 10.760 -1.205 -17.956 1.00 82.12 338 VAL A N 1
ATOM 2470 C CA . VAL A 1 338 ? 9.533 -1.994 -17.950 1.00 82.12 338 VAL A CA 1
ATOM 2471 C C . VAL A 1 338 ? 9.436 -2.851 -16.717 1.00 82.12 338 VAL A C 1
ATOM 2473 O O . VAL A 1 338 ? 10.414 -3.167 -16.040 1.00 82.12 338 VAL A O 1
ATOM 2476 N N . PHE A 1 339 ? 8.207 -3.223 -16.458 1.00 80.06 339 PHE A N 1
ATOM 2477 C CA . PHE A 1 339 ? 7.790 -4.033 -15.352 1.00 80.06 339 PHE A CA 1
ATOM 2478 C C . PHE A 1 339 ? 7.809 -5.509 -15.767 1.00 80.06 339 PHE A C 1
ATOM 2480 O O . PHE A 1 339 ? 7.055 -5.939 -16.637 1.00 80.06 339 PHE A O 1
ATOM 2487 N N . ALA A 1 340 ? 8.790 -6.258 -15.249 1.00 82.12 340 ALA A N 1
ATOM 2488 C CA . ALA A 1 340 ? 9.198 -7.557 -15.794 1.00 82.12 340 ALA A CA 1
ATOM 2489 C C . ALA A 1 340 ? 8.885 -8.749 -14.892 1.00 82.12 340 ALA A C 1
ATOM 2491 O O . ALA A 1 340 ? 8.965 -9.890 -15.344 1.00 82.12 340 ALA A O 1
ATOM 2492 N N . THR A 1 341 ? 8.588 -8.518 -13.613 1.00 81.62 341 THR A N 1
ATOM 2493 C CA . THR A 1 341 ? 8.399 -9.606 -12.648 1.00 81.62 341 THR A CA 1
ATOM 2494 C C . THR A 1 341 ? 7.155 -9.358 -11.811 1.00 81.62 341 THR A C 1
ATOM 2496 O O . THR A 1 341 ? 7.056 -8.340 -11.125 1.00 81.62 341 THR A O 1
ATOM 2499 N N . ARG A 1 342 ? 6.234 -10.322 -11.814 1.00 82.44 342 ARG A N 1
ATOM 2500 C CA . ARG A 1 342 ? 5.012 -10.296 -11.007 1.00 82.44 342 ARG A CA 1
ATOM 2501 C C . ARG A 1 342 ? 5.194 -11.174 -9.779 1.00 82.44 342 ARG A C 1
ATOM 2503 O O . ARG A 1 342 ? 5.555 -12.343 -9.895 1.00 82.44 342 ARG A O 1
ATOM 2510 N N . TYR A 1 343 ? 4.921 -10.616 -8.607 1.00 86.06 343 TYR A N 1
ATOM 2511 C CA . TYR A 1 343 ? 4.979 -11.335 -7.337 1.00 86.06 343 TYR A CA 1
ATOM 2512 C C . TYR A 1 343 ? 3.552 -11.614 -6.905 1.00 86.06 343 TYR A C 1
ATOM 2514 O O . TYR A 1 343 ? 2.822 -10.715 -6.491 1.00 86.06 343 TYR A O 1
ATOM 2522 N N . LEU A 1 344 ? 3.140 -12.863 -7.071 1.00 87.25 344 LEU A N 1
ATOM 2523 C CA . LEU A 1 344 ? 1.789 -13.285 -6.771 1.00 87.25 344 LEU A CA 1
ATOM 2524 C C . LEU A 1 344 ? 1.710 -13.677 -5.300 1.00 87.25 344 LEU A C 1
ATOM 2526 O O . LEU A 1 344 ? 2.413 -14.587 -4.859 1.00 87.25 344 LEU A O 1
ATOM 2530 N N . LEU A 1 345 ? 0.859 -12.984 -4.550 1.00 89.06 345 LEU A N 1
ATOM 2531 C CA . LEU A 1 345 ? 0.649 -13.234 -3.126 1.00 89.06 345 LEU A CA 1
ATOM 2532 C C . LEU A 1 345 ? 0.071 -14.623 -2.868 1.00 89.06 345 LEU A C 1
ATOM 2534 O O . LEU A 1 345 ? -0.504 -15.252 -3.751 1.00 89.06 345 LEU A O 1
ATOM 2538 N N . ASP A 1 346 ? 0.200 -15.122 -1.651 1.00 89.56 346 ASP A N 1
ATOM 2539 C CA . ASP A 1 346 ? -0.575 -16.289 -1.253 1.00 89.56 346 ASP A CA 1
ATOM 2540 C C . ASP A 1 346 ? -2.094 -16.019 -1.357 1.00 89.56 346 ASP A C 1
ATOM 2542 O O . ASP A 1 346 ? -2.549 -14.881 -1.193 1.00 89.56 346 ASP A O 1
ATOM 2546 N N . GLN A 1 347 ? -2.882 -17.063 -1.640 1.00 88.38 347 GLN A N 1
ATOM 2547 C CA . GLN A 1 347 ? -4.334 -16.944 -1.803 1.00 88.38 347 GLN A CA 1
ATOM 2548 C C . GLN A 1 347 ? -5.021 -16.405 -0.547 1.00 88.38 347 GLN A C 1
ATOM 2550 O O . GLN A 1 347 ? -5.950 -15.612 -0.671 1.00 88.38 347 GLN A O 1
ATOM 2555 N N . ALA A 1 348 ? -4.574 -16.790 0.652 1.00 85.44 348 ALA A N 1
ATOM 2556 C CA . ALA A 1 348 ? -5.169 -16.306 1.893 1.00 85.44 348 ALA A CA 1
ATOM 2557 C C . ALA A 1 348 ? -4.895 -14.809 2.097 1.00 85.44 348 ALA A C 1
ATOM 2559 O O . ALA A 1 348 ? -5.785 -14.067 2.516 1.00 85.44 348 ALA A O 1
ATOM 2560 N N . ILE A 1 349 ? -3.695 -14.343 1.731 1.00 89.31 349 ILE A N 1
ATOM 2561 C CA . ILE A 1 349 ? -3.350 -12.917 1.786 1.00 89.31 349 ILE A CA 1
ATOM 2562 C C . ILE A 1 349 ? -4.182 -12.133 0.773 1.00 89.31 349 ILE A C 1
ATOM 2564 O O . ILE A 1 349 ? -4.782 -11.119 1.132 1.00 89.31 349 ILE A O 1
ATOM 2568 N N . GLU A 1 350 ? -4.248 -12.586 -0.480 1.00 89.31 350 GLU A N 1
ATOM 2569 C CA . GLU A 1 350 ? -5.033 -11.916 -1.524 1.00 89.31 350 GLU A CA 1
ATOM 2570 C C . GLU A 1 350 ? -6.536 -11.927 -1.204 1.00 89.31 350 GLU A C 1
ATOM 2572 O O . GLU A 1 350 ? -7.204 -10.916 -1.399 1.00 89.31 350 GLU A O 1
ATOM 2577 N N . ALA A 1 351 ? -7.068 -13.005 -0.620 1.00 88.50 351 ALA A N 1
ATOM 2578 C CA . ALA A 1 351 ? -8.458 -13.064 -0.170 1.00 88.50 351 ALA A CA 1
ATOM 2579 C C . ALA A 1 351 ? -8.753 -12.076 0.971 1.00 88.50 351 ALA A C 1
ATOM 2581 O O . ALA A 1 351 ? -9.811 -11.450 0.979 1.00 88.50 351 ALA A O 1
ATOM 2582 N N . ALA A 1 352 ? -7.827 -11.913 1.921 1.00 87.38 352 ALA A N 1
ATOM 2583 C CA . ALA A 1 352 ? -8.003 -11.003 3.053 1.00 87.38 352 ALA A CA 1
ATOM 2584 C C . ALA A 1 352 ? -7.835 -9.524 2.672 1.00 87.38 352 ALA A C 1
ATOM 2586 O O . ALA A 1 352 ? -8.466 -8.655 3.269 1.00 87.38 352 ALA A O 1
ATOM 2587 N N . THR A 1 353 ? -6.976 -9.232 1.693 1.00 88.62 353 THR A N 1
ATOM 2588 C CA . THR A 1 353 ? -6.527 -7.860 1.395 1.00 88.62 353 THR A CA 1
ATOM 2589 C C . THR A 1 353 ? -6.932 -7.359 -0.001 1.00 88.62 353 THR A C 1
ATOM 2591 O O . THR A 1 353 ? -6.735 -6.184 -0.305 1.00 88.62 353 THR A O 1
ATOM 2594 N N . GLY A 1 354 ? -7.537 -8.208 -0.839 1.00 88.25 354 GLY A N 1
ATOM 2595 C CA . GLY A 1 354 ? -7.895 -7.924 -2.236 1.00 88.25 354 GLY A CA 1
ATOM 2596 C C . GLY A 1 354 ? -6.708 -8.048 -3.206 1.00 88.25 354 GLY A C 1
ATOM 2597 O O . GLY A 1 354 ? -5.581 -8.259 -2.773 1.00 88.25 354 GLY A O 1
ATOM 2598 N N . PRO A 1 355 ? -6.892 -7.911 -4.530 1.00 86.38 355 PRO A N 1
ATOM 2599 C CA . PRO A 1 355 ? -5.765 -7.809 -5.466 1.00 86.38 355 PRO A CA 1
ATOM 2600 C C . PRO A 1 355 ? -4.954 -6.524 -5.215 1.00 86.38 355 PRO A C 1
ATOM 2602 O O . PRO A 1 355 ? -5.486 -5.554 -4.676 1.00 86.38 355 PRO A O 1
ATOM 2605 N N . SER A 1 356 ? -3.672 -6.488 -5.610 1.00 82.56 356 SER A N 1
ATOM 2606 C CA . SER A 1 356 ? -2.774 -5.346 -5.325 1.00 82.56 356 SER A CA 1
ATOM 2607 C C . SER A 1 356 ? -3.339 -3.988 -5.741 1.00 82.56 356 SER A C 1
ATOM 2609 O O . SER A 1 356 ? -3.378 -3.090 -4.906 1.00 82.56 356 SER A O 1
ATOM 2611 N N . ASP A 1 357 ? -3.860 -3.853 -6.964 1.00 78.00 357 ASP A N 1
ATOM 2612 C CA . ASP A 1 357 ? -4.416 -2.575 -7.428 1.00 78.00 357 ASP A CA 1
ATOM 2613 C C . ASP A 1 357 ? -5.621 -2.131 -6.567 1.00 78.00 357 ASP A C 1
ATOM 2615 O O . ASP A 1 357 ? -5.749 -0.957 -6.226 1.00 78.00 357 ASP A O 1
ATOM 2619 N N . ALA A 1 358 ? -6.486 -3.063 -6.142 1.00 82.75 358 ALA A N 1
ATOM 2620 C CA . ALA A 1 358 ? -7.614 -2.743 -5.261 1.00 82.75 358 ALA A CA 1
ATOM 2621 C C . ALA A 1 358 ? -7.151 -2.369 -3.844 1.00 82.75 358 ALA A C 1
ATOM 2623 O O . ALA A 1 358 ? -7.707 -1.454 -3.232 1.00 82.75 358 ALA A O 1
ATOM 2624 N N . TRP A 1 359 ? -6.113 -3.041 -3.335 1.00 86.44 359 TRP A N 1
ATOM 2625 C CA . TRP A 1 359 ? -5.503 -2.719 -2.046 1.00 86.44 359 TRP A CA 1
ATOM 2626 C C . TRP A 1 359 ? -4.899 -1.307 -2.050 1.00 86.44 359 TRP A C 1
ATOM 2628 O O . TRP A 1 359 ? -5.098 -0.569 -1.078 1.00 86.44 359 TRP A O 1
ATOM 2638 N N . HIS A 1 360 ? -4.240 -0.908 -3.150 1.00 82.69 360 HIS A N 1
ATOM 2639 C CA . HIS A 1 360 ? -3.742 0.457 -3.352 1.00 82.69 360 HIS A CA 1
ATOM 2640 C C . HIS A 1 360 ? -4.886 1.459 -3.452 1.00 82.69 360 HIS A C 1
ATOM 2642 O O . HIS A 1 360 ? -4.868 2.441 -2.723 1.00 82.69 360 HIS A O 1
ATOM 2648 N N . VAL A 1 361 ? -5.916 1.213 -4.269 1.00 79.06 361 VAL A N 1
ATOM 2649 C CA . VAL A 1 361 ? -7.070 2.125 -4.408 1.00 79.06 361 VAL A CA 1
ATOM 2650 C C . VAL A 1 361 ? -7.762 2.374 -3.067 1.00 79.06 361 VAL A C 1
ATOM 2652 O O . VAL A 1 361 ? -8.061 3.522 -2.739 1.00 79.06 361 VAL A O 1
ATOM 2655 N N . ALA A 1 362 ? -7.958 1.332 -2.253 1.00 78.94 362 ALA A N 1
ATOM 2656 C CA . ALA A 1 362 ? -8.579 1.459 -0.934 1.00 78.94 362 ALA A CA 1
ATOM 2657 C C . ALA A 1 362 ? -7.803 2.405 0.003 1.00 78.94 362 ALA A C 1
ATOM 2659 O O . ALA A 1 362 ? -8.408 3.092 0.830 1.00 78.94 362 ALA A O 1
ATOM 2660 N N . ARG A 1 363 ? -6.479 2.482 -0.160 1.00 83.38 363 ARG A N 1
ATOM 2661 C CA . ARG A 1 363 ? -5.552 3.278 0.663 1.00 83.38 363 ARG A CA 1
ATOM 2662 C C . ARG A 1 363 ? -5.034 4.530 -0.047 1.00 83.38 363 ARG A C 1
ATOM 2664 O O . ARG A 1 363 ? -4.353 5.344 0.557 1.00 83.38 363 ARG A O 1
ATOM 2671 N N . ALA A 1 364 ? -5.354 4.725 -1.320 1.00 73.81 364 ALA A N 1
ATOM 2672 C CA . ALA A 1 364 ? -4.889 5.872 -2.082 1.00 73.81 364 ALA A CA 1
ATOM 2673 C C . ALA A 1 364 ? -5.590 7.155 -1.621 1.00 73.81 364 ALA A C 1
ATOM 2675 O O . ALA A 1 364 ? -6.804 7.168 -1.399 1.00 73.81 364 ALA A O 1
ATOM 2676 N N . GLY A 1 365 ? -4.848 8.260 -1.574 1.00 65.69 365 GLY A N 1
ATOM 2677 C CA . GLY A 1 365 ? -5.411 9.582 -1.289 1.00 65.69 365 GLY A CA 1
ATOM 2678 C C . GLY A 1 365 ? -5.568 9.915 0.193 1.00 65.69 365 GLY A C 1
ATOM 2679 O O . GLY A 1 365 ? -6.208 10.914 0.501 1.00 65.69 365 GLY A O 1
ATOM 2680 N N . ASP A 1 366 ? -4.987 9.120 1.091 1.00 70.81 366 ASP A N 1
ATOM 2681 C CA . ASP A 1 366 ? -4.683 9.584 2.443 1.00 70.81 366 ASP A CA 1
ATOM 2682 C C . ASP A 1 366 ? -3.510 10.576 2.359 1.00 70.81 366 ASP A C 1
ATOM 2684 O O . ASP A 1 366 ? -2.398 10.151 2.025 1.00 70.81 366 ASP A O 1
ATOM 2688 N N . PRO A 1 367 ? -3.720 11.887 2.592 1.00 63.75 367 PRO A N 1
ATOM 2689 C CA . PRO A 1 367 ? -2.616 12.834 2.601 1.00 63.75 367 PRO A CA 1
ATOM 2690 C C . PRO A 1 367 ? -1.649 12.451 3.728 1.00 63.75 367 PRO A C 1
ATOM 2692 O O . PRO A 1 367 ? -2.075 12.203 4.861 1.00 63.75 367 PRO A O 1
ATOM 2695 N N . ASP A 1 368 ? -0.349 12.376 3.423 1.00 61.62 368 ASP A N 1
ATOM 2696 C CA . ASP A 1 368 ? 0.660 12.315 4.480 1.00 61.62 368 ASP A CA 1
ATOM 2697 C C . ASP A 1 368 ? 0.740 13.728 5.080 1.00 61.62 368 ASP A C 1
ATOM 2699 O O . ASP A 1 368 ? 1.159 14.655 4.385 1.00 61.62 368 ASP A O 1
ATOM 2703 N N . PRO A 1 369 ? 0.326 13.928 6.342 1.00 55.75 369 PRO A N 1
ATOM 2704 C CA . PRO A 1 369 ? 0.320 15.240 6.992 1.00 55.75 369 PRO A CA 1
ATOM 2705 C C . PRO A 1 369 ? 1.728 15.841 7.117 1.00 55.75 369 PRO A C 1
ATOM 2707 O O . PRO A 1 369 ? 1.863 17.029 7.385 1.00 55.75 369 PRO A O 1
ATOM 2710 N N . ARG A 1 370 ? 2.779 15.036 6.904 1.00 57.50 370 ARG A N 1
ATOM 2711 C CA . ARG A 1 370 ? 4.185 15.467 6.872 1.00 57.50 370 ARG A CA 1
ATOM 2712 C C . ARG A 1 370 ? 4.639 15.928 5.485 1.00 57.50 370 ARG A C 1
ATOM 2714 O O . ARG A 1 370 ? 5.759 16.407 5.345 1.00 57.50 370 ARG A O 1
ATOM 2721 N N . TRP A 1 371 ? 3.789 15.766 4.473 1.00 53.56 371 TRP A N 1
ATOM 2722 C CA . TRP A 1 371 ? 3.987 16.225 3.100 1.00 53.56 371 TRP A CA 1
ATOM 2723 C C . TRP A 1 371 ? 2.840 17.155 2.660 1.00 53.56 371 TRP A C 1
ATOM 2725 O O . TRP A 1 371 ? 2.152 16.851 1.680 1.00 53.5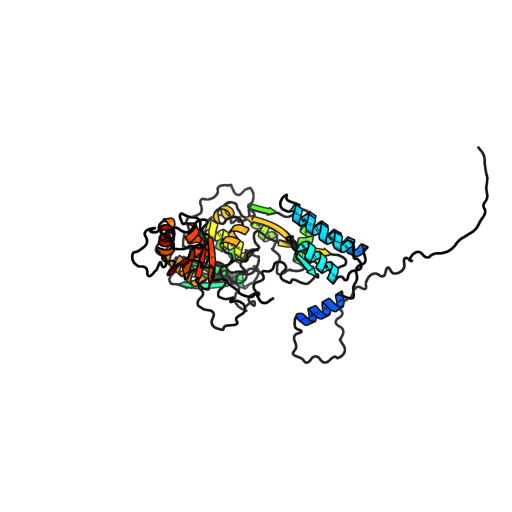6 371 TRP A O 1
ATOM 2735 N N . PRO A 1 372 ? 2.601 18.290 3.349 1.00 50.12 372 PRO A N 1
ATOM 2736 C CA . PRO A 1 372 ? 1.763 19.338 2.781 1.00 50.12 372 PRO A CA 1
ATOM 2737 C C . PRO A 1 372 ? 2.504 19.890 1.562 1.00 50.12 372 PRO A C 1
ATOM 2739 O O . PRO A 1 372 ? 3.596 20.416 1.735 1.00 50.12 372 PRO A O 1
ATOM 2742 N N . ASP A 1 373 ? 1.998 19.618 0.352 1.00 47.56 373 ASP A N 1
ATOM 2743 C CA . ASP A 1 373 ? 2.116 20.397 -0.904 1.00 47.56 373 ASP A CA 1
ATOM 2744 C C . ASP A 1 373 ? 3.336 21.330 -1.157 1.00 47.56 373 ASP A C 1
ATOM 2746 O O . ASP A 1 373 ? 3.268 22.255 -1.963 1.00 47.56 373 ASP A O 1
ATOM 2750 N N . GLY A 1 374 ? 4.504 21.040 -0.582 1.00 42.75 374 GLY A N 1
ATOM 2751 C CA . GLY A 1 374 ? 5.705 21.870 -0.641 1.00 42.75 374 GLY A CA 1
ATOM 2752 C C . GLY A 1 374 ? 5.759 23.045 0.345 1.00 42.75 374 GLY A C 1
ATOM 2753 O O . GLY A 1 374 ? 6.617 23.905 0.160 1.00 42.75 374 GLY A O 1
ATOM 2754 N N . SER A 1 375 ? 4.902 23.126 1.372 1.00 39.88 375 SER A N 1
ATOM 2755 C CA . SER A 1 375 ? 5.027 24.185 2.383 1.00 39.88 375 SER A CA 1
ATOM 2756 C C . SER A 1 375 ? 5.995 23.767 3.494 1.00 39.88 375 SER A C 1
ATOM 2758 O O . SER A 1 375 ? 5.637 23.001 4.390 1.00 39.88 375 SER A O 1
ATOM 2760 N N . ASP A 1 376 ? 7.222 24.284 3.429 1.00 39.88 376 ASP A N 1
ATOM 2761 C CA . ASP A 1 376 ? 8.215 24.244 4.505 1.00 39.88 376 ASP A CA 1
ATOM 2762 C C . ASP A 1 376 ? 7.661 24.980 5.746 1.00 39.88 376 ASP A C 1
ATOM 2764 O O . ASP A 1 376 ? 7.781 26.198 5.871 1.00 39.88 376 ASP A O 1
ATOM 2768 N N . GLY A 1 377 ? 6.979 24.258 6.639 1.00 46.78 377 GLY A N 1
ATOM 2769 C CA . GLY A 1 377 ? 6.426 24.786 7.888 1.00 46.78 377 GLY A CA 1
ATOM 2770 C C . GLY A 1 377 ? 6.953 24.013 9.094 1.00 46.78 377 GLY A C 1
ATOM 2771 O O . GLY A 1 377 ? 6.686 22.822 9.229 1.00 46.78 377 GLY A O 1
ATOM 2772 N N . ASP A 1 378 ? 7.687 24.701 9.970 1.00 48.16 378 ASP A N 1
ATOM 2773 C CA . ASP A 1 378 ? 8.503 24.161 11.075 1.00 48.16 378 ASP A CA 1
ATOM 2774 C C . ASP A 1 378 ? 7.743 23.544 12.273 1.00 48.16 378 ASP A C 1
ATOM 2776 O O . ASP A 1 378 ? 8.352 23.216 13.288 1.00 48.16 378 ASP A O 1
ATOM 2780 N N . GLU A 1 379 ? 6.438 23.294 12.177 1.00 46.50 379 GLU A N 1
ATOM 2781 C CA . GLU A 1 379 ? 5.697 22.548 13.202 1.00 46.50 379 GLU A CA 1
ATOM 2782 C C . GLU A 1 379 ? 4.705 21.603 12.524 1.00 46.50 379 GLU A C 1
AT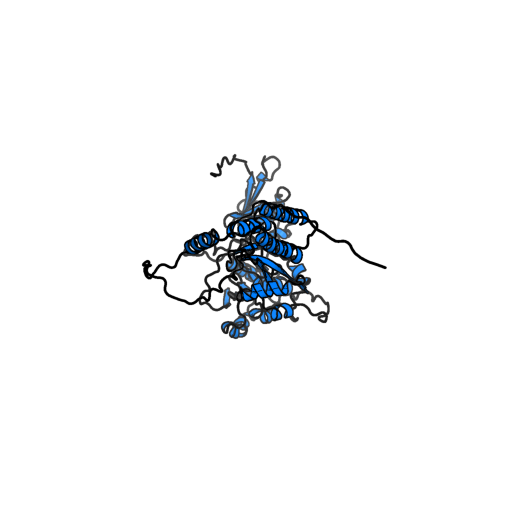OM 2784 O O . GLU A 1 379 ? 3.550 21.948 12.275 1.00 46.50 379 GLU A O 1
ATOM 2789 N N . ALA A 1 380 ? 5.166 20.393 12.188 1.00 51.22 380 ALA A N 1
ATOM 2790 C CA . ALA A 1 380 ? 4.273 19.352 11.697 1.00 51.22 380 ALA A CA 1
ATOM 2791 C C . ALA A 1 380 ? 3.245 19.043 12.806 1.00 51.22 380 ALA A C 1
ATOM 2793 O O . ALA A 1 380 ? 3.653 18.652 13.907 1.00 51.22 380 ALA A O 1
ATOM 2794 N N . PRO A 1 381 ? 1.935 19.236 12.566 1.00 54.94 381 PRO A N 1
ATOM 2795 C CA . PRO A 1 381 ? 0.917 18.930 13.559 1.00 54.94 381 PRO A CA 1
ATOM 2796 C C . PRO A 1 381 ? 1.025 17.470 14.010 1.00 54.94 381 PRO A C 1
ATOM 2798 O O . PRO A 1 381 ? 1.518 16.608 13.275 1.00 54.94 381 PRO A O 1
ATOM 2801 N N . ALA A 1 382 ? 0.563 17.203 15.237 1.00 60.66 382 ALA A N 1
ATOM 2802 C CA . ALA A 1 382 ? 0.508 15.857 15.794 1.00 60.66 382 ALA A CA 1
ATOM 2803 C C . ALA A 1 382 ? -0.102 14.893 14.776 1.00 60.66 382 ALA A C 1
ATOM 2805 O O . ALA A 1 382 ? -1.130 15.176 14.171 1.00 60.66 382 ALA A O 1
ATOM 2806 N N . ASP A 1 383 ? 0.569 13.769 14.586 1.00 75.31 383 ASP A N 1
ATOM 2807 C CA . ASP A 1 383 ? 0.346 12.891 13.457 1.00 75.31 383 ASP A CA 1
ATOM 2808 C C . ASP A 1 383 ? -1.016 12.173 13.518 1.00 75.31 383 ASP A C 1
ATOM 2810 O O . ASP A 1 383 ? -1.157 11.223 14.300 1.00 75.31 383 ASP A O 1
ATOM 2814 N N . PRO A 1 384 ? -2.026 12.574 12.720 1.00 78.31 384 PRO A N 1
ATOM 2815 C CA . PRO A 1 384 ? -3.378 12.026 12.818 1.00 78.31 384 PRO A CA 1
ATOM 2816 C C . PRO A 1 384 ? -3.425 10.512 12.586 1.00 78.31 384 PRO A C 1
ATOM 2818 O O . PRO A 1 384 ? -4.247 9.819 13.186 1.00 78.31 384 PRO A O 1
ATOM 2821 N N . HIS A 1 385 ? -2.517 9.966 11.769 1.00 86.31 385 HIS A N 1
ATOM 2822 C CA . HIS A 1 385 ? -2.476 8.529 11.492 1.00 86.31 385 HIS A CA 1
ATOM 2823 C C . HIS A 1 385 ? -1.974 7.737 12.699 1.00 86.31 385 HIS A C 1
ATOM 2825 O O . HIS A 1 385 ? -2.586 6.740 13.083 1.00 86.31 385 HIS A O 1
ATOM 2831 N N . LEU A 1 386 ? -0.892 8.197 13.335 1.00 89.62 386 LEU A N 1
ATOM 2832 C CA . LEU A 1 386 ? -0.361 7.547 14.534 1.00 89.62 386 LEU A CA 1
ATOM 2833 C C . LEU A 1 386 ? -1.317 7.709 15.725 1.00 89.62 386 LEU A C 1
ATOM 2835 O O . LEU A 1 386 ? -1.562 6.744 16.450 1.00 89.62 386 LEU A O 1
ATOM 2839 N N . ALA A 1 387 ? -1.896 8.900 15.902 1.00 90.62 387 ALA A N 1
ATOM 2840 C CA . ALA A 1 387 ? -2.875 9.165 16.952 1.00 90.62 387 ALA A CA 1
ATOM 2841 C C . ALA A 1 387 ? -4.115 8.267 16.808 1.00 90.62 387 ALA A C 1
ATOM 2843 O O . ALA A 1 387 ? -4.554 7.648 17.784 1.00 90.62 387 ALA A O 1
ATOM 2844 N N . PHE A 1 388 ? -4.639 8.124 15.586 1.00 92.31 388 PHE A N 1
ATOM 2845 C CA . PHE A 1 388 ? -5.735 7.201 15.306 1.00 92.31 388 PHE A CA 1
ATOM 2846 C C . PHE A 1 388 ? -5.349 5.744 15.583 1.00 92.31 388 PHE A C 1
ATOM 2848 O O . PHE A 1 388 ? -6.117 5.031 16.228 1.00 92.31 388 PHE A O 1
ATOM 2855 N N . ALA A 1 389 ? -4.162 5.308 15.151 1.00 95.19 389 ALA A N 1
ATOM 2856 C CA . ALA A 1 389 ? -3.684 3.947 15.382 1.00 95.19 389 ALA A CA 1
ATOM 2857 C C . ALA A 1 389 ? -3.629 3.602 16.876 1.00 95.19 389 ALA A C 1
ATOM 2859 O O . ALA A 1 389 ? -4.093 2.537 17.287 1.00 95.19 389 ALA A O 1
ATOM 2860 N N . VAL A 1 390 ? -3.132 4.524 17.706 1.00 95.75 390 VAL A N 1
ATOM 2861 C CA . VAL A 1 390 ? -3.124 4.369 19.168 1.00 95.75 390 VAL A CA 1
ATOM 2862 C C . VAL A 1 390 ? -4.547 4.278 19.715 1.00 95.75 390 VAL A C 1
ATOM 2864 O O . VAL A 1 390 ? -4.846 3.337 20.449 1.00 95.75 390 VAL A O 1
ATOM 2867 N N . ARG A 1 391 ? -5.441 5.199 19.327 1.00 94.81 391 ARG A N 1
ATOM 2868 C CA . ARG A 1 391 ? -6.847 5.220 19.771 1.00 94.81 391 ARG A CA 1
ATOM 2869 C C . ARG A 1 391 ? -7.586 3.933 19.399 1.00 94.81 391 ARG A C 1
ATOM 2871 O O . ARG A 1 391 ? -8.332 3.384 20.204 1.00 94.81 391 ARG A O 1
ATOM 2878 N N . ASP A 1 392 ? -7.349 3.418 18.199 1.00 94.88 392 ASP A N 1
ATOM 2879 C CA . ASP A 1 392 ? -7.927 2.166 17.721 1.00 94.88 392 ASP A CA 1
ATOM 2880 C C . ASP A 1 392 ? -7.387 0.938 18.474 1.00 94.88 392 ASP A C 1
ATOM 2882 O O . ASP A 1 392 ? -8.161 0.052 18.844 1.00 94.88 392 ASP A O 1
ATOM 2886 N N . VAL A 1 393 ? -6.083 0.882 18.759 1.00 96.69 393 VAL A N 1
ATOM 2887 C CA . VAL A 1 393 ? -5.513 -0.189 19.592 1.00 96.69 393 VAL A CA 1
ATOM 2888 C C . VAL A 1 393 ? -6.078 -0.125 21.009 1.00 96.69 393 VAL A C 1
ATOM 2890 O O . VAL A 1 393 ? -6.497 -1.157 21.527 1.00 96.69 393 VAL A O 1
ATOM 2893 N N . GLN A 1 394 ? -6.166 1.062 21.619 1.00 95.75 394 GLN A N 1
ATOM 2894 C CA . GLN A 1 394 ? -6.800 1.247 22.932 1.00 95.75 394 GLN A CA 1
ATOM 2895 C C . GLN A 1 394 ? -8.247 0.746 22.926 1.00 95.75 394 GLN A C 1
ATOM 2897 O O . GLN A 1 394 ? -8.636 -0.022 23.808 1.00 95.75 394 GLN A O 1
ATOM 2902 N N . GLN A 1 395 ? -9.018 1.115 21.899 1.00 94.12 395 GLN A N 1
ATOM 2903 C CA . GLN A 1 395 ? -10.395 0.661 21.737 1.00 94.12 395 GLN A CA 1
ATOM 2904 C C . GLN A 1 395 ? -10.474 -0.862 21.627 1.00 94.12 395 GLN A C 1
ATOM 2906 O O . GLN A 1 395 ? -11.340 -1.465 22.254 1.00 94.12 395 GLN A O 1
ATOM 2911 N N . ARG A 1 396 ? -9.568 -1.506 20.882 1.00 94.12 396 ARG A N 1
ATOM 2912 C CA . ARG A 1 396 ? -9.552 -2.970 20.735 1.00 94.12 396 ARG A CA 1
ATOM 2913 C C . ARG A 1 396 ? -9.033 -3.717 21.965 1.00 94.12 396 ARG A C 1
ATOM 2915 O O . ARG A 1 396 ? -9.442 -4.853 22.182 1.00 94.12 396 ARG A O 1
ATOM 2922 N N . ILE A 1 397 ? -8.183 -3.093 22.783 1.00 94.12 397 ILE A N 1
ATOM 2923 C CA . ILE A 1 397 ? -7.810 -3.622 24.105 1.00 94.12 397 ILE A CA 1
ATOM 2924 C C . ILE A 1 397 ? -9.035 -3.607 25.028 1.00 94.12 397 ILE A C 1
ATOM 2926 O O . ILE A 1 397 ? -9.319 -4.603 25.688 1.00 94.12 397 ILE A O 1
ATOM 2930 N N . ALA A 1 398 ? -9.774 -2.493 25.062 1.00 93.19 398 ALA A N 1
ATOM 2931 C CA . ALA A 1 398 ? -10.953 -2.345 25.914 1.00 93.19 398 ALA A CA 1
ATOM 2932 C C . ALA A 1 398 ? -12.155 -3.167 25.416 1.00 93.19 398 ALA A C 1
ATOM 2934 O O . ALA A 1 398 ? -12.920 -3.712 26.207 1.00 93.19 398 ALA A O 1
ATOM 2935 N N . THR A 1 399 ? -12.332 -3.246 24.098 1.00 91.75 399 THR A N 1
ATOM 2936 C CA . THR A 1 399 ? -13.450 -3.903 23.418 1.00 91.75 399 THR A CA 1
ATOM 2937 C C . THR A 1 399 ? -12.906 -4.736 22.256 1.00 91.75 399 THR A C 1
ATOM 2939 O O . THR A 1 399 ? -12.679 -4.187 21.179 1.00 91.75 399 THR A O 1
ATOM 2942 N N . PRO A 1 400 ? -12.739 -6.065 22.405 1.00 87.88 400 PRO A N 1
ATOM 2943 C CA . PRO A 1 400 ? -12.123 -6.909 21.373 1.00 87.88 400 PRO A CA 1
ATOM 2944 C C . PRO A 1 400 ? -12.797 -6.864 19.991 1.00 87.88 400 PRO A C 1
ATOM 2946 O O . PRO A 1 400 ? -12.151 -7.143 18.985 1.00 87.88 400 PRO A O 1
ATOM 2949 N N . ALA A 1 401 ? -14.081 -6.490 19.922 1.00 85.38 401 ALA A N 1
ATOM 2950 C CA . ALA A 1 401 ? -14.801 -6.285 18.662 1.00 85.38 401 ALA A CA 1
ATOM 2951 C C . ALA A 1 401 ? -14.356 -5.020 17.890 1.00 85.38 401 ALA A C 1
ATOM 2953 O O . ALA A 1 401 ? -14.622 -4.910 16.696 1.00 85.38 401 ALA A O 1
ATOM 2954 N N . GLY A 1 402 ? -13.662 -4.087 18.548 1.00 88.81 402 GLY A N 1
ATOM 2955 C CA . GLY A 1 402 ? -13.212 -2.817 17.985 1.00 88.81 402 GLY A CA 1
ATOM 2956 C C . GLY A 1 402 ? -14.314 -1.765 17.892 1.00 88.81 402 GLY A C 1
ATOM 2957 O O . GLY A 1 402 ? -15.174 -1.661 18.769 1.00 88.81 402 GLY A O 1
ATOM 2958 N N . TRP A 1 403 ? -14.241 -0.939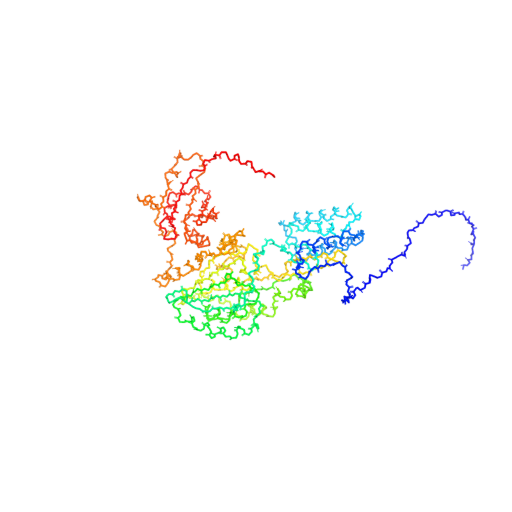 16.850 1.00 89.38 403 TRP A N 1
ATOM 2959 C CA . TRP A 1 403 ? -15.267 0.056 16.542 1.00 89.38 403 TRP A CA 1
ATOM 2960 C C . TRP A 1 403 ? -16.544 -0.622 16.022 1.00 89.38 403 TRP A C 1
ATOM 2962 O O . TRP A 1 403 ? -16.439 -1.582 15.252 1.00 89.38 403 TRP A O 1
ATOM 2972 N N . PRO A 1 404 ? -17.742 -0.124 16.379 1.00 90.69 404 PRO A N 1
ATOM 2973 C CA . PRO A 1 404 ? -18.988 -0.607 15.793 1.00 90.69 404 PRO A CA 1
ATOM 2974 C C . PRO A 1 404 ? -18.983 -0.475 14.267 1.00 90.69 404 PRO A C 1
ATOM 2976 O O . PRO A 1 404 ? -18.504 0.523 13.720 1.00 90.69 404 PRO A O 1
ATOM 2979 N N . ARG A 1 405 ? -19.553 -1.465 13.576 1.00 92.75 405 ARG A N 1
ATOM 2980 C CA . ARG A 1 405 ? -19.785 -1.376 12.129 1.00 92.75 405 ARG A CA 1
ATOM 2981 C C . ARG A 1 405 ? -20.888 -0.364 11.828 1.00 92.75 405 ARG A C 1
ATOM 2983 O O . ARG A 1 405 ? -21.796 -0.186 12.634 1.00 92.75 405 ARG A O 1
ATOM 2990 N N . CYS A 1 406 ? -20.852 0.251 10.651 1.00 93.56 406 CYS A N 1
ATOM 2991 C CA . CYS A 1 406 ? -21.855 1.229 10.228 1.00 93.56 406 CYS A CA 1
ATOM 2992 C C . CYS A 1 406 ? -23.276 0.641 10.211 1.00 93.56 406 CYS A C 1
ATOM 2994 O O . CYS A 1 406 ? -24.211 1.266 10.703 1.00 93.56 406 CYS A O 1
ATOM 2996 N N . ASP A 1 407 ? -23.440 -0.591 9.723 1.00 92.44 407 ASP A N 1
ATOM 2997 C CA . ASP A 1 407 ? -24.726 -1.298 9.703 1.00 92.44 407 ASP A CA 1
ATOM 2998 C C . ASP A 1 407 ? -25.252 -1.722 11.084 1.00 92.44 407 ASP A C 1
ATOM 3000 O O . ASP A 1 407 ? -26.420 -2.088 11.202 1.00 92.44 407 ASP A O 1
ATOM 3004 N N . GLN A 1 408 ? -24.426 -1.648 12.130 1.00 93.38 408 GLN A N 1
ATOM 3005 C CA . GLN A 1 408 ? -24.829 -1.906 13.517 1.00 93.38 408 GLN A CA 1
ATOM 3006 C C . GLN A 1 408 ? -25.291 -0.639 14.246 1.00 93.38 408 GLN A C 1
ATOM 3008 O O . GLN A 1 408 ? -25.785 -0.725 15.372 1.00 93.38 408 GLN A O 1
ATOM 3013 N N . LEU A 1 409 ? -25.113 0.536 13.638 1.00 91.25 409 LEU A N 1
ATOM 3014 C CA . LEU A 1 409 ? -25.481 1.814 14.232 1.00 91.25 409 LEU A CA 1
ATOM 3015 C C . LEU A 1 409 ? -26.939 2.178 13.934 1.00 91.25 409 LEU A C 1
ATOM 3017 O O . LEU A 1 409 ? -27.548 1.721 12.963 1.00 91.25 409 LEU A O 1
ATOM 3021 N N . SER A 1 410 ? -27.499 3.033 14.792 1.00 86.31 410 SER A N 1
ATOM 3022 C CA . SER A 1 410 ? -28.870 3.526 14.652 1.00 86.31 410 SER A CA 1
ATOM 3023 C C . SER A 1 410 ? -29.055 4.271 13.330 1.00 86.31 410 SER A C 1
ATOM 3025 O O . SER A 1 410 ? -28.333 5.220 13.041 1.00 86.31 410 SER A O 1
ATOM 3027 N N . SER A 1 411 ? -30.073 3.884 12.561 1.00 84.81 411 SER A N 1
ATOM 3028 C CA . SER A 1 411 ? -30.534 4.618 11.377 1.00 84.81 411 SER A CA 1
ATOM 3029 C C . SER A 1 411 ? -31.603 5.662 11.696 1.00 84.81 411 SER A C 1
ATOM 3031 O O . SER A 1 411 ? -32.225 6.213 10.790 1.00 84.81 411 SER A O 1
ATOM 3033 N N . VAL A 1 412 ? -31.878 5.898 12.979 1.00 83.75 412 VAL A N 1
ATOM 3034 C CA . VAL A 1 412 ? -32.835 6.911 13.424 1.00 83.75 412 VAL A CA 1
ATOM 3035 C C . VAL A 1 412 ? -32.091 8.228 13.596 1.00 83.75 412 VAL A C 1
ATOM 3037 O O . VAL A 1 412 ? -31.124 8.288 14.354 1.00 83.75 412 VAL A O 1
ATOM 3040 N N . VAL A 1 413 ? -32.546 9.272 12.898 1.00 70.50 413 VAL A N 1
ATOM 3041 C CA . VAL A 1 413 ? -31.991 10.628 13.013 1.00 70.50 413 VAL A CA 1
ATOM 3042 C C . VAL A 1 413 ? -32.169 11.101 14.464 1.00 70.50 413 VAL A C 1
ATOM 3044 O O . VAL A 1 413 ? -33.309 11.154 14.934 1.00 70.50 413 VAL A O 1
ATOM 3047 N N . PRO A 1 414 ? -31.084 11.410 15.199 1.00 64.12 414 PRO A N 1
ATOM 3048 C CA . PRO A 1 414 ? -31.195 11.970 16.540 1.00 64.12 414 PRO A CA 1
ATOM 3049 C C . PRO A 1 414 ? -31.960 13.296 16.493 1.00 64.12 414 PRO A C 1
ATOM 3051 O O . PRO A 1 414 ? -31.790 14.071 15.558 1.00 64.12 414 PRO A O 1
ATOM 3054 N N . ALA A 1 415 ? -32.761 13.588 17.519 1.00 57.78 415 ALA A N 1
ATOM 3055 C CA . ALA A 1 415 ? -33.430 14.888 17.643 1.00 57.78 415 ALA A CA 1
ATOM 3056 C C . ALA A 1 415 ? -32.440 16.056 17.852 1.00 57.78 415 ALA A C 1
ATOM 3058 O O . ALA A 1 415 ? -32.821 17.216 17.737 1.00 57.78 415 ALA A O 1
ATOM 3059 N N . ASP A 1 416 ? -31.182 15.743 18.176 1.00 59.22 416 ASP A N 1
ATOM 3060 C CA . ASP A 1 416 ? -30.106 16.707 18.369 1.00 59.22 416 ASP A CA 1
ATOM 3061 C C . ASP A 1 416 ? -29.372 16.963 17.037 1.00 59.22 416 ASP A C 1
ATOM 3063 O O . ASP A 1 416 ? -28.542 16.167 16.588 1.00 59.22 416 ASP A O 1
ATOM 3067 N N . GLU A 1 417 ? -29.704 18.082 16.386 1.00 59.69 417 GLU A N 1
ATOM 3068 C CA . GLU A 1 417 ? -29.171 18.515 15.080 1.00 59.69 417 GLU A CA 1
ATOM 3069 C C . GLU A 1 417 ? -27.676 18.902 15.117 1.00 59.69 417 GLU A C 1
ATOM 3071 O O . GLU A 1 417 ? -27.087 19.262 14.094 1.00 59.69 417 GLU A O 1
ATOM 3076 N N . GLY A 1 418 ? -27.022 18.844 16.283 1.00 73.69 418 GLY A N 1
ATOM 3077 C CA . GLY A 1 418 ? -25.630 19.272 16.438 1.00 73.69 418 GLY A CA 1
ATOM 3078 C C . GLY A 1 418 ? -24.646 18.504 15.548 1.00 73.69 418 GLY A C 1
ATOM 3079 O O . GLY A 1 418 ? -23.767 19.117 14.933 1.00 73.69 418 GLY A O 1
ATOM 3080 N N . ARG A 1 419 ? -24.815 17.176 15.448 1.00 84.69 419 ARG A N 1
ATOM 3081 C CA . ARG A 1 419 ? -23.882 16.266 14.753 1.00 84.69 419 ARG A CA 1
ATOM 3082 C C . ARG A 1 419 ? -24.276 15.960 13.310 1.00 84.69 419 ARG A C 1
ATOM 3084 O O . ARG A 1 419 ? -23.405 15.663 12.500 1.00 84.69 419 ARG A O 1
ATOM 3091 N N . VAL A 1 420 ? -25.564 16.035 12.981 1.00 86.81 420 VAL A N 1
ATOM 3092 C CA . VAL A 1 420 ? -26.081 15.775 11.634 1.00 86.81 420 VAL A CA 1
ATOM 3093 C C . VAL A 1 420 ? -26.911 16.971 11.186 1.00 86.81 420 VAL A C 1
ATOM 3095 O O . VAL A 1 420 ? -27.961 17.245 11.758 1.00 86.81 420 VAL A O 1
ATOM 3098 N N . ARG A 1 421 ? -26.447 17.671 10.148 1.00 88.12 421 ARG A N 1
ATOM 3099 C CA . ARG A 1 421 ? -27.045 18.914 9.647 1.00 88.12 421 ARG A CA 1
ATOM 3100 C C . ARG A 1 421 ? -27.583 18.757 8.233 1.00 88.12 421 ARG A C 1
ATOM 3102 O O . ARG A 1 421 ? -27.045 17.993 7.435 1.00 88.12 421 ARG A O 1
ATOM 3109 N N . GLY A 1 422 ? -28.622 19.528 7.916 1.00 81.25 422 GLY A N 1
ATOM 3110 C CA . GLY A 1 422 ? -29.166 19.611 6.560 1.00 81.25 422 GLY A CA 1
ATOM 3111 C C . GLY A 1 422 ? -29.973 18.386 6.119 1.00 81.25 422 GLY A C 1
ATOM 3112 O O . GLY A 1 422 ? -30.214 18.202 4.932 1.00 81.25 422 GLY A O 1
ATOM 3113 N N . THR A 1 423 ? -30.414 17.520 7.037 1.00 82.06 423 THR A N 1
ATOM 3114 C CA . THR A 1 423 ? -31.197 16.314 6.688 1.00 82.06 423 THR A CA 1
ATOM 3115 C C . THR A 1 423 ? -32.520 16.639 5.996 1.00 82.06 423 THR A C 1
ATOM 3117 O O . THR A 1 423 ? -33.007 15.836 5.204 1.00 82.06 423 THR A O 1
ATOM 3120 N N . ASN A 1 424 ? -33.071 17.835 6.221 1.00 78.94 424 ASN A N 1
ATOM 3121 C CA . ASN A 1 424 ? -34.227 18.370 5.503 1.00 78.94 424 ASN A CA 1
ATOM 3122 C C . ASN A 1 424 ? -34.002 18.448 3.981 1.00 78.94 424 ASN A C 1
ATOM 3124 O O . ASN A 1 424 ? -34.961 18.315 3.228 1.00 78.94 424 ASN A O 1
ATOM 3128 N N . PHE A 1 425 ? -32.757 18.599 3.516 1.00 79.75 425 PHE A N 1
ATOM 3129 C CA . PHE A 1 425 ? -32.411 18.604 2.090 1.00 79.75 425 PHE A CA 1
ATOM 3130 C C . PHE A 1 425 ? -32.554 17.230 1.420 1.00 79.75 425 PHE A C 1
ATOM 3132 O O . PHE A 1 425 ? -32.616 17.150 0.197 1.00 79.75 425 PHE A O 1
ATOM 3139 N N . LEU A 1 426 ? -32.656 16.152 2.204 1.00 80.31 426 LEU A N 1
ATOM 3140 C CA . LEU A 1 426 ? -32.923 14.803 1.695 1.00 80.31 426 LEU A CA 1
ATOM 3141 C C . LEU A 1 426 ? -34.415 14.560 1.425 1.00 80.31 426 LEU A C 1
ATOM 3143 O O . LEU A 1 426 ? -34.774 13.534 0.843 1.00 80.31 426 LEU A O 1
ATOM 3147 N N . ALA A 1 427 ? -35.297 15.461 1.872 1.00 80.75 427 ALA A N 1
ATOM 3148 C CA . ALA A 1 427 ? -36.724 15.333 1.625 1.00 80.75 427 ALA A CA 1
ATOM 3149 C C . ALA A 1 427 ? -37.042 15.614 0.140 1.00 80.75 427 ALA A C 1
ATOM 3151 O O . ALA A 1 427 ? -36.513 16.574 -0.434 1.00 80.75 427 ALA A O 1
ATOM 3152 N N . PRO A 1 428 ? -37.921 14.813 -0.495 1.00 76.88 428 PRO A N 1
ATOM 3153 C CA . PRO A 1 428 ? -38.294 15.020 -1.890 1.00 76.88 428 PRO A CA 1
ATOM 3154 C C . PRO A 1 428 ? -38.787 16.450 -2.147 1.00 76.88 428 PRO A C 1
ATOM 3156 O O . PRO A 1 428 ? -39.669 16.941 -1.446 1.00 76.88 428 PRO A O 1
ATOM 3159 N N . GLY A 1 429 ? -38.230 17.105 -3.169 1.00 77.81 429 GLY A N 1
ATOM 3160 C CA . GLY A 1 429 ? -38.640 18.445 -3.598 1.00 77.81 429 GLY A CA 1
ATOM 3161 C C . GLY A 1 429 ? -38.005 19.617 -2.841 1.00 77.81 429 GLY A C 1
ATOM 3162 O O . GLY A 1 429 ? -38.315 20.756 -3.176 1.00 77.81 429 GLY A O 1
ATOM 3163 N N . VAL A 1 430 ? -37.123 19.375 -1.862 1.00 80.38 430 VAL A N 1
ATOM 3164 C CA . VAL A 1 430 ? -36.414 20.457 -1.148 1.00 80.38 430 VAL A CA 1
ATOM 3165 C C . VAL A 1 430 ? -35.184 20.948 -1.921 1.00 80.38 430 VAL A C 1
ATOM 3167 O O . VAL A 1 430 ? -34.987 22.156 -2.028 1.00 80.38 430 VAL A O 1
ATOM 3170 N N . CYS A 1 431 ? -34.385 20.046 -2.500 1.00 77.75 431 CYS A N 1
ATOM 3171 C CA . CYS A 1 431 ? -33.326 20.405 -3.449 1.00 77.75 431 CYS A CA 1
ATOM 3172 C C . CYS A 1 431 ? -33.780 20.126 -4.886 1.00 77.75 431 CYS A C 1
ATOM 3174 O O . CYS A 1 431 ? -34.262 19.032 -5.183 1.00 77.75 431 CYS A O 1
ATOM 3176 N N . SER A 1 432 ? -33.578 21.094 -5.781 1.00 68.50 432 SER A N 1
ATOM 3177 C CA . SER A 1 432 ? -33.679 20.897 -7.234 1.00 68.50 432 SER A CA 1
ATOM 3178 C C . SER A 1 432 ? -32.461 20.173 -7.819 1.00 68.50 432 SER A C 1
ATOM 3180 O O . SER A 1 432 ? -32.582 19.498 -8.837 1.00 68.50 432 SER A O 1
ATOM 3182 N N . ASP A 1 433 ? -31.312 20.306 -7.155 1.00 72.06 433 ASP A N 1
ATOM 3183 C CA . ASP A 1 433 ? -30.000 19.813 -7.582 1.00 72.06 433 ASP A CA 1
ATOM 3184 C C . ASP A 1 433 ? -29.576 18.563 -6.787 1.00 72.06 433 ASP A C 1
ATOM 3186 O O . ASP A 1 433 ? -30.156 18.297 -5.725 1.00 72.06 433 ASP A O 1
ATOM 3190 N N . PRO A 1 434 ? -28.561 17.791 -7.236 1.00 69.81 434 PRO A N 1
ATOM 3191 C CA . PRO A 1 434 ? -28.059 16.674 -6.447 1.00 69.81 434 PRO A CA 1
ATOM 3192 C C . PRO A 1 434 ? -27.597 17.123 -5.051 1.00 69.81 434 PRO A C 1
ATOM 3194 O O . PRO A 1 434 ? -26.954 18.149 -4.852 1.00 69.81 434 PRO A O 1
ATOM 3197 N N . THR A 1 435 ? -27.937 16.340 -4.033 1.00 78.69 435 THR A N 1
ATOM 3198 C CA . THR A 1 435 ? -27.454 16.579 -2.670 1.00 78.69 435 THR A CA 1
ATOM 3199 C C . THR A 1 435 ? -26.019 16.088 -2.540 1.00 78.69 435 THR A C 1
ATOM 3201 O O . THR A 1 435 ? -25.723 14.959 -2.939 1.00 78.69 435 THR A O 1
ATOM 3204 N N . ARG A 1 436 ? -25.147 16.877 -1.910 1.00 85.38 436 ARG A N 1
ATOM 3205 C CA . ARG A 1 436 ? -23.833 16.411 -1.450 1.00 85.38 436 ARG A CA 1
ATOM 3206 C C . ARG A 1 436 ? -23.870 16.104 0.042 1.00 85.38 436 ARG A C 1
ATOM 3208 O O . ARG A 1 436 ? -24.547 16.793 0.801 1.00 85.38 436 ARG A O 1
ATOM 3215 N N . THR A 1 437 ? -23.129 15.083 0.461 1.00 90.06 437 THR A N 1
ATOM 3216 C CA . THR A 1 437 ? -22.962 14.725 1.874 1.00 90.06 437 THR A CA 1
ATOM 3217 C C . THR A 1 437 ? -21.497 14.857 2.251 1.00 90.06 437 THR A C 1
ATOM 3219 O O . THR A 1 437 ? -20.646 14.151 1.717 1.00 90.06 437 THR A O 1
ATOM 3222 N N . LEU A 1 438 ? -21.210 15.779 3.161 1.00 92.00 438 LEU A N 1
ATOM 3223 C CA . LEU A 1 438 ? -19.892 16.039 3.712 1.00 92.00 438 LEU A CA 1
ATOM 3224 C C . LEU A 1 438 ? -19.782 15.397 5.092 1.00 92.00 438 LEU A C 1
ATOM 3226 O O . LEU A 1 438 ? -20.680 15.500 5.925 1.00 92.00 438 LEU A O 1
ATOM 3230 N N . VAL A 1 439 ? -18.665 14.734 5.334 1.00 92.19 439 VAL A N 1
ATOM 3231 C CA . VAL A 1 439 ? -18.330 14.077 6.590 1.00 92.19 439 VAL A CA 1
ATOM 3232 C C . VAL A 1 439 ? -17.085 14.744 7.148 1.00 92.19 439 VAL A C 1
ATOM 3234 O O . VAL A 1 439 ? -16.047 14.772 6.492 1.00 92.19 439 VAL A O 1
ATOM 3237 N N . HIS A 1 440 ? -17.193 15.271 8.359 1.00 92.38 440 HIS A N 1
ATOM 3238 C CA . HIS A 1 440 ? -16.075 15.798 9.128 1.00 92.38 440 HIS A CA 1
ATOM 3239 C C . HIS A 1 440 ? -15.616 14.727 10.102 1.00 92.38 440 HIS A C 1
ATOM 3241 O O . HIS A 1 440 ? -16.433 14.210 10.869 1.00 92.38 440 HIS A O 1
ATOM 3247 N N . ALA A 1 441 ? -14.336 14.383 10.056 1.00 90.12 441 ALA A N 1
ATOM 3248 C CA . ALA A 1 441 ? -13.781 13.371 10.935 1.00 90.12 441 ALA A CA 1
ATOM 3249 C C . ALA A 1 441 ? -12.279 13.574 11.151 1.00 90.12 441 ALA A C 1
ATOM 3251 O O . ALA A 1 441 ? -11.523 13.723 10.190 1.00 90.12 441 ALA A O 1
ATOM 3252 N N . ASP A 1 442 ? -11.846 13.476 12.405 1.00 86.31 442 ASP A N 1
ATOM 3253 C CA . ASP A 1 442 ? -10.440 13.367 12.804 1.00 86.31 442 ASP A CA 1
ATOM 3254 C C . ASP A 1 442 ? -9.938 11.908 12.716 1.00 86.31 442 ASP A C 1
ATOM 3256 O O . ASP A 1 442 ? -9.524 11.278 13.702 1.00 86.31 442 ASP A O 1
ATOM 3260 N N . VAL A 1 443 ? -10.074 11.313 11.524 1.00 89.56 443 VAL A N 1
ATOM 3261 C CA . VAL A 1 443 ? -9.577 9.968 11.193 1.00 89.56 443 VAL A CA 1
ATOM 3262 C C . VAL A 1 443 ? -8.994 9.934 9.776 1.00 89.56 443 VAL A C 1
ATOM 3264 O O . VAL A 1 443 ? -9.458 10.673 8.906 1.00 89.56 443 VAL A O 1
ATOM 3267 N N . PRO A 1 444 ? -8.032 9.035 9.499 1.00 88.94 444 PRO A N 1
ATOM 3268 C CA . PRO A 1 444 ? -7.563 8.775 8.139 1.00 88.94 444 PRO A CA 1
ATOM 3269 C C . PRO A 1 444 ? -8.694 8.367 7.182 1.00 88.94 444 PRO A C 1
ATOM 3271 O O . PRO A 1 444 ? -9.612 7.632 7.565 1.00 88.94 444 PRO A O 1
ATOM 3274 N N . LEU A 1 445 ? -8.587 8.753 5.908 1.00 87.50 445 LEU A N 1
ATOM 3275 C CA . LEU A 1 445 ? -9.505 8.359 4.839 1.00 87.50 445 LEU A CA 1
ATOM 3276 C C . LEU A 1 445 ? -9.611 6.837 4.729 1.00 87.50 445 LEU A C 1
ATOM 3278 O O . LEU A 1 445 ? -10.713 6.322 4.550 1.00 87.50 445 LEU A O 1
ATOM 3282 N N . SER A 1 446 ? -8.510 6.093 4.880 1.00 87.81 446 SER A N 1
ATOM 3283 C CA . SER A 1 446 ? -8.538 4.625 4.886 1.00 87.81 446 SER A CA 1
ATOM 3284 C C . SER A 1 446 ? -9.411 4.057 6.014 1.00 87.81 446 SER A C 1
ATOM 3286 O O . SER A 1 446 ? -10.136 3.081 5.813 1.00 87.81 446 SER A O 1
ATOM 3288 N N . ALA A 1 447 ? -9.370 4.669 7.204 1.00 90.56 447 ALA A N 1
ATOM 3289 C CA . ALA A 1 447 ? -10.185 4.255 8.344 1.00 90.56 447 ALA A CA 1
ATOM 3290 C C . ALA A 1 447 ? -11.666 4.559 8.091 1.00 90.56 447 ALA A C 1
ATOM 3292 O O . ALA A 1 447 ? -12.524 3.702 8.323 1.00 90.56 447 ALA A O 1
ATOM 3293 N N . LEU A 1 448 ? -11.951 5.743 7.540 1.00 91.44 448 LEU A N 1
ATOM 3294 C CA . LEU A 1 448 ? -13.297 6.145 7.152 1.00 91.44 448 LEU A CA 1
ATOM 3295 C C . LEU A 1 448 ? -13.873 5.230 6.063 1.00 91.44 448 LEU A C 1
ATOM 3297 O O . LEU A 1 448 ? -14.980 4.724 6.221 1.00 91.44 448 LEU A O 1
ATOM 3301 N N . ARG A 1 449 ? -13.111 4.939 5.001 1.00 90.38 449 ARG A N 1
ATOM 3302 C CA . ARG A 1 449 ? -13.487 3.984 3.943 1.00 90.38 449 ARG A CA 1
ATOM 3303 C C . ARG A 1 449 ? -13.841 2.625 4.512 1.00 90.38 449 ARG A C 1
ATOM 3305 O O . ARG A 1 449 ? -14.871 2.062 4.157 1.00 90.38 449 ARG A O 1
ATOM 3312 N N . ARG A 1 450 ? -13.013 2.108 5.422 1.00 88.88 450 ARG A N 1
ATOM 3313 C CA . ARG A 1 450 ? -13.264 0.819 6.064 1.00 88.88 450 ARG A CA 1
ATOM 3314 C C . ARG A 1 450 ? -14.560 0.836 6.870 1.00 88.88 450 ARG A C 1
ATOM 3316 O O . ARG A 1 450 ? -15.363 -0.078 6.717 1.00 88.88 450 ARG A O 1
ATOM 3323 N N . PHE A 1 451 ? -14.794 1.867 7.678 1.00 92.31 451 PHE A N 1
ATOM 3324 C CA . PHE A 1 451 ? -16.053 2.019 8.408 1.00 92.31 451 PHE A CA 1
ATOM 3325 C C . PHE A 1 451 ? -17.254 2.077 7.448 1.00 92.31 451 PHE A C 1
ATOM 3327 O O . PHE A 1 451 ? -18.189 1.286 7.577 1.00 92.31 451 PHE A O 1
ATOM 3334 N N . LEU A 1 452 ? -17.193 2.939 6.435 1.00 91.81 452 LEU A N 1
ATOM 3335 C CA . LEU A 1 452 ? -18.272 3.141 5.470 1.00 91.81 452 LEU A CA 1
ATOM 3336 C C . LEU A 1 452 ? -18.540 1.914 4.583 1.00 91.81 452 LEU A C 1
ATOM 3338 O O . LEU A 1 452 ? -19.684 1.664 4.216 1.00 91.81 452 LEU A O 1
ATOM 3342 N N . SER A 1 453 ? -17.524 1.089 4.307 1.00 89.56 453 SER A N 1
ATOM 3343 C CA . SER A 1 453 ? -17.685 -0.172 3.563 1.00 89.56 453 SER A CA 1
ATOM 3344 C C . SER A 1 453 ? -18.577 -1.196 4.275 1.00 89.56 453 SER A C 1
ATOM 3346 O O . SER A 1 453 ? -19.048 -2.144 3.654 1.00 89.56 453 SER A O 1
ATOM 3348 N N . THR A 1 454 ? -18.825 -1.001 5.575 1.00 92.12 454 THR A N 1
ATOM 3349 C CA . THR A 1 454 ? -19.729 -1.840 6.374 1.00 92.12 454 THR A CA 1
ATOM 3350 C C . THR A 1 454 ? -21.154 -1.297 6.439 1.00 92.12 454 THR A C 1
ATOM 3352 O O . THR A 1 454 ? -21.991 -1.894 7.109 1.00 92.12 454 THR A O 1
ATOM 3355 N N . CYS A 1 455 ? -21.448 -0.164 5.793 1.00 90.25 455 CYS A N 1
ATOM 3356 C CA . CYS A 1 455 ? -22.808 0.355 5.722 1.00 90.25 455 CYS A CA 1
ATOM 3357 C C . CYS A 1 455 ? -23.687 -0.547 4.842 1.00 90.25 455 CYS A C 1
ATOM 3359 O O . CYS A 1 455 ? -23.216 -1.249 3.950 1.00 90.25 455 CYS A O 1
ATOM 3361 N N . THR A 1 456 ? -25.000 -0.490 5.065 1.00 85.12 456 THR A N 1
ATOM 3362 C CA . THR A 1 456 ? -25.989 -1.258 4.284 1.00 85.12 456 THR A CA 1
ATOM 3363 C C . THR A 1 456 ? -26.052 -0.844 2.812 1.00 85.12 456 THR A C 1
ATOM 3365 O O . THR A 1 456 ? -26.445 -1.637 1.958 1.00 85.12 456 THR A O 1
ATOM 3368 N N . VAL A 1 457 ? -25.661 0.397 2.513 1.00 84.31 457 VAL A N 1
ATOM 3369 C CA . VAL A 1 457 ? -25.582 0.953 1.163 1.00 84.31 457 VAL A CA 1
ATOM 3370 C C . VAL A 1 457 ? -24.109 1.178 0.823 1.00 84.31 457 VAL A C 1
ATOM 3372 O O . VAL A 1 457 ? -23.424 1.839 1.607 1.00 84.31 457 VAL A O 1
ATOM 3375 N N . PRO A 1 458 ? -23.616 0.680 -0.327 1.00 81.44 458 PRO A N 1
ATOM 3376 C CA . PRO A 1 458 ? -22.269 0.982 -0.785 1.00 81.44 458 PRO A CA 1
ATOM 3377 C C . PRO A 1 458 ? -22.112 2.486 -0.986 1.00 81.44 458 PRO A C 1
ATOM 3379 O O . PRO A 1 458 ? -22.901 3.108 -1.704 1.00 81.44 458 PRO A O 1
ATOM 3382 N N . VAL A 1 459 ? -21.088 3.056 -0.363 1.00 87.69 459 VAL A N 1
ATOM 3383 C CA . VAL A 1 459 ? -20.719 4.457 -0.536 1.00 87.69 459 VAL A CA 1
ATOM 3384 C C . VAL A 1 459 ? -19.245 4.570 -0.870 1.00 87.69 459 VAL A C 1
ATOM 3386 O O . VAL A 1 459 ? -18.409 3.808 -0.384 1.00 87.69 459 VAL A O 1
ATOM 3389 N N . GLU A 1 460 ? -18.939 5.555 -1.691 1.00 86.50 460 GLU A N 1
ATOM 3390 C CA . GLU A 1 460 ? -17.589 5.988 -1.985 1.00 86.50 460 GLU A CA 1
ATOM 3391 C C . GLU A 1 460 ? -17.288 7.242 -1.176 1.00 86.50 460 GLU A C 1
ATOM 3393 O O . GLU A 1 460 ? -18.178 8.025 -0.839 1.00 86.50 460 GLU A O 1
ATOM 3398 N N . VAL A 1 461 ? -16.017 7.437 -0.848 1.00 88.69 461 VAL A N 1
ATOM 3399 C CA . VAL A 1 461 ? -15.586 8.603 -0.087 1.00 88.69 461 VAL A CA 1
ATOM 3400 C C . VAL A 1 461 ? -14.301 9.173 -0.663 1.00 88.69 461 VAL A C 1
ATOM 3402 O O . VAL A 1 461 ? -13.335 8.451 -0.955 1.00 88.69 461 VAL A O 1
ATOM 3405 N N . TYR A 1 462 ? -14.321 10.489 -0.822 1.00 86.50 462 TYR A N 1
ATOM 3406 C CA . TYR A 1 462 ? -13.291 11.274 -1.478 1.00 86.50 462 TYR A CA 1
ATOM 3407 C C . TYR A 1 462 ? -12.809 12.380 -0.538 1.00 86.50 462 TYR A C 1
ATOM 3409 O O . TYR A 1 462 ? -13.626 12.967 0.175 1.00 86.50 462 TYR A O 1
ATOM 3417 N N . PRO A 1 463 ? -11.505 12.696 -0.518 1.00 84.38 463 PRO A N 1
ATOM 3418 C CA . PRO A 1 463 ? -11.024 13.861 0.210 1.00 84.38 463 PRO A CA 1
ATOM 3419 C C . PRO A 1 463 ? -11.611 15.131 -0.424 1.00 84.38 463 PRO A C 1
ATOM 3421 O O . PRO A 1 463 ? -11.560 15.295 -1.642 1.00 84.38 463 PRO A O 1
ATOM 3424 N N . TYR A 1 464 ? -12.190 16.009 0.398 1.00 82.81 464 TYR A N 1
ATOM 3425 C CA . TYR A 1 464 ? -12.747 17.300 -0.032 1.00 82.81 464 TYR A CA 1
ATOM 3426 C C . TYR A 1 464 ? -11.952 18.480 0.544 1.00 82.81 464 TYR A C 1
ATOM 3428 O O . TYR A 1 464 ? -11.750 19.488 -0.124 1.00 82.81 464 TYR A O 1
ATOM 3436 N N . GLY A 1 465 ? -11.455 18.330 1.771 1.00 79.06 465 GLY A N 1
ATOM 3437 C CA . GLY A 1 465 ? -10.563 19.266 2.448 1.00 79.06 465 GLY A CA 1
ATOM 3438 C C . GLY A 1 465 ? -9.903 18.594 3.652 1.00 79.06 465 GLY A C 1
ATOM 3439 O O . GLY A 1 465 ? -10.163 17.424 3.935 1.00 79.06 465 GLY A O 1
ATOM 3440 N N . ALA A 1 466 ? -9.051 19.317 4.379 1.00 78.88 466 ALA A N 1
ATOM 3441 C CA . ALA A 1 466 ? -8.422 18.787 5.589 1.00 78.88 466 ALA A CA 1
ATOM 3442 C C . ALA A 1 466 ? -9.493 18.365 6.617 1.00 78.88 466 ALA A C 1
ATOM 3444 O O . ALA A 1 466 ? -10.280 19.196 7.067 1.00 78.88 466 ALA A O 1
ATOM 3445 N N . GLY A 1 467 ? -9.551 17.068 6.943 1.00 81.81 467 GLY A N 1
ATOM 3446 C CA . GLY A 1 467 ? -10.555 16.495 7.853 1.00 81.81 467 GLY A CA 1
ATOM 3447 C C . GLY A 1 467 ? -11.995 16.512 7.322 1.00 81.81 467 GLY A C 1
ATOM 3448 O O . GLY A 1 467 ? -12.927 16.288 8.094 1.00 81.81 467 GLY A O 1
ATOM 3449 N N . VAL A 1 468 ? -12.197 16.795 6.027 1.00 88.75 468 VAL A N 1
ATOM 3450 C CA . VAL A 1 468 ? -13.516 16.848 5.381 1.00 88.75 468 VAL A CA 1
ATOM 3451 C C . VAL A 1 468 ? -13.546 15.927 4.172 1.00 88.75 468 VAL A C 1
ATOM 3453 O O . VAL A 1 468 ? -12.722 16.025 3.259 1.00 88.75 468 VAL A O 1
ATOM 3456 N N . PHE A 1 469 ? -14.553 15.066 4.135 1.00 91.00 469 PHE A N 1
ATOM 3457 C CA . PHE A 1 469 ? -14.697 14.024 3.137 1.00 91.00 469 PHE A CA 1
ATOM 3458 C C . PHE A 1 469 ? -16.052 14.117 2.445 1.00 91.00 469 PHE A C 1
ATOM 3460 O O . PHE A 1 469 ? -17.086 14.242 3.095 1.00 91.00 469 PHE A O 1
ATOM 3467 N N . LEU A 1 470 ? -16.054 14.031 1.120 1.00 90.62 470 LEU A N 1
ATOM 3468 C CA . LEU A 1 470 ? -17.270 13.932 0.327 1.00 90.62 470 LEU A CA 1
ATOM 3469 C C . LEU A 1 470 ? -17.691 12.466 0.244 1.00 90.62 470 LEU A C 1
ATOM 3471 O O . LEU A 1 470 ? -16.936 11.634 -0.257 1.00 90.62 470 LEU A O 1
ATOM 3475 N N . VAL A 1 471 ? -18.906 12.167 0.694 1.00 90.31 471 VAL A N 1
ATOM 3476 C CA . VAL A 1 471 ? -19.540 10.858 0.533 1.00 90.31 471 VAL A CA 1
ATOM 3477 C C . VAL A 1 471 ? -20.382 10.872 -0.734 1.00 90.31 471 VAL A C 1
ATOM 3479 O O . VAL A 1 471 ? -21.299 11.682 -0.886 1.00 90.31 471 VAL A O 1
ATOM 3482 N N . HIS A 1 472 ? -20.070 9.953 -1.638 1.00 85.88 472 HIS A N 1
ATOM 3483 C CA . HIS A 1 472 ? -20.808 9.721 -2.866 1.00 85.88 472 HIS A CA 1
ATOM 3484 C C . HIS A 1 472 ? -21.522 8.372 -2.789 1.00 85.88 472 HIS A C 1
ATOM 3486 O O . HIS A 1 472 ? -20.944 7.369 -2.378 1.00 85.88 472 HIS A O 1
ATOM 3492 N N . ALA A 1 473 ? -22.787 8.339 -3.187 1.00 77.69 473 ALA A N 1
ATOM 3493 C CA . ALA A 1 473 ? -23.582 7.122 -3.231 1.00 77.69 473 ALA A CA 1
ATOM 3494 C C . ALA A 1 473 ? -24.249 7.008 -4.612 1.00 77.69 473 ALA A C 1
ATOM 3496 O O . ALA A 1 473 ? -24.660 8.031 -5.164 1.00 77.69 473 ALA A O 1
ATOM 3497 N N . PRO A 1 474 ? -24.427 5.787 -5.161 1.00 71.25 474 PRO A N 1
ATOM 3498 C CA . PRO A 1 474 ? -25.054 5.594 -6.475 1.00 71.25 474 PRO A CA 1
ATOM 3499 C C . PRO A 1 474 ? -26.495 6.123 -6.548 1.00 71.25 474 PRO A C 1
ATOM 3501 O O . PRO A 1 474 ? -27.054 6.315 -7.625 1.00 71.25 474 PRO A O 1
ATOM 3504 N N . ARG A 1 475 ? -27.127 6.310 -5.387 1.00 71.69 475 ARG A N 1
ATOM 3505 C CA . ARG A 1 475 ? -28.421 6.967 -5.203 1.00 71.69 475 ARG A CA 1
ATOM 3506 C C . ARG A 1 475 ? -28.269 8.005 -4.103 1.00 71.69 475 ARG A C 1
ATOM 3508 O O . ARG A 1 475 ? -27.435 7.813 -3.221 1.00 71.69 475 ARG A O 1
ATOM 3515 N N . ALA A 1 476 ? -29.099 9.049 -4.130 1.00 68.38 476 ALA A N 1
ATOM 3516 C CA . ALA A 1 476 ? -29.119 10.055 -3.072 1.00 68.38 476 ALA A CA 1
ATOM 3517 C C . ALA A 1 476 ? -29.156 9.365 -1.690 1.00 68.38 476 ALA A C 1
ATOM 3519 O O . ALA A 1 476 ? -29.992 8.473 -1.483 1.00 68.38 476 ALA A O 1
ATOM 3520 N N . PRO A 1 477 ? -28.225 9.699 -0.780 1.00 72.94 477 PRO A N 1
ATOM 3521 C CA . PRO A 1 477 ? -28.116 9.015 0.497 1.00 72.94 477 PRO A CA 1
ATOM 3522 C C . PRO A 1 477 ? -29.415 9.186 1.284 1.00 72.94 477 PRO A C 1
ATOM 3524 O O . PRO A 1 477 ? -29.958 10.281 1.398 1.00 72.94 477 PRO A O 1
ATOM 3527 N N . SER A 1 478 ? -29.944 8.086 1.818 1.00 82.62 478 SER A N 1
ATOM 3528 C CA . SER A 1 478 ? -31.153 8.158 2.640 1.00 82.62 478 SER A CA 1
ATOM 3529 C C . SER A 1 478 ? -30.859 8.855 3.971 1.00 82.62 478 SER A C 1
ATOM 3531 O O . SER A 1 478 ? -29.745 8.767 4.494 1.00 82.62 478 SER A O 1
ATOM 3533 N N . ALA A 1 479 ? -31.875 9.476 4.577 1.00 83.88 479 ALA A N 1
ATOM 3534 C CA . ALA A 1 479 ? -31.756 10.027 5.930 1.00 83.88 479 ALA A CA 1
ATOM 3535 C C . ALA A 1 479 ? -31.290 8.969 6.948 1.00 83.88 479 ALA A C 1
ATOM 3537 O O . ALA A 1 479 ? -30.533 9.285 7.862 1.00 83.88 479 ALA A O 1
ATOM 3538 N N . GLY A 1 480 ? -31.677 7.703 6.743 1.00 86.19 480 GLY A N 1
ATOM 3539 C CA . GLY A 1 480 ? -31.228 6.587 7.573 1.00 86.19 480 GLY A CA 1
ATOM 3540 C C . GLY A 1 480 ? -29.727 6.319 7.469 1.00 86.19 480 GLY A C 1
ATOM 3541 O O . GLY A 1 480 ? -29.079 6.125 8.491 1.00 86.19 480 GLY A O 1
ATOM 3542 N N . LEU A 1 481 ? -29.154 6.372 6.264 1.00 88.62 481 LEU A N 1
ATOM 3543 C CA . LEU A 1 481 ? -27.708 6.223 6.063 1.00 88.62 481 LEU A CA 1
ATOM 3544 C C . LEU A 1 481 ? -26.933 7.387 6.695 1.00 88.62 481 LEU A C 1
ATOM 3546 O O . LEU A 1 481 ? -25.947 7.169 7.392 1.00 88.62 481 LEU A O 1
ATOM 3550 N N . VAL A 1 482 ? -27.400 8.621 6.494 1.00 88.88 482 VAL A N 1
ATOM 3551 C CA . VAL A 1 482 ? -26.786 9.815 7.094 1.00 88.88 482 VAL A CA 1
ATOM 3552 C C . VAL A 1 482 ? -26.821 9.742 8.628 1.00 88.88 482 VAL A C 1
ATOM 3554 O O . VAL A 1 482 ? -25.824 10.058 9.279 1.00 88.88 482 VAL A O 1
ATOM 3557 N N . ALA A 1 483 ? -27.919 9.247 9.209 1.00 88.50 483 ALA A N 1
ATOM 3558 C CA . ALA A 1 483 ? -28.023 8.994 10.645 1.00 88.50 483 ALA A CA 1
ATOM 3559 C C . ALA A 1 483 ? -27.042 7.912 11.132 1.00 88.50 483 ALA A C 1
ATOM 3561 O O . ALA A 1 483 ? -26.368 8.127 12.138 1.00 88.50 483 ALA A O 1
ATOM 3562 N N . GLN A 1 484 ? -26.905 6.797 10.402 1.00 90.81 484 GLN A N 1
ATOM 3563 C CA . GLN A 1 484 ? -25.944 5.732 10.736 1.00 90.81 484 GLN A CA 1
ATOM 3564 C C . GLN A 1 484 ? -24.507 6.251 10.765 1.00 90.81 484 GLN A C 1
ATOM 3566 O O . GLN A 1 484 ? -23.765 5.968 11.705 1.00 90.81 484 GLN A O 1
ATOM 3571 N N . ILE A 1 485 ? -24.124 7.045 9.761 1.00 91.00 485 ILE A N 1
ATOM 3572 C CA . ILE A 1 485 ? -22.792 7.652 9.689 1.00 91.00 485 ILE A CA 1
ATOM 3573 C C . ILE A 1 485 ? -22.588 8.602 10.876 1.00 91.00 485 ILE A C 1
ATOM 3575 O O . ILE A 1 485 ? -21.596 8.482 11.594 1.00 91.00 485 ILE A O 1
ATOM 3579 N N . GLY A 1 486 ? -23.547 9.498 11.133 1.00 89.81 486 GLY A N 1
ATOM 3580 C CA . GLY A 1 486 ? -23.474 10.462 12.234 1.00 89.81 486 GLY A CA 1
ATOM 3581 C C . GLY A 1 486 ? -23.500 9.841 13.635 1.00 89.81 486 GLY A C 1
ATOM 3582 O O . GLY A 1 486 ? -23.028 10.459 14.585 1.00 89.81 486 GLY A O 1
ATOM 3583 N N . ALA A 1 487 ? -24.007 8.616 13.788 1.00 90.50 487 ALA A N 1
ATOM 3584 C CA . ALA A 1 487 ? -24.007 7.896 15.061 1.00 90.50 487 ALA A CA 1
ATOM 3585 C C . ALA A 1 487 ? -22.622 7.341 15.450 1.00 90.50 487 ALA A C 1
ATOM 3587 O O . ALA A 1 487 ? -22.413 6.952 16.601 1.00 90.50 487 ALA A O 1
ATOM 3588 N N . SER A 1 488 ? -21.668 7.291 14.517 1.00 91.56 488 SER A N 1
ATOM 3589 C CA . SER A 1 488 ? -20.343 6.722 14.761 1.00 91.56 488 SER A CA 1
ATOM 3590 C C . SER A 1 488 ? -19.456 7.657 15.569 1.00 91.56 488 SER A C 1
ATOM 3592 O O . SER A 1 488 ? -19.300 8.825 15.233 1.00 91.56 488 SER A O 1
ATOM 3594 N N . ALA A 1 489 ? -18.776 7.122 16.585 1.00 89.81 489 ALA A N 1
ATOM 3595 C CA . ALA A 1 489 ? -17.767 7.847 17.359 1.00 89.81 489 ALA A CA 1
ATOM 3596 C C . ALA A 1 489 ? -16.544 8.290 16.527 1.00 89.81 489 ALA A C 1
ATOM 3598 O O . ALA A 1 489 ? -15.772 9.116 16.998 1.00 89.81 489 ALA A O 1
ATOM 3599 N N . LEU A 1 490 ? -16.384 7.766 15.307 1.00 90.19 490 LEU A N 1
ATOM 3600 C CA . LEU A 1 490 ? -15.332 8.168 14.370 1.00 90.19 490 LEU A CA 1
ATOM 3601 C C . LEU A 1 490 ? -15.640 9.479 13.631 1.00 90.19 490 LEU A C 1
ATOM 3603 O O . LEU A 1 490 ? -14.747 10.014 12.987 1.00 90.19 490 LEU A O 1
ATOM 3607 N N . ILE A 1 491 ? -16.892 9.949 13.661 1.00 91.75 491 ILE A N 1
ATOM 3608 C CA . ILE A 1 491 ? -17.379 11.050 12.822 1.00 91.75 491 ILE A CA 1
ATOM 3609 C C . ILE A 1 491 ? -17.721 12.254 13.683 1.00 91.75 491 ILE A C 1
ATOM 3611 O O . ILE A 1 491 ? -18.645 12.186 14.484 1.00 91.75 491 ILE A O 1
ATOM 3615 N N . ASP A 1 492 ? -17.053 13.381 13.502 1.00 91.12 492 ASP A N 1
ATOM 3616 C CA . ASP A 1 492 ? -17.327 14.581 14.295 1.00 91.12 492 ASP A CA 1
ATOM 3617 C C . ASP A 1 492 ? -18.651 15.226 13.892 1.00 91.12 492 ASP A C 1
ATOM 3619 O O . ASP A 1 492 ? -19.426 15.650 14.749 1.00 91.12 492 ASP A O 1
ATOM 3623 N N . ARG A 1 493 ? -18.930 15.279 12.583 1.00 92.94 493 ARG A N 1
ATOM 3624 C CA . ARG A 1 493 ? -20.136 15.909 12.031 1.00 92.94 493 ARG A CA 1
ATOM 3625 C C . ARG A 1 493 ? -20.452 15.406 10.624 1.00 92.94 493 ARG A C 1
ATOM 3627 O O . ARG A 1 493 ? -19.546 15.115 9.851 1.00 92.94 493 ARG A O 1
ATOM 3634 N N . VAL A 1 494 ? -21.731 15.384 10.262 1.00 92.44 494 VAL A N 1
ATOM 3635 C CA . VAL A 1 494 ? -22.212 15.156 8.892 1.00 92.44 494 VAL A CA 1
ATOM 3636 C C . VAL A 1 494 ? -23.029 16.362 8.433 1.00 92.44 494 VAL A C 1
ATOM 3638 O O . VAL A 1 494 ? -23.922 16.808 9.151 1.00 92.44 494 VAL A O 1
ATOM 3641 N N . GLU A 1 495 ? -22.739 16.886 7.247 1.00 92.31 495 GLU A N 1
ATOM 3642 C CA . GLU A 1 495 ? -23.466 17.996 6.626 1.00 92.31 495 GLU A CA 1
ATOM 3643 C C . GLU A 1 495 ? -24.030 17.558 5.275 1.00 92.31 495 GLU A C 1
ATOM 3645 O O . GLU A 1 495 ? -23.318 17.024 4.427 1.00 92.31 495 GLU A O 1
ATOM 3650 N N . VAL A 1 496 ? -25.326 17.766 5.070 1.00 88.75 496 VAL A N 1
ATOM 3651 C CA . VAL A 1 496 ? -25.980 17.579 3.774 1.00 88.75 496 VAL A CA 1
ATOM 3652 C C . VAL A 1 496 ? -26.264 18.951 3.182 1.00 88.75 496 VAL A C 1
ATOM 3654 O O . VAL A 1 496 ? -26.769 19.831 3.875 1.00 88.75 496 VAL A O 1
ATOM 3657 N N . GLU A 1 497 ? -25.954 19.139 1.903 1.00 88.88 497 GLU A N 1
ATOM 3658 C CA . GLU A 1 497 ? -26.125 20.420 1.216 1.00 88.88 497 GLU A CA 1
ATOM 3659 C C . GLU A 1 497 ? -26.716 20.207 -0.187 1.00 88.88 497 GLU A C 1
ATOM 3661 O O . GLU A 1 497 ? -26.370 19.235 -0.864 1.00 88.88 497 GLU A O 1
ATOM 3666 N N . CYS A 1 498 ? -27.580 21.118 -0.656 1.00 82.38 498 CYS A N 1
ATOM 3667 C CA . CYS A 1 498 ? -27.962 21.163 -2.073 1.00 82.38 498 CYS A CA 1
ATOM 3668 C C . CYS A 1 498 ? -26.781 21.708 -2.889 1.00 82.38 498 CYS A C 1
ATOM 3670 O O . CYS A 1 498 ? -26.274 22.791 -2.576 1.00 82.38 498 CYS A O 1
ATOM 3672 N N . THR A 1 499 ? -26.364 21.031 -3.961 1.00 76.75 499 THR A N 1
ATOM 3673 C CA . THR A 1 499 ? -25.405 21.626 -4.899 1.00 76.75 499 THR A CA 1
ATOM 3674 C C . THR A 1 499 ? -26.120 22.633 -5.787 1.00 76.75 499 THR A C 1
ATOM 3676 O O . THR A 1 499 ? -26.438 22.324 -6.925 1.00 76.75 499 THR A O 1
ATOM 3679 N N . HIS A 1 500 ? -26.379 23.848 -5.313 1.00 64.56 500 HIS A N 1
ATOM 3680 C CA . HIS A 1 500 ? -26.713 24.897 -6.269 1.00 64.56 500 HIS A CA 1
ATOM 3681 C C . HIS A 1 500 ? -25.531 25.050 -7.221 1.00 64.56 500 HIS A C 1
ATOM 3683 O O . HIS A 1 500 ? -24.447 25.446 -6.783 1.00 64.56 500 HIS A O 1
ATOM 3689 N N . GLU A 1 501 ? -25.735 24.746 -8.506 1.00 45.94 501 GLU A N 1
ATOM 3690 C CA . GLU A 1 501 ? -24.902 25.273 -9.582 1.00 45.94 501 GLU A CA 1
ATOM 3691 C C . GLU A 1 501 ? -25.044 26.801 -9.542 1.00 45.94 501 GLU A C 1
ATOM 3693 O O . GLU A 1 501 ? -25.725 27.433 -10.345 1.00 45.94 501 GLU A O 1
ATOM 3698 N N . ARG A 1 502 ? -24.402 27.452 -8.568 1.00 44.09 502 ARG A N 1
ATOM 3699 C CA . ARG A 1 502 ? -23.946 28.812 -8.792 1.00 44.09 502 ARG A CA 1
ATOM 3700 C C . ARG A 1 502 ? -22.965 28.653 -9.929 1.00 44.09 502 ARG A C 1
ATOM 3702 O O . ARG A 1 502 ? -21.924 28.045 -9.705 1.00 44.09 502 ARG A O 1
ATOM 3709 N N . GLY A 1 503 ? -23.339 29.112 -11.123 1.00 38.66 503 GLY A N 1
ATOM 3710 C CA . GLY A 1 503 ? -22.463 29.130 -12.283 1.00 38.66 503 GLY A CA 1
ATOM 3711 C C . GLY A 1 503 ? -21.064 29.534 -11.840 1.00 38.66 503 GLY A C 1
ATOM 3712 O O . GLY A 1 503 ? -20.826 30.686 -11.475 1.00 38.66 503 GLY A O 1
ATOM 3713 N N . LEU A 1 504 ? -20.163 28.553 -11.786 1.00 39.16 504 LEU A N 1
ATOM 3714 C CA . LEU A 1 504 ? -18.747 28.799 -11.618 1.00 39.16 504 LEU A CA 1
ATOM 3715 C C . LEU A 1 504 ? -18.287 29.292 -12.981 1.00 39.16 504 LEU A C 1
ATOM 3717 O O . LEU A 1 504 ? -17.695 28.561 -13.766 1.00 39.16 504 LEU A O 1
ATOM 3721 N N . ASP A 1 505 ? -18.558 30.570 -13.224 1.00 35.78 505 ASP A N 1
ATOM 3722 C CA . ASP A 1 505 ? -17.838 31.430 -14.156 1.00 35.78 505 ASP A CA 1
ATOM 3723 C C . ASP A 1 505 ? -16.419 31.669 -13.594 1.00 35.78 505 ASP A C 1
ATOM 3725 O O . ASP A 1 505 ? -15.926 32.786 -13.448 1.00 35.78 505 ASP A O 1
ATOM 3729 N N . HIS A 1 506 ? -15.749 30.585 -13.195 1.00 36.41 506 HIS A N 1
ATOM 3730 C CA . HIS A 1 506 ? -14.314 30.572 -13.037 1.00 36.41 506 HIS A CA 1
ATOM 3731 C C . HIS A 1 506 ? -13.756 30.357 -14.431 1.00 36.41 506 HIS A C 1
ATOM 3733 O O . HIS A 1 506 ? -13.569 29.237 -14.903 1.00 36.41 506 HIS A O 1
ATOM 3739 N N . THR A 1 507 ? -13.492 31.484 -15.081 1.00 35.28 507 THR A N 1
ATOM 3740 C CA . THR A 1 507 ? -12.310 31.669 -15.911 1.00 35.28 507 THR A CA 1
ATOM 3741 C C . THR A 1 507 ? -11.137 30.908 -15.295 1.00 35.28 507 THR A C 1
ATOM 3743 O O . THR A 1 507 ? -10.395 31.411 -14.454 1.00 35.28 507 THR A O 1
ATOM 3746 N N . ILE A 1 508 ? -10.965 29.663 -15.732 1.00 35.59 508 ILE A N 1
ATOM 3747 C CA . ILE A 1 508 ? -9.673 28.998 -15.724 1.00 35.59 508 ILE A CA 1
ATOM 3748 C C . ILE A 1 508 ? -8.835 29.831 -16.689 1.00 35.59 508 ILE A C 1
ATOM 3750 O O . ILE A 1 508 ? -8.967 29.720 -17.910 1.00 35.59 508 ILE A O 1
ATOM 3754 N N . GLY A 1 509 ? -8.053 30.752 -16.125 1.00 35.38 509 GLY A N 1
ATOM 3755 C CA . GLY A 1 509 ? -6.962 31.392 -16.837 1.00 35.38 509 GLY A CA 1
ATOM 3756 C C . GLY A 1 509 ? -6.085 30.292 -17.419 1.00 35.38 509 GLY A C 1
ATOM 3757 O O . GLY A 1 509 ? -5.541 29.476 -16.677 1.00 35.38 509 GLY A O 1
ATOM 3758 N N . ARG A 1 510 ? -6.056 30.240 -18.749 1.00 35.38 510 ARG A N 1
ATOM 3759 C CA . ARG A 1 510 ? -5.053 29.504 -19.514 1.00 35.38 510 ARG A CA 1
ATOM 3760 C C . ARG A 1 510 ? -3.660 30.043 -19.241 1.00 35.38 510 ARG A C 1
ATOM 3762 O O . ARG A 1 510 ? -3.555 31.275 -19.035 1.00 35.38 510 ARG A O 1
#

Foldseek 3Di:
DDDDDDDDDDDDDDDDDDDDPPDPDDDDPDDPDPDDDDDPDDDPPDDPDPVVVVVVVVVVQQPAKDFLVLLVLLVVLLVVCCVQFPPDDPVCVVLLVQLVVLSVVVNVDDTDGLVVSQVSNQVSCVSPQKFKDFPPDCDPSPPDDPDQPPPPPDQQWDWDALDVLEIEIEGAEQQDCPPPSLVCVVVRCVVRPRRQEYEYECANYAHAHLVSCLVVLDVLLDPDRQLFFQDKDFGPPQPVQLVVVCVSCVSHAHDPVRLVSSHDDPPPDPPPDDQPDQPHAYEYEYHQNCANSNVSSVLSCVQRNVYHYAAAYHLQGPQQFDDWGWDARPRSRMIIIHGGMGTHTDPSSCVRQPPPNVNNVLRHPFDQLVDDPPDPDPDRPDGLRSVVRVVQRVQCSVPVVTFDALQRAFLDADPDCQAEEDLVCLDPPNAPAAKKKKFAFSHTSSVVSVRQCRHPFDWDWDDPDDRIIIIHGPDRDHSSSSRSSSRTPRTRHMYMDHPPPPPPPPPPPD